Protein AF-A0A422P5S1-F1 (afdb_monomer_lite)

Radius of gyration: 52.44 Å; chains: 1; bounding box: 120×94×145 Å

Structure (mmCIF, N/CA/C/O backbone):
data_AF-A0A422P5S1-F1
#
_entry.id   AF-A0A422P5S1-F1
#
loop_
_atom_site.group_PDB
_atom_site.id
_atom_site.type_symbol
_atom_site.label_atom_id
_atom_site.label_alt_id
_atom_site.label_comp_id
_atom_site.label_asym_id
_atom_site.label_entity_id
_atom_site.label_seq_id
_atom_site.pdbx_PDB_ins_code
_atom_site.Cartn_x
_atom_site.Cartn_y
_atom_site.Cartn_z
_atom_site.occupancy
_atom_site.B_iso_or_equiv
_atom_site.auth_seq_id
_atom_site.auth_comp_id
_atom_site.auth_asym_id
_atom_site.auth_atom_id
_atom_site.pdbx_PDB_model_num
ATOM 1 N N . MET A 1 1 ? -30.159 -41.074 3.765 1.00 51.72 1 MET A N 1
ATOM 2 C CA . MET A 1 1 ? -31.458 -41.089 4.467 1.00 51.72 1 MET A CA 1
ATOM 3 C C . MET A 1 1 ? -32.372 -42.011 3.679 1.00 51.72 1 MET A C 1
ATOM 5 O O . MET A 1 1 ? -32.784 -41.638 2.586 1.00 51.72 1 MET A O 1
ATOM 9 N N . SER A 1 2 ? -32.550 -43.248 4.147 1.00 48.69 2 SER A N 1
ATOM 10 C CA . SER A 1 2 ? -33.404 -44.245 3.490 1.00 48.69 2 SER A CA 1
ATOM 11 C C . SER A 1 2 ? -34.870 -43.780 3.484 1.00 48.69 2 SER A C 1
ATOM 13 O O . SER A 1 2 ? -35.347 -43.264 4.490 1.00 48.69 2 SER A O 1
ATOM 15 N N . ALA A 1 3 ? -35.577 -43.943 2.359 1.00 70.81 3 ALA A N 1
ATOM 16 C CA . ALA A 1 3 ? -36.997 -43.587 2.209 1.00 70.81 3 ALA A CA 1
ATOM 17 C C . ALA A 1 3 ? -37.960 -44.672 2.740 1.00 70.81 3 ALA A C 1
ATOM 19 O O . ALA A 1 3 ? -39.176 -44.513 2.673 1.00 70.81 3 ALA A O 1
ATOM 20 N N . ASP A 1 4 ? -37.415 -45.780 3.243 1.00 76.81 4 ASP A N 1
ATOM 21 C CA . ASP A 1 4 ? -38.166 -46.920 3.758 1.00 76.81 4 ASP A CA 1
ATOM 22 C C . ASP A 1 4 ? -38.307 -46.805 5.291 1.00 76.81 4 ASP A C 1
ATOM 24 O O . ASP A 1 4 ? -37.285 -46.812 5.992 1.00 76.81 4 ASP A O 1
ATOM 28 N N . PRO A 1 5 ? -39.534 -46.670 5.833 1.00 77.94 5 PRO A N 1
ATOM 29 C CA . PRO A 1 5 ? -39.765 -46.424 7.257 1.00 77.94 5 PRO A CA 1
ATOM 30 C C . PRO A 1 5 ? -39.258 -47.556 8.158 1.00 77.94 5 PRO A C 1
ATOM 32 O O . PRO A 1 5 ? -38.860 -47.284 9.289 1.00 77.94 5 PRO A O 1
ATOM 35 N N . VAL A 1 6 ? -39.210 -48.799 7.662 1.00 82.50 6 VAL A N 1
ATOM 36 C CA . VAL A 1 6 ? -38.694 -49.948 8.428 1.00 82.50 6 VAL A CA 1
ATOM 37 C C . VAL A 1 6 ? -37.178 -49.844 8.578 1.00 82.50 6 VAL A C 1
ATOM 39 O O . VAL A 1 6 ? -36.655 -49.919 9.686 1.00 82.50 6 VAL A O 1
ATOM 42 N N . LYS A 1 7 ? -36.472 -49.533 7.485 1.00 81.69 7 LYS A N 1
ATOM 43 C CA . LYS A 1 7 ? -35.019 -49.304 7.516 1.00 81.69 7 LYS A CA 1
ATOM 44 C C . LYS A 1 7 ? -34.647 -48.085 8.352 1.00 81.69 7 LYS A C 1
ATOM 46 O O . LYS A 1 7 ? -33.607 -48.079 8.997 1.00 81.69 7 LYS A O 1
ATOM 51 N N . ARG A 1 8 ? -35.494 -47.049 8.367 1.00 84.50 8 ARG A N 1
ATOM 52 C CA . ARG A 1 8 ? -35.265 -45.861 9.197 1.00 84.50 8 ARG A CA 1
ATOM 53 C C . ARG A 1 8 ? -35.408 -46.159 10.691 1.00 84.50 8 ARG A C 1
ATOM 55 O O . ARG A 1 8 ? -34.664 -45.590 11.485 1.00 84.50 8 ARG A O 1
ATOM 62 N N . LEU A 1 9 ? -36.336 -47.039 11.065 1.00 85.12 9 LEU A N 1
ATOM 63 C CA . LEU A 1 9 ? -36.465 -47.537 12.436 1.00 85.12 9 LEU A CA 1
ATOM 64 C C . LEU A 1 9 ? -35.238 -48.356 12.842 1.00 85.12 9 LEU A C 1
ATOM 66 O O . LEU A 1 9 ? -34.653 -48.075 13.882 1.00 85.12 9 LEU A O 1
ATOM 70 N N . GLU A 1 10 ? -34.790 -49.280 11.990 1.00 88.12 10 GLU A N 1
ATOM 71 C CA . GLU A 1 10 ? -33.579 -50.075 12.237 1.00 88.12 10 GLU A CA 1
ATOM 72 C C . GLU A 1 10 ? -32.319 -49.198 12.366 1.00 88.12 10 GLU A C 1
ATOM 74 O O . GLU A 1 10 ? -31.501 -49.425 13.258 1.00 88.12 10 GLU A O 1
ATOM 79 N N . GLU A 1 11 ? -32.181 -48.157 11.533 1.00 85.94 11 GLU A N 1
ATOM 80 C CA . GLU A 1 11 ? -31.107 -47.156 11.635 1.00 85.94 11 GLU A CA 1
ATOM 81 C C . GLU A 1 11 ? -31.142 -46.419 12.984 1.00 85.94 11 GLU A C 1
ATOM 83 O O . GLU A 1 11 ? -30.108 -46.292 13.639 1.00 85.94 11 GLU A O 1
ATOM 88 N N . LEU A 1 12 ? -32.318 -45.957 13.423 1.00 86.12 12 LEU A N 1
ATOM 89 C CA . LEU A 1 12 ? -32.474 -45.234 14.691 1.00 86.12 12 LEU A CA 1
ATOM 90 C C . LEU A 1 12 ? -32.269 -46.142 15.910 1.00 86.12 12 LEU A C 1
ATOM 92 O O . LEU A 1 12 ? -31.696 -45.710 16.908 1.00 86.12 12 LEU A O 1
ATOM 96 N N . GLU A 1 13 ? -32.696 -47.402 15.840 1.00 90.50 13 GLU A N 1
ATOM 97 C CA . GLU A 1 13 ? -32.442 -48.396 16.886 1.00 90.50 13 GLU A CA 1
ATOM 98 C C . GLU A 1 13 ? -30.961 -48.776 16.970 1.00 90.50 13 GLU A C 1
ATOM 100 O O . GLU A 1 13 ? -30.444 -49.002 18.068 1.00 90.50 13 GLU A O 1
ATOM 105 N N . ALA A 1 14 ? -30.267 -48.845 15.831 1.00 88.31 14 ALA A N 1
ATOM 106 C CA . ALA A 1 14 ? -28.824 -49.048 15.789 1.00 88.31 14 ALA A CA 1
ATOM 107 C C . ALA A 1 14 ? -28.074 -47.827 16.345 1.00 88.31 14 ALA A C 1
ATOM 109 O O . ALA A 1 14 ? -27.145 -47.990 17.134 1.00 88.31 14 ALA A O 1
ATOM 110 N N . GLU A 1 15 ? -28.511 -46.612 16.008 1.00 88.88 15 GLU A N 1
ATOM 111 C CA . GLU A 1 15 ? -27.940 -45.365 16.525 1.00 88.88 15 GLU A CA 1
ATOM 112 C C . GLU A 1 15 ? -28.167 -45.222 18.040 1.00 88.88 15 GLU A C 1
ATOM 114 O O . GLU A 1 15 ? -27.243 -44.868 18.775 1.00 88.88 15 GLU A O 1
ATOM 119 N N . LEU A 1 16 ? -29.357 -45.579 18.537 1.00 88.31 16 LEU A N 1
ATOM 120 C CA . LEU A 1 16 ? -29.648 -45.632 19.972 1.00 88.31 16 LEU A CA 1
ATOM 121 C C . LEU A 1 16 ? -28.790 -46.671 20.694 1.00 88.31 16 LEU A C 1
ATOM 123 O O . LEU A 1 16 ? -28.252 -46.367 21.758 1.00 88.31 16 LEU A O 1
ATOM 127 N N . ARG A 1 17 ? -28.624 -47.874 20.128 1.00 90.88 17 ARG A N 1
ATOM 128 C CA . ARG A 1 17 ? -27.746 -48.906 20.704 1.00 90.88 17 ARG A CA 1
ATOM 129 C C . ARG A 1 17 ? -26.293 -48.451 20.751 1.00 90.88 17 ARG A C 1
ATOM 131 O O . ARG A 1 17 ? -25.702 -48.496 21.824 1.00 90.88 17 ARG A O 1
ATOM 138 N N . ALA A 1 18 ? -25.764 -47.917 19.653 1.00 88.00 18 ALA A N 1
ATOM 139 C CA . ALA A 1 18 ? -24.400 -47.395 19.599 1.00 88.00 18 ALA A CA 1
ATOM 140 C C . ALA A 1 18 ? -24.181 -46.252 20.605 1.00 88.00 18 ALA A C 1
ATOM 142 O O . ALA A 1 18 ? -23.149 -46.182 21.272 1.00 88.00 18 ALA A O 1
ATOM 143 N N . ARG A 1 19 ? -25.172 -45.368 20.767 1.00 88.62 19 ARG A N 1
ATOM 144 C CA . ARG A 1 19 ? -25.109 -44.274 21.742 1.00 88.62 19 ARG A CA 1
ATOM 145 C C . ARG A 1 19 ? -25.188 -44.777 23.183 1.00 88.62 19 ARG A C 1
ATOM 147 O O . ARG A 1 19 ? -24.482 -44.247 24.039 1.00 88.62 19 ARG A O 1
ATOM 154 N N . ASN A 1 20 ? -26.011 -45.790 23.447 1.00 88.06 20 ASN A N 1
ATOM 155 C CA . ASN A 1 20 ? -26.107 -46.425 24.759 1.00 88.06 20 ASN A CA 1
ATOM 156 C C . ASN A 1 20 ? -24.811 -47.155 25.117 1.00 88.06 20 ASN A C 1
ATOM 158 O O . ASN A 1 20 ? -24.315 -46.975 26.222 1.00 88.06 20 ASN A O 1
ATOM 162 N N . GLU A 1 21 ? -24.219 -47.894 24.180 1.00 89.88 21 GLU A N 1
ATOM 163 C CA . GLU A 1 21 ? -22.917 -48.541 24.366 1.00 89.88 21 GLU A CA 1
ATOM 164 C C . GLU A 1 21 ? -21.818 -47.507 24.632 1.00 89.88 21 GLU A C 1
ATOM 166 O O . GLU A 1 21 ? -21.084 -47.636 25.608 1.00 89.88 21 GLU A O 1
ATOM 171 N N . ALA A 1 22 ? -21.765 -46.419 23.856 1.00 84.12 22 ALA A N 1
ATOM 172 C CA . ALA A 1 22 ? -20.806 -45.336 24.078 1.00 84.12 22 ALA A CA 1
ATOM 173 C C . ALA A 1 22 ? -20.979 -44.659 25.452 1.00 84.12 22 ALA A C 1
ATOM 175 O O . ALA A 1 22 ? -19.992 -44.331 26.114 1.00 84.12 22 ALA A O 1
ATOM 176 N N . LEU A 1 23 ? -22.223 -44.460 25.902 1.00 85.50 23 LEU A N 1
ATOM 177 C CA . LEU A 1 23 ? -22.518 -43.931 27.236 1.00 85.50 23 LEU A CA 1
ATOM 178 C C . LEU A 1 23 ? -22.106 -44.914 28.334 1.00 85.50 23 LEU A C 1
ATOM 180 O O . LEU A 1 23 ? -21.460 -44.500 29.292 1.00 85.50 23 LEU A O 1
ATOM 184 N N . SER A 1 24 ? -22.419 -46.200 28.189 1.00 85.56 24 SER A N 1
ATOM 185 C CA . SER A 1 24 ? -22.024 -47.239 29.142 1.00 85.56 24 SER A CA 1
ATOM 186 C C . SER A 1 24 ? -20.507 -47.387 29.234 1.00 85.56 24 SER A C 1
ATOM 188 O O . SER A 1 24 ? -19.983 -47.450 30.343 1.00 85.56 24 SER A O 1
ATOM 190 N N . SER A 1 25 ? -19.786 -47.358 28.109 1.00 85.25 25 SER A N 1
ATOM 191 C CA . SER A 1 25 ? -18.319 -47.370 28.096 1.00 85.25 25 SER A CA 1
ATOM 192 C C . SER A 1 25 ? -17.730 -46.122 28.748 1.00 85.25 25 SER A C 1
ATOM 194 O O . SER A 1 25 ? -16.759 -46.223 29.491 1.00 85.25 25 SER A O 1
ATOM 196 N N . ARG A 1 26 ? -18.331 -44.945 28.535 1.00 82.88 26 ARG A N 1
ATOM 197 C CA . ARG A 1 26 ? -17.895 -43.706 29.195 1.00 82.88 26 ARG A CA 1
ATOM 198 C C . ARG A 1 26 ? -18.146 -43.739 30.701 1.00 82.88 26 ARG A C 1
ATOM 200 O O . ARG A 1 26 ? -17.288 -43.304 31.459 1.00 82.88 26 ARG A O 1
ATOM 207 N N . ILE A 1 27 ? -19.289 -44.269 31.133 1.00 79.75 27 ILE A N 1
ATOM 208 C CA . ILE A 1 27 ? -19.604 -44.465 32.553 1.00 79.75 27 ILE A CA 1
ATOM 209 C C . ILE A 1 27 ? -18.611 -45.449 33.178 1.00 79.75 27 ILE A C 1
ATOM 211 O O . ILE A 1 27 ? -18.050 -45.147 34.221 1.00 79.75 27 ILE A O 1
ATOM 215 N N . GLN A 1 28 ? -18.328 -46.577 32.520 1.00 81.00 28 GLN A N 1
ATOM 216 C CA . GLN A 1 28 ? -17.323 -47.537 32.986 1.00 81.00 28 GLN A CA 1
ATOM 217 C C . GLN A 1 28 ? -15.921 -46.922 33.057 1.00 81.00 28 GLN A C 1
ATOM 219 O O . GLN A 1 28 ? -15.239 -47.128 34.052 1.00 81.00 28 GLN A O 1
ATOM 224 N N . SER A 1 29 ? -15.522 -46.123 32.063 1.00 80.25 29 SER A N 1
ATOM 225 C CA . SER A 1 29 ? -14.243 -45.399 32.062 1.00 80.25 29 SER A CA 1
ATOM 226 C C . SER A 1 29 ? -14.131 -44.437 33.248 1.00 80.25 29 SER A C 1
ATOM 228 O O . SER A 1 29 ? -13.110 -44.420 33.931 1.00 80.25 29 SER A O 1
ATOM 230 N N . LEU A 1 30 ? -15.193 -43.674 33.528 1.00 73.06 30 LEU A N 1
ATOM 231 C CA . LEU A 1 30 ? -15.244 -42.755 34.669 1.00 73.06 30 LEU A CA 1
ATOM 232 C C . LEU A 1 30 ? -15.211 -43.509 36.007 1.00 73.06 30 LEU A C 1
ATOM 234 O O . LEU A 1 30 ? -14.503 -43.103 36.920 1.00 73.06 30 LEU A O 1
ATOM 238 N N . LEU A 1 31 ? -15.905 -44.646 36.107 1.00 71.88 31 LEU A N 1
ATOM 239 C CA . LEU A 1 31 ? -15.868 -45.508 37.295 1.00 71.88 31 LEU A CA 1
ATOM 240 C C . LEU A 1 31 ? -14.469 -46.108 37.525 1.00 71.88 31 LEU A C 1
ATOM 242 O O . LEU A 1 31 ? -14.024 -46.207 38.666 1.00 71.88 31 LEU A O 1
ATOM 246 N N . THR A 1 32 ? -13.744 -46.464 36.457 1.00 75.44 32 THR A N 1
ATOM 247 C CA . THR A 1 32 ? -12.366 -46.974 36.564 1.00 75.44 32 THR A CA 1
ATOM 248 C C . THR A 1 32 ? -11.329 -45.899 36.887 1.00 75.44 32 THR A C 1
ATOM 250 O O . THR A 1 32 ? -10.319 -46.221 37.508 1.00 75.44 32 THR A O 1
ATOM 253 N N . GLU A 1 33 ? -11.551 -44.647 36.476 1.00 69.62 33 GLU A N 1
ATOM 254 C CA . GLU A 1 33 ? -10.618 -43.535 36.713 1.00 69.62 33 GLU A CA 1
ATOM 255 C C . GLU A 1 33 ? -10.815 -42.861 38.078 1.00 69.62 33 GLU A C 1
ATOM 257 O O . GLU A 1 33 ? -9.835 -42.413 38.669 1.00 69.62 33 GLU A O 1
ATOM 262 N N . SER A 1 34 ? -12.049 -42.796 38.589 1.00 61.47 34 SER A N 1
ATOM 263 C CA . SER A 1 34 ? -12.389 -42.062 39.824 1.00 61.47 34 SER A CA 1
ATOM 264 C C . SER A 1 34 ? -12.651 -42.968 41.037 1.00 61.47 34 SER A C 1
ATOM 266 O O . SER A 1 34 ? -12.650 -42.499 42.169 1.00 61.47 34 SER A O 1
ATOM 268 N N . GLY A 1 35 ? -12.852 -44.276 40.828 1.00 61.91 35 GLY A N 1
ATOM 269 C CA . GLY A 1 35 ? -13.259 -45.213 41.878 1.00 61.91 35 GLY A CA 1
ATOM 270 C C . GLY A 1 35 ? -14.697 -44.974 42.366 1.00 61.91 35 GLY A C 1
ATOM 271 O O . GLY A 1 35 ? -15.157 -43.842 42.498 1.00 61.91 35 GLY A O 1
ATOM 272 N N . ASP A 1 36 ? -15.424 -46.050 42.683 1.00 59.12 36 ASP A N 1
ATOM 273 C CA . ASP A 1 36 ? -16.830 -45.996 43.137 1.00 59.12 36 ASP A CA 1
ATOM 274 C C . ASP A 1 36 ? -17.056 -45.112 44.385 1.00 59.12 36 ASP A C 1
ATOM 276 O O . ASP A 1 36 ? -18.188 -44.745 44.694 1.00 59.12 36 ASP A O 1
ATOM 280 N N . SER A 1 37 ? -15.988 -44.762 45.107 1.00 59.69 37 SER A N 1
ATOM 281 C CA . SER A 1 37 ? -16.006 -43.964 46.335 1.00 59.69 37 SER A CA 1
ATOM 282 C C . SER A 1 37 ? -15.991 -42.442 46.137 1.00 59.69 37 SER A C 1
ATOM 284 O O . SER A 1 37 ? -16.212 -41.731 47.115 1.00 59.69 37 SER A O 1
ATOM 286 N N . GLU A 1 38 ? -15.716 -41.929 44.932 1.00 61.53 38 GLU A N 1
ATOM 287 C CA . GLU A 1 38 ? -15.655 -40.475 44.665 1.00 61.53 38 GLU A CA 1
ATOM 288 C C . GLU A 1 38 ? -16.906 -39.921 43.964 1.00 61.53 38 GLU A C 1
ATOM 290 O O . GLU A 1 38 ? -17.043 -38.708 43.793 1.00 61.53 38 GLU A O 1
ATOM 295 N N . LEU A 1 39 ? -17.848 -40.784 43.569 1.00 65.44 39 LEU A N 1
ATOM 296 C CA . LEU A 1 39 ? -19.096 -40.351 42.948 1.00 65.44 39 LEU A CA 1
ATOM 297 C C . LEU A 1 39 ? -20.085 -39.858 44.016 1.00 65.44 39 LEU A C 1
ATOM 299 O O . LEU A 1 39 ? -20.398 -40.604 44.946 1.00 65.44 39 LEU A O 1
ATOM 303 N N . PRO A 1 40 ? -20.623 -38.629 43.886 1.00 72.56 40 PRO A N 1
ATOM 304 C CA . PRO A 1 40 ? -21.654 -38.138 44.787 1.00 72.56 40 PRO A CA 1
ATOM 305 C C . PRO A 1 40 ? -22.860 -39.078 44.785 1.00 72.56 40 PRO A C 1
ATOM 307 O O . PRO A 1 40 ? -23.254 -39.609 43.742 1.00 72.56 40 PRO A O 1
ATOM 310 N N . GLU A 1 41 ? -23.469 -39.273 45.953 1.00 80.69 41 GLU A N 1
ATOM 311 C CA . GLU A 1 41 ? -24.639 -40.134 46.075 1.00 80.69 41 GLU A CA 1
ATOM 312 C C . GLU A 1 41 ? -25.762 -39.693 45.120 1.00 80.69 41 GLU A C 1
ATOM 314 O O . GLU A 1 41 ? -25.957 -38.507 44.846 1.00 80.69 41 GLU A O 1
ATOM 319 N N . LEU A 1 42 ? -26.558 -40.652 44.631 1.00 75.75 42 LEU A N 1
ATOM 320 C CA . LEU A 1 42 ? -27.618 -40.403 43.643 1.00 75.75 42 LEU A CA 1
ATOM 321 C C . LEU A 1 42 ? -28.606 -39.306 44.081 1.00 75.75 42 LEU A C 1
ATOM 323 O O . LEU A 1 42 ? -29.194 -38.633 43.236 1.00 75.75 42 LEU A O 1
ATOM 327 N N . HIS A 1 43 ? -28.809 -39.141 45.390 1.00 80.00 43 HIS A N 1
ATOM 328 C CA . HIS A 1 43 ? -29.657 -38.087 45.938 1.00 80.00 43 HIS A CA 1
ATOM 329 C C . HIS A 1 43 ? -29.032 -36.693 45.739 1.00 80.00 43 HIS A C 1
ATOM 331 O O . HIS A 1 43 ? -29.726 -35.803 45.255 1.00 80.00 43 HIS A O 1
ATOM 337 N N . VAL A 1 44 ? -27.721 -36.544 45.968 1.00 80.75 44 VAL A N 1
ATOM 338 C CA . VAL A 1 44 ? -26.957 -35.303 45.743 1.00 80.75 44 VAL A CA 1
ATOM 339 C C . VAL A 1 44 ? -26.995 -34.913 44.269 1.00 80.75 44 VAL A C 1
ATOM 341 O O . VAL A 1 44 ? -27.321 -33.783 43.936 1.00 80.75 44 VAL A O 1
ATOM 344 N N . LEU A 1 45 ? -26.791 -35.869 43.357 1.00 81.19 45 LEU A N 1
ATOM 345 C CA . LEU A 1 45 ? -26.873 -35.607 41.913 1.00 81.19 45 LEU A CA 1
ATOM 346 C C . LEU A 1 45 ? -28.285 -35.213 41.452 1.00 81.19 45 LEU A C 1
ATOM 348 O O . LEU A 1 45 ? -28.440 -34.466 40.484 1.00 81.19 45 LEU A O 1
ATOM 352 N N . ARG A 1 46 ? -29.333 -35.724 42.109 1.00 83.50 46 ARG A N 1
ATOM 353 C CA . ARG A 1 46 ? -30.721 -35.327 41.821 1.00 83.50 46 ARG A CA 1
ATOM 354 C C . ARG A 1 46 ? -31.005 -33.916 42.315 1.00 83.50 46 ARG A C 1
ATOM 356 O O . ARG A 1 46 ? -31.637 -33.163 41.580 1.00 83.50 46 ARG A O 1
ATOM 363 N N . GLU A 1 47 ? -30.537 -33.569 43.507 1.00 86.88 47 GLU A N 1
ATOM 364 C CA . GLU A 1 47 ? -30.651 -32.219 44.063 1.00 86.88 47 GLU A CA 1
ATOM 365 C C . GLU A 1 47 ? -29.855 -31.206 43.239 1.00 86.88 47 GLU A C 1
ATOM 367 O O . GLU A 1 47 ? -30.404 -30.175 42.861 1.00 86.88 47 GLU A O 1
ATOM 372 N N . ASP A 1 48 ? -28.621 -31.531 42.855 1.00 81.94 48 ASP A N 1
ATOM 373 C CA . ASP A 1 48 ? -27.797 -30.690 41.983 1.00 81.94 48 ASP A CA 1
ATOM 374 C C . ASP A 1 48 ? -28.418 -30.538 40.597 1.00 81.94 48 ASP A C 1
ATOM 376 O O . ASP A 1 48 ? -28.418 -29.448 40.032 1.00 81.94 48 ASP A O 1
ATOM 380 N N . ARG A 1 49 ? -29.023 -31.598 40.047 1.00 84.75 49 ARG A N 1
ATOM 381 C CA . ARG A 1 49 ? -29.769 -31.502 38.788 1.00 84.75 49 ARG A CA 1
ATOM 382 C C . ARG A 1 49 ? -30.970 -30.568 38.912 1.00 84.75 49 ARG A C 1
ATOM 384 O O . ARG A 1 49 ? -31.213 -29.803 37.985 1.00 84.75 49 ARG A O 1
ATOM 391 N N . VAL A 1 50 ? -31.732 -30.640 40.004 1.00 91.25 50 VAL A N 1
ATOM 392 C CA . VAL A 1 50 ? -32.857 -29.721 40.246 1.00 91.25 50 VAL A CA 1
ATOM 393 C C . VAL A 1 50 ? -32.343 -28.292 40.392 1.00 91.25 50 VAL A C 1
ATOM 395 O O . VAL A 1 50 ? -32.850 -27.409 39.709 1.00 91.25 50 VAL A O 1
ATOM 398 N N . ARG A 1 51 ? -31.272 -28.088 41.163 1.00 91.06 51 ARG A N 1
ATOM 399 C CA . ARG A 1 51 ? -30.632 -26.783 41.349 1.00 91.06 51 ARG A CA 1
ATOM 400 C C . ARG A 1 51 ? -30.128 -26.193 40.031 1.00 91.06 51 ARG A C 1
ATOM 402 O O . ARG A 1 51 ? -30.402 -25.035 39.751 1.00 91.06 51 ARG A O 1
ATOM 409 N N . LEU A 1 52 ? -29.466 -26.986 39.184 1.00 88.44 52 LEU A N 1
ATOM 410 C CA . LEU A 1 52 ? -29.043 -26.543 37.851 1.00 88.44 52 LEU A CA 1
ATOM 411 C C . LEU A 1 52 ? -30.234 -26.238 36.942 1.00 88.44 52 LEU A C 1
ATOM 413 O O . LEU A 1 52 ? -30.162 -25.312 36.146 1.00 88.44 52 LEU A O 1
ATOM 417 N N . ILE A 1 53 ? -31.317 -27.016 37.015 1.00 88.81 53 ILE A N 1
ATOM 418 C CA . ILE A 1 53 ? -32.528 -26.733 36.235 1.00 88.81 53 ILE A CA 1
ATOM 419 C C . ILE A 1 53 ? -33.137 -25.401 36.680 1.00 88.81 53 ILE A C 1
ATOM 421 O O . ILE A 1 53 ? -33.503 -24.600 35.825 1.00 88.81 53 ILE A O 1
ATOM 425 N N . GLU A 1 54 ? -33.208 -25.148 37.985 1.00 90.75 54 GLU A N 1
ATOM 426 C CA . GLU A 1 54 ? -33.681 -23.881 38.549 1.00 90.75 54 GLU A CA 1
ATOM 427 C C . GLU A 1 54 ? -32.765 -22.713 38.169 1.00 90.75 54 GLU A C 1
ATOM 429 O O . GLU A 1 54 ? -33.260 -21.660 37.785 1.00 90.75 54 GLU A O 1
ATOM 434 N N . GLU A 1 55 ? -31.446 -22.901 38.187 1.00 88.50 55 GLU A N 1
ATOM 435 C CA . GLU A 1 55 ? -30.467 -21.884 37.789 1.00 88.50 55 GLU A CA 1
ATOM 436 C C . GLU A 1 55 ? -30.516 -21.593 36.282 1.00 88.50 55 GLU A C 1
ATOM 438 O O . GLU A 1 55 ? -30.492 -20.438 35.864 1.00 88.50 55 GLU A O 1
ATOM 443 N N . ILE A 1 56 ? -30.650 -22.622 35.441 1.00 89.00 56 ILE A N 1
ATOM 444 C CA . ILE A 1 56 ? -30.859 -22.461 33.995 1.00 89.00 56 ILE A CA 1
ATOM 445 C C . ILE A 1 56 ? -32.177 -21.733 33.732 1.00 89.00 56 ILE A C 1
ATOM 447 O O . ILE A 1 56 ? -32.221 -20.845 32.880 1.00 89.00 56 ILE A O 1
ATOM 451 N N . GLN A 1 57 ? -33.241 -22.095 34.448 1.00 90.44 57 GLN A N 1
ATOM 452 C CA . GLN A 1 57 ? -34.538 -21.448 34.308 1.00 90.44 57 GLN A CA 1
ATOM 453 C C . GLN A 1 57 ? -34.468 -19.989 34.767 1.00 90.44 57 GLN A C 1
ATOM 455 O O . GLN A 1 57 ? -34.943 -19.118 34.051 1.00 90.44 57 GLN A O 1
ATOM 460 N N . HIS A 1 58 ? -33.792 -19.703 35.879 1.00 90.75 58 HIS A N 1
ATOM 461 C CA . HIS A 1 58 ? -33.592 -18.345 36.369 1.00 90.75 58 HIS A CA 1
ATOM 462 C C . HIS A 1 58 ? -32.780 -17.491 35.389 1.00 90.75 58 HIS A C 1
ATOM 464 O O . HIS A 1 58 ? -33.211 -16.392 35.055 1.00 90.75 58 HIS A O 1
ATOM 470 N N . ASN A 1 59 ? -31.668 -18.014 34.864 1.00 86.88 59 ASN A N 1
ATOM 471 C CA . ASN A 1 59 ? -30.855 -17.335 33.850 1.00 86.88 59 ASN A CA 1
ATOM 472 C C . ASN A 1 59 ? -31.639 -17.090 32.556 1.00 86.88 59 ASN A C 1
ATOM 474 O O . ASN A 1 59 ? -31.447 -16.077 31.884 1.00 86.88 59 ASN A O 1
ATOM 478 N N . LYS A 1 60 ? -32.523 -18.022 32.189 1.00 91.06 60 LYS A N 1
ATOM 479 C CA . LYS A 1 60 ? -33.410 -17.857 31.039 1.00 91.06 60 LYS A CA 1
ATOM 480 C C . LYS A 1 60 ? -34.439 -16.761 31.295 1.00 91.06 60 LYS A C 1
ATOM 482 O O . LYS A 1 60 ? -34.594 -15.889 30.450 1.00 91.06 60 LYS A O 1
ATOM 487 N N . ASP A 1 61 ? -35.089 -16.779 32.451 1.00 89.56 61 ASP A N 1
ATOM 488 C CA . ASP A 1 61 ? -36.084 -15.778 32.829 1.00 89.56 61 ASP A CA 1
ATOM 489 C C . ASP A 1 61 ? -35.441 -14.382 32.961 1.00 89.56 61 ASP A C 1
ATOM 491 O O . ASP A 1 61 ? -36.043 -13.384 32.567 1.00 89.56 61 ASP A O 1
ATOM 495 N N . GLU A 1 62 ? -34.196 -14.295 33.442 1.00 88.38 62 GLU A N 1
ATOM 496 C CA . GLU A 1 62 ? -33.406 -13.059 33.486 1.00 88.38 62 GLU A CA 1
ATOM 497 C C . GLU A 1 62 ? -32.997 -12.592 32.080 1.00 88.38 62 GLU A C 1
ATOM 499 O O . GLU A 1 62 ? -33.112 -11.408 31.763 1.00 88.38 62 GLU A O 1
ATOM 504 N N . GLY A 1 63 ? -32.595 -13.514 31.201 1.00 83.19 63 GLY A N 1
ATOM 505 C CA . GLY A 1 63 ? -32.321 -13.230 29.792 1.00 83.19 63 GLY A CA 1
ATOM 506 C C . GLY A 1 63 ? -33.554 -12.725 29.038 1.00 83.19 63 GLY A C 1
ATOM 507 O O . GLY A 1 63 ? -33.467 -11.730 28.319 1.00 83.19 63 GLY A O 1
ATOM 508 N N . ASP A 1 64 ? -34.709 -13.355 29.251 1.00 84.38 64 ASP A N 1
ATOM 509 C CA . ASP A 1 64 ? -35.993 -12.951 28.672 1.00 84.38 64 ASP A CA 1
ATOM 510 C C . ASP A 1 64 ? -36.456 -11.601 29.252 1.00 84.38 64 ASP A C 1
ATOM 512 O O . ASP A 1 64 ? -36.964 -10.751 28.517 1.00 84.38 64 ASP A O 1
ATOM 516 N N . ALA A 1 65 ? -36.219 -11.348 30.544 1.00 82.38 65 ALA A N 1
ATOM 517 C CA . ALA A 1 65 ? -36.488 -10.057 31.174 1.00 82.38 65 ALA A CA 1
ATOM 518 C C . ALA A 1 65 ? -35.593 -8.942 30.613 1.00 82.38 65 ALA A C 1
ATOM 520 O O . ALA A 1 65 ? -36.097 -7.862 30.306 1.00 82.38 65 ALA A O 1
ATOM 521 N N . LEU A 1 66 ? -34.295 -9.199 30.425 1.00 79.94 66 LEU A N 1
ATOM 522 C CA . LEU A 1 66 ? -33.363 -8.267 29.785 1.00 79.94 66 LEU A CA 1
ATOM 523 C C . LEU A 1 66 ? -33.752 -8.006 28.328 1.00 79.94 66 LEU A C 1
ATOM 525 O O . LEU A 1 66 ? -33.709 -6.859 27.889 1.00 79.94 66 LEU A O 1
ATOM 529 N N . LEU A 1 67 ? -34.183 -9.034 27.594 1.00 77.75 67 LEU A N 1
ATOM 530 C CA . LEU A 1 67 ? -34.687 -8.892 26.228 1.00 77.75 67 LEU A CA 1
ATOM 531 C C . LEU A 1 67 ? -35.922 -7.979 26.191 1.00 77.75 67 LEU A C 1
ATOM 533 O O . LEU A 1 67 ? -35.947 -7.021 25.421 1.00 77.75 67 LEU A O 1
ATOM 537 N N . LEU A 1 68 ? -36.892 -8.206 27.080 1.00 78.25 68 LEU A N 1
ATOM 538 C CA . LEU A 1 68 ? -38.080 -7.361 27.250 1.00 78.25 68 LEU A CA 1
ATOM 539 C C . LEU A 1 68 ? -37.732 -5.927 27.666 1.00 78.25 68 LEU A C 1
ATOM 541 O O . LEU A 1 68 ? -38.378 -4.977 27.225 1.00 78.25 68 LEU A O 1
ATOM 545 N N . GLN A 1 69 ? -36.712 -5.749 28.505 1.00 72.69 69 GLN A N 1
ATOM 546 C CA . GLN A 1 69 ? -36.248 -4.438 28.960 1.00 72.69 69 GLN A CA 1
ATOM 547 C C . GLN A 1 69 ? -35.542 -3.672 27.834 1.00 72.69 69 GLN A C 1
ATOM 549 O O . GLN A 1 69 ? -35.724 -2.462 27.686 1.00 72.69 69 GLN A O 1
ATOM 554 N N . VAL A 1 70 ? -34.784 -4.386 27.002 1.00 66.19 70 VAL A N 1
ATOM 555 C CA . VAL A 1 70 ? -34.181 -3.853 25.782 1.00 66.19 70 VAL A CA 1
ATOM 556 C C . VAL A 1 70 ? -35.293 -3.456 24.810 1.00 66.19 70 VAL A C 1
ATOM 558 O O . VAL A 1 70 ? -35.341 -2.287 24.429 1.00 66.19 70 VAL A O 1
ATOM 561 N N . GLU A 1 71 ? -36.241 -4.351 24.503 1.00 68.25 71 GLU A N 1
ATOM 562 C CA . GLU A 1 71 ? -37.417 -4.105 23.643 1.00 68.25 71 GLU A CA 1
ATOM 563 C C . GLU A 1 71 ? -38.294 -2.939 24.120 1.00 68.25 71 GLU A C 1
ATOM 565 O O . GLU A 1 71 ? -38.714 -2.110 23.306 1.00 68.25 71 GLU A O 1
ATOM 570 N N . GLY A 1 72 ? -38.502 -2.811 25.431 1.00 66.50 72 GLY A N 1
ATOM 571 C CA . GLY A 1 72 ? -39.282 -1.736 26.045 1.00 66.50 72 GLY A CA 1
ATOM 572 C C . GLY A 1 72 ? -38.628 -0.353 25.979 1.00 66.50 72 GLY A C 1
ATOM 573 O O . GLY A 1 72 ? -39.338 0.653 25.988 1.00 66.50 72 GLY A O 1
ATOM 574 N N . ASN A 1 73 ? -37.299 -0.273 25.854 1.00 65.06 73 ASN A N 1
ATOM 575 C CA . ASN A 1 73 ? -36.571 1.000 25.847 1.00 65.06 73 ASN A CA 1
ATOM 576 C C . ASN A 1 73 ? -36.579 1.726 24.488 1.00 65.06 73 ASN A C 1
ATOM 578 O O . ASN A 1 73 ? -36.017 2.812 24.380 1.00 65.06 73 ASN A O 1
ATOM 582 N N . GLY A 1 74 ? -37.192 1.174 23.431 1.00 63.41 74 GLY A N 1
ATOM 583 C CA . GLY A 1 74 ? -37.321 1.834 22.116 1.00 63.41 74 GLY A CA 1
ATOM 584 C C . GLY A 1 74 ? -36.002 2.044 21.344 1.00 63.41 74 GLY A C 1
ATOM 585 O O . GLY A 1 74 ? -36.016 2.302 20.139 1.00 63.41 74 GLY A O 1
ATOM 586 N N . GLU A 1 75 ? -34.852 1.866 21.997 1.00 65.88 75 GLU A N 1
ATOM 587 C CA . GLU A 1 75 ? -33.505 1.956 21.426 1.00 65.88 75 GLU A CA 1
ATOM 588 C C . GLU A 1 75 ? -33.075 0.682 20.681 1.00 65.88 75 GLU A C 1
ATOM 590 O O . GLU A 1 75 ? -32.059 0.673 19.993 1.00 65.88 75 GLU A O 1
ATOM 595 N N . VAL A 1 76 ? -33.870 -0.387 20.716 1.00 66.56 76 VAL A N 1
ATOM 596 C CA . VAL A 1 76 ? -33.591 -1.655 20.012 1.00 66.56 76 VAL A CA 1
ATOM 597 C C . VAL A 1 76 ? -33.357 -1.461 18.521 1.00 66.56 76 VAL A C 1
ATOM 599 O O . VAL A 1 76 ? -32.440 -2.038 17.938 1.00 66.56 76 VAL A O 1
ATOM 602 N N . ALA A 1 77 ? -34.136 -0.578 17.897 1.00 67.81 77 ALA A N 1
ATOM 603 C CA . ALA A 1 77 ? -33.962 -0.244 16.491 1.00 67.81 77 ALA A CA 1
ATOM 604 C C . ALA A 1 77 ? -32.611 0.443 16.214 1.00 67.81 77 ALA A C 1
ATOM 606 O O . ALA A 1 77 ? -32.061 0.291 15.121 1.00 67.81 77 ALA A O 1
ATOM 607 N N . SER A 1 78 ? -32.060 1.191 17.176 1.00 73.69 78 SER A N 1
ATOM 608 C CA . SER A 1 78 ? -30.736 1.809 17.047 1.00 73.69 78 SER A CA 1
ATOM 609 C C . SER A 1 78 ? -29.630 0.767 17.253 1.00 73.69 78 SER A C 1
ATOM 611 O O . SER A 1 78 ? -28.699 0.713 16.449 1.00 73.69 78 SER A O 1
ATOM 613 N N . LEU A 1 79 ? -29.792 -0.138 18.222 1.00 78.50 79 LEU A N 1
ATOM 614 C CA . LEU A 1 79 ? -28.889 -1.259 18.495 1.00 78.50 79 LEU A CA 1
ATOM 615 C C . LEU A 1 79 ? -28.767 -2.219 17.304 1.00 78.50 79 LEU A C 1
ATOM 617 O O . LEU A 1 79 ? -27.651 -2.484 16.857 1.00 78.50 79 LEU A O 1
ATOM 621 N N . TYR A 1 80 ? -29.879 -2.649 16.701 1.00 81.12 80 TYR A N 1
ATOM 622 C CA . TYR A 1 80 ? -29.846 -3.487 15.493 1.00 81.12 80 TYR A CA 1
ATOM 623 C C . TYR A 1 80 ? -29.209 -2.773 14.297 1.00 81.12 80 TYR A C 1
ATOM 625 O O . TYR A 1 80 ? -28.470 -3.386 13.527 1.00 81.12 80 TYR A O 1
ATOM 633 N N . ARG A 1 81 ? -29.439 -1.461 14.138 1.00 79.88 81 ARG A N 1
ATOM 634 C CA . ARG A 1 81 ? -28.778 -0.673 13.082 1.00 79.88 81 ARG A CA 1
ATOM 635 C C . ARG A 1 81 ? -27.273 -0.581 13.299 1.00 79.88 81 ARG A C 1
ATOM 637 O O . ARG A 1 81 ? -26.524 -0.654 12.324 1.00 79.88 81 ARG A O 1
ATOM 644 N N . VAL A 1 82 ? -26.833 -0.417 14.546 1.00 84.75 82 VAL A N 1
ATOM 645 C CA . VAL A 1 82 ? -25.411 -0.399 14.904 1.00 84.75 82 VAL A CA 1
ATOM 646 C C . VAL A 1 82 ? -24.794 -1.778 14.683 1.00 84.75 82 VAL A C 1
ATOM 648 O O . VAL A 1 82 ? -23.776 -1.854 14.003 1.00 84.75 82 VAL A O 1
ATOM 651 N N . ALA A 1 83 ? -25.434 -2.857 15.136 1.00 84.88 83 ALA A N 1
ATOM 652 C CA . ALA A 1 83 ? -24.972 -4.229 14.922 1.00 84.88 83 ALA A CA 1
ATOM 653 C C . ALA A 1 83 ? -24.847 -4.569 13.426 1.00 84.88 83 ALA A C 1
ATOM 655 O O . ALA A 1 83 ? -23.786 -4.990 12.974 1.00 84.88 83 ALA A O 1
ATOM 656 N N . ALA A 1 84 ? -25.866 -4.257 12.618 1.00 86.12 84 ALA A N 1
ATOM 657 C CA . ALA A 1 84 ? -25.809 -4.439 11.166 1.00 86.12 84 ALA A CA 1
ATOM 658 C C . ALA A 1 84 ? -24.716 -3.581 10.502 1.00 86.12 84 ALA A C 1
ATOM 660 O O . ALA A 1 84 ? -24.177 -3.927 9.450 1.00 86.12 84 ALA A O 1
ATOM 661 N N . ARG A 1 85 ? -24.382 -2.419 11.077 1.00 90.25 85 ARG A N 1
ATOM 662 C CA . ARG A 1 85 ? -23.270 -1.589 10.598 1.00 90.25 85 ARG A CA 1
ATOM 663 C C . ARG A 1 85 ? -21.917 -2.204 10.954 1.00 90.25 85 ARG A C 1
ATOM 665 O O . ARG A 1 85 ? -21.047 -2.202 10.092 1.00 90.25 85 ARG A O 1
ATOM 672 N N . VAL A 1 86 ? -21.762 -2.735 12.165 1.00 92.94 86 VAL A N 1
ATOM 673 C CA . VAL A 1 86 ? -20.550 -3.443 12.604 1.00 92.94 86 VAL A CA 1
ATOM 674 C C . VAL A 1 86 ? -20.309 -4.674 11.736 1.00 92.94 86 VAL A C 1
ATOM 676 O O . VAL A 1 86 ? -19.237 -4.779 11.154 1.00 92.94 86 VAL A O 1
ATOM 679 N N . GLN A 1 87 ? -21.329 -5.504 11.514 1.00 92.81 87 GLN A N 1
ATOM 680 C CA . GLN A 1 87 ? -21.222 -6.690 10.660 1.00 92.81 87 GLN A CA 1
ATOM 681 C C . GLN A 1 87 ? -20.772 -6.345 9.231 1.00 92.81 87 GLN A C 1
ATOM 683 O O . GLN A 1 87 ? -19.884 -6.983 8.675 1.00 92.81 87 GLN A O 1
ATOM 688 N N . ARG A 1 88 ? -21.317 -5.274 8.635 1.00 93.81 88 ARG A N 1
ATOM 689 C CA . ARG A 1 88 ? -20.859 -4.805 7.314 1.00 93.81 88 ARG A CA 1
ATOM 690 C C . ARG A 1 88 ? -19.403 -4.340 7.315 1.00 93.81 88 ARG A C 1
ATOM 692 O O . ARG A 1 88 ? -18.725 -4.496 6.303 1.00 93.81 88 ARG A O 1
ATOM 699 N N . PHE A 1 89 ? -18.928 -3.745 8.409 1.00 94.94 89 PHE A N 1
ATOM 700 C CA . PHE A 1 89 ? -17.525 -3.353 8.531 1.00 94.94 89 PHE A CA 1
ATOM 701 C C . PHE A 1 89 ? -16.603 -4.556 8.715 1.00 94.94 89 PHE A C 1
ATOM 703 O O . PHE A 1 89 ? -15.524 -4.561 8.131 1.00 94.94 89 PHE A O 1
ATOM 710 N N . GLU A 1 90 ? -17.032 -5.574 9.455 1.00 94.56 90 GLU A N 1
ATOM 711 C CA . GLU A 1 90 ? -16.305 -6.840 9.591 1.00 94.56 90 GLU A CA 1
ATOM 712 C C . GLU A 1 90 ? -16.192 -7.544 8.236 1.00 94.56 90 GLU A C 1
ATOM 714 O O . GLU A 1 90 ? -15.086 -7.827 7.783 1.00 94.56 90 GLU A O 1
ATOM 719 N N . GLU A 1 91 ? -17.298 -7.683 7.500 1.00 94.44 91 GLU A N 1
ATOM 720 C CA . GLU A 1 91 ? -17.277 -8.253 6.148 1.00 94.44 91 GLU A CA 1
ATOM 721 C C . GLU A 1 91 ? -16.399 -7.459 5.172 1.00 94.44 91 GLU A C 1
ATOM 723 O O . GLU A 1 91 ? -15.805 -8.029 4.252 1.00 94.44 91 GLU A O 1
ATOM 728 N N . PHE A 1 92 ? -16.355 -6.133 5.313 1.00 96.25 92 PHE A N 1
ATOM 729 C CA . PHE A 1 92 ? -15.468 -5.292 4.517 1.00 96.25 92 PHE A CA 1
ATOM 730 C C . PHE A 1 92 ? -14.003 -5.516 4.900 1.00 96.25 92 PHE A C 1
ATOM 732 O O . PHE A 1 92 ? -13.164 -5.659 4.012 1.00 96.25 92 PHE A O 1
ATOM 739 N N . ALA A 1 93 ? -13.695 -5.577 6.197 1.00 95.19 93 ALA A N 1
ATOM 740 C CA . ALA A 1 93 ? -12.347 -5.824 6.694 1.00 95.19 93 ALA A CA 1
ATOM 741 C C . ALA A 1 93 ? -11.832 -7.200 6.250 1.00 95.19 93 ALA A C 1
ATOM 743 O O . ALA A 1 93 ? -10.705 -7.298 5.766 1.00 95.19 93 ALA A O 1
ATOM 744 N N . ASP A 1 94 ? -12.671 -8.233 6.316 1.00 95.69 94 ASP A N 1
ATOM 745 C CA . ASP A 1 94 ? -12.334 -9.579 5.851 1.00 95.69 94 ASP A CA 1
ATOM 746 C C . ASP A 1 94 ? -12.093 -9.615 4.342 1.00 95.69 94 ASP A C 1
ATOM 748 O O . ASP A 1 94 ? -11.106 -10.191 3.878 1.00 95.69 94 ASP A O 1
ATOM 752 N N . ARG A 1 95 ? -12.944 -8.939 3.560 1.00 94.19 95 ARG A N 1
ATOM 753 C CA . ARG A 1 95 ? -12.751 -8.810 2.109 1.00 94.19 95 ARG A CA 1
ATOM 754 C C . ARG A 1 95 ? -11.477 -8.047 1.762 1.00 94.19 95 ARG A C 1
ATOM 756 O O . ARG A 1 95 ? -10.744 -8.484 0.878 1.00 94.19 95 ARG A O 1
ATOM 763 N N . ALA A 1 96 ? -11.185 -6.951 2.458 1.00 94.81 96 ALA A N 1
ATOM 764 C CA . ALA A 1 96 ? -9.966 -6.174 2.258 1.00 94.81 96 ALA A CA 1
ATOM 765 C C . ALA A 1 96 ? -8.717 -6.990 2.625 1.00 94.81 96 ALA A C 1
ATOM 767 O O . ALA A 1 96 ? -7.752 -7.025 1.866 1.00 94.81 96 ALA A O 1
ATOM 768 N N . ASN A 1 97 ? -8.758 -7.706 3.748 1.00 94.00 97 ASN A N 1
ATOM 769 C CA . ASN A 1 97 ? -7.686 -8.597 4.180 1.00 94.00 97 ASN A CA 1
ATOM 770 C C . ASN A 1 97 ? -7.455 -9.724 3.165 1.00 94.00 97 ASN A C 1
ATOM 772 O O . ASN A 1 97 ? -6.312 -10.015 2.816 1.00 94.00 97 ASN A O 1
ATOM 776 N N . ASN A 1 98 ? -8.528 -10.321 2.639 1.00 95.38 98 ASN A N 1
ATOM 777 C CA . ASN A 1 98 ? -8.423 -11.335 1.597 1.00 95.38 98 ASN A CA 1
ATOM 778 C C . ASN A 1 98 ? -7.837 -10.750 0.303 1.00 95.38 98 ASN A C 1
ATOM 780 O O . ASN A 1 98 ? -6.904 -11.324 -0.246 1.00 95.38 98 ASN A O 1
ATOM 784 N N . TYR A 1 99 ? -8.303 -9.577 -0.140 1.00 95.56 99 TYR A N 1
ATOM 785 C CA . TYR A 1 99 ? -7.747 -8.899 -1.314 1.00 95.56 99 TYR A CA 1
ATOM 786 C C . TYR A 1 99 ? -6.240 -8.656 -1.163 1.00 95.56 99 TYR A C 1
ATOM 788 O O . TYR A 1 99 ? -5.476 -9.036 -2.044 1.00 95.56 99 TYR A O 1
ATOM 796 N N . VAL A 1 100 ? -5.791 -8.118 -0.026 1.00 95.44 100 VAL A N 1
ATOM 797 C CA . VAL A 1 100 ? -4.365 -7.852 0.231 1.00 95.44 100 VAL A CA 1
ATOM 798 C C . VAL A 1 100 ? -3.535 -9.136 0.299 1.00 95.44 100 VAL A C 1
ATOM 800 O O . VAL A 1 100 ? -2.400 -9.149 -0.170 1.00 95.44 100 VAL A O 1
ATOM 803 N N . LYS A 1 101 ? -4.071 -10.218 0.874 1.00 92.44 101 LYS A N 1
ATOM 804 C CA . LYS A 1 101 ? -3.327 -11.476 1.037 1.00 92.44 101 LYS A CA 1
ATOM 805 C C . LYS A 1 101 ? -3.288 -12.341 -0.214 1.00 92.44 101 LYS A C 1
ATOM 807 O O . LYS A 1 101 ? -2.300 -13.037 -0.413 1.00 92.44 101 LYS A O 1
ATOM 812 N N . THR A 1 102 ? -4.358 -12.360 -1.003 1.00 93.25 102 THR A N 1
ATOM 813 C CA . THR A 1 102 ? -4.507 -13.330 -2.099 1.00 93.25 102 THR A CA 1
ATOM 814 C C . THR A 1 102 ? -4.576 -12.668 -3.464 1.00 93.25 102 THR A C 1
ATOM 816 O O . THR A 1 102 ? -3.926 -13.130 -4.395 1.00 93.25 102 THR A O 1
ATOM 819 N N . VAL A 1 103 ? -5.328 -11.581 -3.619 1.00 92.19 103 VAL A N 1
ATOM 820 C CA . VAL A 1 103 ? -5.571 -10.986 -4.941 1.00 92.19 103 VAL A CA 1
ATOM 821 C C . VAL A 1 103 ? -4.437 -10.048 -5.345 1.00 92.19 103 VAL A C 1
ATOM 823 O O . VAL A 1 103 ? -3.917 -10.170 -6.450 1.00 92.19 103 VAL A O 1
ATOM 826 N N . LEU A 1 104 ? -4.013 -9.167 -4.439 1.00 93.31 104 LEU A N 1
ATOM 827 C CA . LEU A 1 104 ? -2.989 -8.158 -4.694 1.00 93.31 104 LEU A CA 1
ATOM 828 C C . LEU A 1 104 ? -1.630 -8.767 -5.087 1.00 93.31 104 LEU A C 1
ATOM 830 O O . LEU A 1 104 ? -1.055 -8.289 -6.060 1.00 93.31 104 LEU A O 1
ATOM 834 N N . PRO A 1 105 ? -1.114 -9.829 -4.432 1.00 95.25 105 PRO A N 1
ATOM 835 C CA . PRO A 1 105 ? 0.144 -10.446 -4.854 1.00 95.25 105 PRO A CA 1
ATOM 836 C C . PRO A 1 105 ? 0.057 -11.025 -6.271 1.00 95.25 105 PRO A C 1
ATOM 838 O O . PRO A 1 105 ? 0.930 -10.765 -7.087 1.00 95.25 105 PRO A O 1
ATOM 841 N N . ASN A 1 106 ? -1.045 -11.709 -6.597 1.00 93.75 106 ASN A N 1
ATOM 842 C CA . ASN A 1 106 ? -1.276 -12.273 -7.931 1.00 93.75 106 ASN A CA 1
ATOM 843 C C . ASN A 1 106 ? -1.422 -11.195 -9.019 1.00 93.75 106 ASN A C 1
ATOM 845 O O . ASN A 1 106 ? -1.149 -11.445 -10.192 1.00 93.75 106 ASN A O 1
ATOM 849 N N . GLU A 1 107 ? -1.933 -10.017 -8.661 1.00 94.00 107 GLU A N 1
ATOM 850 C CA . GLU A 1 107 ? -2.056 -8.873 -9.566 1.00 94.00 107 GLU A CA 1
ATOM 851 C C . GLU A 1 107 ? -0.694 -8.203 -9.791 1.00 94.00 107 GLU A C 1
ATOM 853 O O . GLU A 1 107 ? -0.336 -7.920 -10.933 1.00 94.00 107 GLU A O 1
ATOM 858 N N . ILE A 1 108 ? 0.105 -8.048 -8.729 1.00 93.69 108 ILE A N 1
ATOM 859 C CA . ILE A 1 108 ? 1.491 -7.567 -8.815 1.00 93.69 108 ILE A CA 1
ATOM 860 C C . ILE A 1 108 ? 2.342 -8.514 -9.665 1.00 93.69 108 ILE A C 1
ATOM 862 O O . ILE A 1 108 ? 3.063 -8.043 -10.541 1.00 93.69 108 ILE A O 1
ATOM 866 N N . GLU A 1 109 ? 2.246 -9.827 -9.448 1.00 94.62 109 GLU A N 1
ATOM 867 C CA . GLU A 1 109 ? 2.974 -10.823 -10.243 1.00 94.62 109 GLU A CA 1
ATOM 868 C C . GLU A 1 109 ? 2.576 -10.759 -11.717 1.00 94.62 109 GLU A C 1
ATOM 870 O O . GLU A 1 109 ? 3.450 -10.692 -12.575 1.00 94.62 109 GLU A O 1
ATOM 875 N N . ARG A 1 110 ? 1.276 -10.661 -12.024 1.00 95.62 110 ARG A N 1
ATOM 876 C CA . ARG A 1 110 ? 0.810 -10.502 -13.410 1.00 95.62 110 ARG A CA 1
ATOM 877 C C . ARG A 1 110 ? 1.339 -9.237 -14.080 1.00 95.62 110 ARG A C 1
ATOM 879 O O . ARG A 1 110 ? 1.703 -9.286 -15.252 1.00 95.62 110 ARG A O 1
ATOM 886 N N . ILE A 1 111 ? 1.374 -8.114 -13.365 1.00 94.75 111 ILE A N 1
ATOM 887 C CA . ILE A 1 111 ? 1.927 -6.862 -13.900 1.00 94.75 111 ILE A CA 1
ATOM 888 C C . ILE A 1 111 ? 3.438 -7.001 -14.107 1.00 94.75 111 ILE A C 1
ATOM 890 O O . ILE A 1 111 ? 3.941 -6.633 -15.163 1.00 94.75 111 ILE A O 1
ATOM 894 N N . ALA A 1 112 ? 4.155 -7.592 -13.150 1.00 94.75 112 ALA A N 1
ATOM 895 C CA . 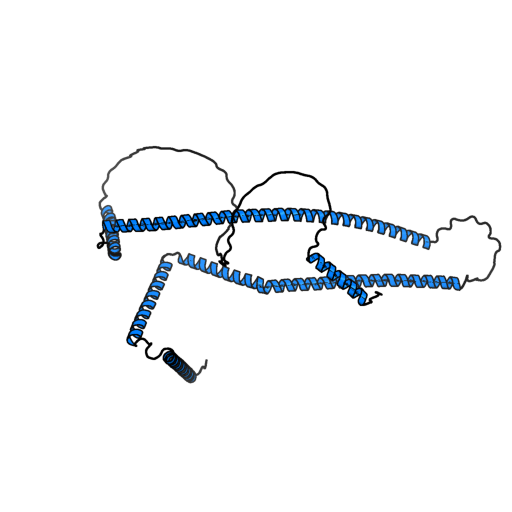ALA A 1 112 ? 5.592 -7.819 -13.264 1.00 94.75 112 ALA A CA 1
ATOM 896 C C . ALA A 1 112 ? 5.944 -8.764 -14.428 1.00 94.75 112 ALA A C 1
ATOM 898 O O . ALA A 1 112 ? 6.926 -8.536 -15.134 1.00 94.75 112 ALA A O 1
ATOM 899 N N . GLU A 1 113 ? 5.142 -9.806 -14.660 1.00 95.56 113 GLU A N 1
ATOM 900 C CA . GLU A 1 113 ? 5.284 -10.697 -15.815 1.00 95.56 113 GLU A CA 1
ATOM 901 C C . GLU A 1 113 ? 5.009 -9.970 -17.134 1.00 95.56 113 GLU A C 1
ATOM 903 O O . GLU A 1 113 ? 5.774 -10.130 -18.085 1.00 95.56 113 GLU A O 1
ATOM 908 N N . ALA A 1 114 ? 3.963 -9.141 -17.193 1.00 94.94 114 ALA A N 1
ATOM 909 C CA . ALA A 1 114 ? 3.655 -8.342 -18.376 1.00 94.94 114 ALA A CA 1
ATOM 910 C C . ALA A 1 114 ? 4.778 -7.341 -18.702 1.00 94.94 114 ALA A C 1
ATOM 912 O O . ALA A 1 114 ? 5.198 -7.253 -19.856 1.00 94.94 114 ALA A O 1
ATOM 913 N N . ASP A 1 115 ? 5.313 -6.650 -17.692 1.00 95.62 115 ASP A N 1
ATOM 914 C CA . ASP A 1 115 ? 6.446 -5.732 -17.848 1.00 95.62 115 ASP A CA 1
ATOM 915 C C . ASP A 1 115 ? 7.709 -6.471 -18.301 1.00 95.62 115 ASP A C 1
ATOM 917 O O . ASP A 1 115 ? 8.444 -5.985 -19.163 1.00 95.62 115 ASP A O 1
ATOM 921 N N . ARG A 1 116 ? 7.956 -7.672 -17.765 1.00 95.50 116 ARG A N 1
ATOM 922 C CA . ARG A 1 116 ? 9.082 -8.510 -18.188 1.00 95.50 116 ARG A CA 1
ATOM 923 C C . ARG A 1 116 ? 8.956 -8.917 -19.654 1.00 95.50 116 ARG A C 1
ATOM 925 O O . ARG A 1 116 ? 9.921 -8.765 -20.395 1.00 95.50 116 ARG A O 1
ATOM 932 N N . LEU A 1 117 ? 7.783 -9.391 -20.076 1.00 95.44 117 LEU A N 1
ATOM 933 C CA . LEU A 1 117 ? 7.531 -9.747 -21.476 1.00 95.44 117 LEU A CA 1
ATOM 934 C C . LEU A 1 117 ? 7.701 -8.537 -22.398 1.00 95.44 117 LEU A C 1
ATOM 936 O O . LEU A 1 117 ? 8.333 -8.649 -23.444 1.00 95.44 117 LEU A O 1
ATOM 940 N N . HIS A 1 118 ? 7.204 -7.368 -21.987 1.00 95.44 118 HIS A N 1
ATOM 941 C CA . HIS A 1 118 ? 7.364 -6.145 -22.764 1.00 95.44 118 HIS A CA 1
ATOM 942 C C . HIS A 1 118 ? 8.836 -5.732 -22.897 1.00 95.44 118 HIS A C 1
ATOM 944 O O . HIS A 1 118 ? 9.295 -5.421 -23.994 1.00 95.44 118 HIS A O 1
ATOM 950 N N . SER A 1 119 ? 9.594 -5.800 -21.802 1.00 94.56 119 SER A N 1
ATOM 951 C CA . SER A 1 119 ? 11.039 -5.557 -21.794 1.00 94.56 119 SER A CA 1
ATOM 952 C C . SER A 1 119 ? 11.785 -6.543 -22.702 1.00 94.56 119 SER A C 1
ATOM 954 O O . SER A 1 119 ? 12.668 -6.140 -23.459 1.00 94.56 119 SER A O 1
ATOM 956 N N . ASP A 1 120 ? 11.430 -7.829 -22.664 1.00 94.81 120 ASP A N 1
ATOM 957 C CA . ASP A 1 120 ? 12.031 -8.854 -23.524 1.00 94.81 120 ASP A CA 1
ATOM 958 C C . ASP A 1 120 ? 11.726 -8.589 -25.013 1.00 94.81 120 ASP A C 1
ATOM 960 O O . ASP A 1 120 ? 12.625 -8.700 -25.855 1.00 94.81 120 ASP A O 1
ATOM 964 N N . ASP A 1 121 ? 10.507 -8.149 -25.343 1.00 95.81 121 ASP A N 1
ATOM 965 C CA . ASP A 1 121 ? 10.116 -7.747 -26.701 1.00 95.81 121 ASP A CA 1
ATOM 966 C C . ASP A 1 121 ? 10.881 -6.504 -27.185 1.00 95.81 121 ASP A C 1
ATOM 968 O O . ASP A 1 121 ? 11.344 -6.462 -28.331 1.00 95.81 121 ASP A O 1
ATOM 972 N N . GLU A 1 122 ? 11.067 -5.499 -26.325 1.00 95.12 122 GLU A N 1
ATOM 973 C CA . GLU A 1 122 ? 11.867 -4.308 -26.636 1.00 95.12 122 GLU A CA 1
ATOM 974 C C . GLU A 1 122 ? 13.336 -4.666 -26.891 1.00 95.12 122 GLU A C 1
ATOM 976 O O . GLU A 1 122 ? 13.944 -4.192 -27.859 1.00 95.12 122 GLU A O 1
ATOM 981 N N . VAL A 1 123 ? 13.905 -5.547 -26.062 1.00 95.31 123 VAL A N 1
ATOM 982 C CA . VAL A 1 123 ? 15.270 -6.056 -26.244 1.00 95.31 123 VAL A CA 1
ATOM 983 C C . VAL A 1 123 ? 15.375 -6.845 -27.549 1.00 95.31 123 VAL A C 1
ATOM 985 O O . VAL A 1 123 ? 16.318 -6.631 -28.316 1.00 95.31 123 VAL A O 1
ATOM 988 N N . ALA A 1 124 ? 14.405 -7.707 -27.859 1.00 94.44 124 ALA A N 1
ATOM 989 C CA . ALA A 1 124 ? 14.375 -8.460 -29.110 1.00 94.44 124 ALA A CA 1
ATOM 990 C C . ALA A 1 124 ? 14.273 -7.537 -30.338 1.00 94.44 124 ALA A C 1
ATOM 992 O O . ALA A 1 124 ? 15.001 -7.726 -31.322 1.00 94.44 124 ALA A O 1
ATOM 993 N N . ALA A 1 125 ? 13.431 -6.502 -30.276 1.00 95.50 125 ALA A N 1
ATOM 994 C CA . ALA A 1 125 ? 13.322 -5.486 -31.320 1.00 95.50 125 ALA A CA 1
ATOM 995 C C . ALA A 1 125 ? 14.648 -4.732 -31.509 1.00 95.50 125 ALA A C 1
ATOM 997 O O . ALA A 1 125 ? 15.125 -4.578 -32.636 1.00 95.50 125 ALA A O 1
ATOM 998 N N . TYR A 1 126 ? 15.301 -4.344 -30.412 1.00 96.38 126 TYR A N 1
ATOM 999 C CA . TYR A 1 126 ? 16.600 -3.679 -30.457 1.00 96.38 126 TYR A CA 1
ATOM 1000 C C . TYR A 1 126 ? 17.703 -4.571 -31.048 1.00 96.38 126 TYR A C 1
ATOM 1002 O O . TYR A 1 126 ? 18.508 -4.114 -31.868 1.00 96.38 126 TYR A O 1
ATOM 1010 N N . ILE A 1 127 ? 17.725 -5.859 -30.694 1.00 94.69 127 ILE A N 1
ATOM 1011 C CA . ILE A 1 127 ? 18.648 -6.842 -31.279 1.00 94.69 127 ILE A CA 1
ATOM 1012 C C . ILE A 1 127 ? 18.425 -6.946 -32.791 1.00 94.69 127 ILE A C 1
ATOM 1014 O O . ILE A 1 127 ? 19.394 -6.923 -33.556 1.00 94.69 127 ILE A O 1
ATOM 1018 N N . LYS A 1 128 ? 17.169 -7.008 -33.240 1.00 96.50 128 LYS A N 1
ATOM 1019 C CA . LYS A 1 128 ? 16.825 -7.064 -34.667 1.00 96.50 128 LYS A CA 1
ATOM 1020 C C . LYS A 1 128 ? 17.284 -5.810 -35.420 1.00 96.50 128 LYS A C 1
ATOM 1022 O O . LYS A 1 128 ? 17.847 -5.914 -36.515 1.00 96.50 128 LYS A O 1
ATOM 1027 N N . ASP A 1 129 ? 17.121 -4.634 -34.824 1.00 95.81 129 ASP A N 1
ATOM 1028 C CA . ASP A 1 129 ? 17.617 -3.374 -35.385 1.00 95.81 129 ASP A CA 1
ATOM 1029 C C . ASP A 1 129 ? 19.148 -3.359 -35.499 1.00 95.81 129 ASP A C 1
ATOM 1031 O O . ASP A 1 129 ? 19.701 -2.924 -36.517 1.00 95.81 129 ASP A O 1
ATOM 1035 N N . LEU A 1 130 ? 19.855 -3.862 -34.483 1.00 95.44 130 LEU A N 1
ATOM 1036 C CA . LEU A 1 130 ? 21.313 -3.992 -34.513 1.00 95.44 130 LEU A CA 1
ATOM 1037 C C . LEU A 1 130 ? 21.786 -4.983 -35.578 1.00 95.44 130 LEU A C 1
ATOM 1039 O O . LEU A 1 130 ? 22.745 -4.688 -36.295 1.00 95.44 130 LEU A O 1
ATOM 1043 N N . GLN A 1 131 ? 21.113 -6.125 -35.722 1.00 95.25 131 GLN A N 1
ATOM 1044 C CA . GLN A 1 131 ? 21.408 -7.100 -36.774 1.00 95.25 131 GLN A CA 1
ATOM 1045 C C . GLN A 1 131 ? 21.210 -6.486 -38.163 1.00 95.25 131 GLN A C 1
ATOM 1047 O O . GLN A 1 131 ? 22.108 -6.572 -39.000 1.00 95.25 131 GLN A O 1
ATOM 1052 N N . THR A 1 132 ? 20.111 -5.759 -38.373 1.00 95.75 132 THR A N 1
ATOM 1053 C CA . THR A 1 132 ? 19.831 -5.063 -39.639 1.00 95.75 132 THR A CA 1
ATOM 1054 C C . THR A 1 132 ? 20.911 -4.024 -39.962 1.00 95.75 132 THR A C 1
ATOM 1056 O O . THR A 1 132 ? 21.400 -3.948 -41.094 1.00 95.75 132 THR A O 1
ATOM 1059 N N . LYS A 1 133 ? 21.355 -3.245 -38.964 1.00 95.38 133 LYS A N 1
ATOM 1060 C CA . LYS A 1 133 ? 22.469 -2.292 -39.123 1.00 95.38 133 LYS A CA 1
ATOM 1061 C C . LYS A 1 133 ? 23.781 -3.003 -39.451 1.00 95.38 133 LYS A C 1
ATOM 1063 O O . LYS A 1 133 ? 24.486 -2.577 -40.367 1.00 95.38 133 LYS A O 1
ATOM 1068 N N . ARG A 1 134 ? 24.094 -4.098 -38.751 1.00 94.06 134 ARG A N 1
ATOM 1069 C CA . ARG A 1 134 ? 25.288 -4.917 -39.001 1.00 94.06 134 ARG A CA 1
ATOM 1070 C C . ARG A 1 134 ? 25.293 -5.470 -40.425 1.00 94.06 134 ARG A C 1
ATOM 1072 O O . ARG A 1 134 ? 26.311 -5.369 -41.102 1.00 94.06 134 ARG A O 1
ATOM 1079 N N . GLU A 1 135 ? 24.175 -6.011 -40.900 1.00 94.62 135 GLU A N 1
ATOM 1080 C CA . GLU A 1 135 ? 24.038 -6.493 -42.279 1.00 94.62 135 GLU A CA 1
ATOM 1081 C C . GLU A 1 135 ? 24.224 -5.370 -43.306 1.00 94.62 135 GLU A C 1
ATOM 1083 O O . GLU A 1 135 ? 24.895 -5.565 -44.322 1.00 94.62 135 GLU A O 1
ATOM 1088 N N . GLY A 1 136 ? 23.674 -4.182 -43.036 1.00 93.56 136 GLY A N 1
ATOM 1089 C CA . GLY A 1 136 ? 23.876 -2.996 -43.868 1.00 93.56 136 GLY A CA 1
ATOM 1090 C C . GLY A 1 136 ? 25.350 -2.596 -43.982 1.00 93.56 136 GLY A C 1
ATOM 1091 O O . GLY A 1 136 ? 25.840 -2.354 -45.086 1.00 93.56 136 GLY A O 1
ATOM 1092 N N . GLU A 1 137 ? 26.080 -2.580 -42.866 1.00 92.88 137 GLU A N 1
ATOM 1093 C CA . GLU A 1 137 ? 27.519 -2.290 -42.856 1.00 92.88 137 GLU A CA 1
ATOM 1094 C C . GLU A 1 137 ? 28.341 -3.391 -43.541 1.00 92.88 137 GLU A C 1
ATOM 1096 O O . GLU A 1 137 ? 29.231 -3.091 -44.340 1.00 92.88 137 GLU A O 1
ATOM 1101 N N . LEU A 1 138 ? 28.007 -4.668 -43.332 1.00 92.81 138 LEU A N 1
ATOM 1102 C CA . LEU A 1 138 ? 28.663 -5.779 -44.030 1.00 92.81 138 LEU A CA 1
ATOM 1103 C C . LEU A 1 138 ? 28.480 -5.690 -45.552 1.00 92.81 138 LEU A C 1
ATOM 1105 O O . LEU A 1 138 ? 29.443 -5.910 -46.291 1.00 92.81 138 LEU A O 1
ATOM 1109 N N . LYS A 1 139 ? 27.293 -5.298 -46.035 1.00 93.75 139 LYS A N 1
ATOM 1110 C CA . LYS A 1 139 ? 27.048 -5.039 -47.466 1.00 93.75 139 LYS A CA 1
ATOM 1111 C C . LYS A 1 139 ? 27.914 -3.893 -47.996 1.00 93.75 139 LYS A C 1
ATOM 1113 O O . LYS A 1 139 ? 28.499 -4.027 -49.071 1.00 93.75 139 LYS A O 1
ATOM 1118 N N . LYS A 1 140 ? 28.058 -2.792 -47.247 1.00 92.81 140 LYS A N 1
ATOM 1119 C CA . LYS A 1 140 ? 28.953 -1.679 -47.626 1.00 92.81 140 LYS A CA 1
ATOM 1120 C C . LYS A 1 140 ? 30.411 -2.129 -47.704 1.00 92.81 140 LYS A C 1
ATOM 1122 O O . LYS A 1 140 ? 31.093 -1.806 -48.675 1.00 92.81 140 LYS A O 1
ATOM 1127 N N . ILE A 1 141 ? 30.878 -2.908 -46.727 1.00 89.56 141 ILE A N 1
ATOM 1128 C CA . ILE A 1 141 ? 32.238 -3.466 -46.719 1.00 89.56 141 ILE A CA 1
ATOM 1129 C C . ILE A 1 141 ? 32.448 -4.394 -47.921 1.00 89.56 141 ILE A C 1
ATOM 1131 O O . ILE A 1 141 ? 33.488 -4.312 -48.572 1.00 89.56 141 ILE A O 1
ATOM 1135 N N . ALA A 1 142 ? 31.476 -5.250 -48.245 1.00 90.94 142 ALA A N 1
ATOM 1136 C CA . ALA A 1 142 ? 31.551 -6.135 -49.406 1.00 90.94 142 ALA A CA 1
ATOM 1137 C C . ALA A 1 142 ? 31.654 -5.344 -50.722 1.00 90.94 142 ALA A C 1
ATOM 1139 O O . ALA A 1 142 ? 32.542 -5.622 -51.525 1.00 90.94 142 ALA A O 1
ATOM 1140 N N . LEU A 1 143 ? 30.829 -4.305 -50.902 1.00 91.06 143 LEU A N 1
ATOM 1141 C CA . LEU A 1 143 ? 30.900 -3.415 -52.068 1.00 91.06 143 LEU A CA 1
ATOM 1142 C C . LEU A 1 143 ? 32.245 -2.684 -52.162 1.00 91.06 143 LEU A C 1
ATOM 1144 O O . LEU A 1 143 ? 32.802 -2.552 -53.251 1.00 91.06 143 LEU A O 1
ATOM 1148 N N . LEU A 1 144 ? 32.792 -2.221 -51.033 1.00 90.06 144 LEU A N 1
ATOM 1149 C CA . LEU A 1 144 ? 34.119 -1.602 -50.998 1.00 90.06 144 LEU A CA 1
ATOM 1150 C C . LEU A 1 144 ? 35.214 -2.599 -51.387 1.00 90.06 144 LEU A C 1
ATOM 1152 O O . LEU A 1 144 ? 36.066 -2.253 -52.200 1.00 90.06 144 LEU A O 1
ATOM 1156 N N . LYS A 1 145 ? 35.164 -3.832 -50.866 1.00 89.00 145 LYS A N 1
ATOM 1157 C CA . LYS A 1 145 ? 36.092 -4.912 -51.237 1.00 89.00 145 LYS A CA 1
ATOM 1158 C C . LYS A 1 145 ? 36.001 -5.271 -52.721 1.00 89.00 145 LYS A C 1
ATOM 1160 O O . LYS A 1 145 ? 37.025 -5.504 -53.351 1.00 89.00 145 LYS A O 1
ATOM 1165 N N . GLU A 1 146 ? 34.800 -5.291 -53.294 1.00 88.06 146 GLU A N 1
ATOM 1166 C CA . GLU A 1 146 ? 34.615 -5.542 -54.726 1.00 88.06 146 GLU A CA 1
ATOM 1167 C C . GLU A 1 146 ? 35.202 -4.405 -55.575 1.00 88.06 146 GLU A C 1
ATOM 1169 O O . GLU A 1 146 ? 35.914 -4.660 -56.545 1.00 88.06 146 GLU A O 1
ATOM 1174 N N . ARG A 1 147 ? 34.967 -3.140 -55.195 1.00 85.69 147 ARG A N 1
ATOM 1175 C CA . ARG A 1 147 ? 35.549 -1.979 -55.892 1.00 85.69 147 ARG A CA 1
ATOM 1176 C C . ARG A 1 147 ? 37.071 -1.959 -55.808 1.00 85.69 147 ARG A C 1
ATOM 1178 O O . ARG A 1 147 ? 37.723 -1.674 -56.811 1.00 85.69 147 ARG A O 1
ATOM 1185 N N . THR A 1 148 ? 37.646 -2.255 -54.643 1.00 84.81 148 THR A N 1
ATOM 1186 C CA . THR A 1 148 ? 39.106 -2.317 -54.493 1.00 84.81 148 THR A CA 1
ATOM 1187 C C . THR A 1 148 ? 39.698 -3.498 -55.253 1.00 84.81 148 THR A C 1
ATOM 1189 O O . THR A 1 148 ? 40.739 -3.327 -55.882 1.00 84.81 148 THR A O 1
ATOM 1192 N N . ALA A 1 149 ? 39.023 -4.651 -55.289 1.00 83.75 149 ALA A N 1
ATOM 1193 C CA . ALA A 1 149 ? 39.432 -5.788 -56.112 1.00 83.75 149 ALA A CA 1
ATOM 1194 C C . ALA A 1 149 ? 39.392 -5.461 -57.615 1.00 83.75 149 ALA A C 1
ATOM 1196 O O . ALA A 1 149 ? 40.355 -5.764 -58.315 1.00 83.75 149 ALA A O 1
ATOM 1197 N N . LYS A 1 150 ? 38.339 -4.782 -58.100 1.00 83.44 150 LYS A N 1
ATOM 1198 C CA . LYS A 1 150 ? 38.254 -4.306 -59.493 1.00 83.44 150 LYS A CA 1
ATOM 1199 C C . LYS A 1 150 ? 39.373 -3.319 -59.822 1.00 83.44 150 LYS A C 1
ATOM 1201 O O . LYS A 1 150 ? 40.110 -3.563 -60.766 1.00 83.44 150 LYS A O 1
ATOM 1206 N N . ARG A 1 151 ? 39.601 -2.290 -58.991 1.00 79.31 151 ARG A N 1
ATOM 1207 C CA . ARG A 1 151 ? 40.725 -1.347 -59.184 1.00 79.31 151 ARG A CA 1
ATOM 1208 C C . ARG A 1 151 ? 42.087 -2.049 -59.172 1.00 79.31 151 ARG A C 1
ATOM 1210 O O . ARG A 1 151 ? 42.945 -1.725 -59.984 1.00 79.31 151 ARG A O 1
ATOM 1217 N N . ALA A 1 152 ? 42.292 -3.022 -58.284 1.00 76.50 152 ALA A N 1
ATOM 1218 C CA . ALA A 1 152 ? 43.526 -3.805 -58.247 1.00 76.50 152 ALA A CA 1
ATOM 1219 C C . ALA A 1 152 ? 43.693 -4.686 -59.499 1.00 76.50 152 ALA A C 1
ATOM 1221 O O . ALA A 1 152 ? 44.807 -4.835 -59.999 1.00 76.50 152 ALA A O 1
ATOM 1222 N N . GLN A 1 153 ? 42.604 -5.250 -60.025 1.00 73.81 153 GLN A N 1
ATOM 1223 C CA . GLN A 1 153 ? 42.604 -6.016 -61.269 1.00 73.81 153 GLN A CA 1
ATOM 1224 C C . GLN A 1 153 ? 42.860 -5.122 -62.489 1.00 73.81 153 GLN A C 1
ATOM 1226 O O . GLN A 1 153 ? 43.660 -5.497 -63.341 1.00 73.81 153 GLN A O 1
ATOM 1231 N N . ASP A 1 154 ? 42.270 -3.929 -62.542 1.00 70.38 154 ASP A N 1
ATOM 1232 C CA . ASP A 1 154 ? 42.513 -2.936 -63.595 1.00 70.38 154 ASP A CA 1
ATOM 1233 C C . ASP A 1 154 ? 43.971 -2.452 -63.574 1.00 70.38 154 ASP A C 1
ATOM 1235 O O . ASP A 1 154 ? 44.625 -2.396 -64.613 1.00 70.38 154 ASP A O 1
ATOM 1239 N N . MET A 1 155 ? 44.537 -2.216 -62.384 1.00 69.00 155 MET A N 1
ATOM 1240 C CA . MET A 1 155 ? 45.967 -1.923 -62.228 1.00 69.00 155 MET A CA 1
ATOM 1241 C C . MET A 1 155 ? 46.866 -3.094 -62.651 1.00 69.00 155 MET A C 1
ATOM 1243 O O . MET A 1 155 ? 47.937 -2.871 -63.213 1.00 69.00 155 MET A O 1
ATOM 1247 N N . ARG A 1 156 ? 46.452 -4.341 -62.390 1.00 68.50 156 ARG A N 1
ATOM 1248 C CA . ARG A 1 156 ? 47.210 -5.547 -62.763 1.00 68.50 156 ARG A CA 1
ATOM 1249 C C . ARG A 1 156 ? 47.128 -5.857 -64.260 1.00 68.50 156 ARG A C 1
ATOM 1251 O O . ARG A 1 156 ? 48.081 -6.399 -64.809 1.00 68.50 156 ARG A O 1
ATOM 1258 N N . ASN A 1 157 ? 46.021 -5.508 -64.908 1.00 68.19 157 ASN A N 1
ATOM 1259 C CA . ASN A 1 157 ? 45.824 -5.677 -66.347 1.00 68.19 157 ASN A CA 1
ATOM 1260 C C . ASN A 1 157 ? 46.511 -4.581 -67.181 1.00 68.19 157 ASN A C 1
ATOM 1262 O O . ASN A 1 157 ? 46.572 -4.712 -68.402 1.00 68.19 157 ASN A O 1
ATOM 1266 N N . GLY A 1 158 ? 47.065 -3.547 -66.534 1.00 56.16 158 GLY A N 1
ATOM 1267 C CA . GLY A 1 158 ? 47.745 -2.433 -67.190 1.00 56.16 158 GLY A CA 1
ATOM 1268 C C . GLY A 1 158 ? 46.806 -1.586 -68.063 1.00 56.16 158 GLY A C 1
ATOM 1269 O O . GLY A 1 158 ? 45.645 -1.942 -68.275 1.00 56.16 158 GLY A O 1
ATOM 1270 N N . PRO A 1 159 ? 47.276 -0.442 -68.591 1.00 56.38 159 PRO A N 1
ATOM 1271 C CA . PRO A 1 159 ? 46.500 0.328 -69.552 1.00 56.38 159 PRO A CA 1
ATOM 1272 C C . PRO A 1 159 ? 46.198 -0.568 -70.755 1.00 56.38 159 PRO A C 1
ATOM 1274 O O . PRO A 1 159 ? 47.126 -1.085 -71.382 1.00 56.38 159 PRO A O 1
ATOM 1277 N N . ARG A 1 160 ? 44.917 -0.756 -71.096 1.00 54.56 160 ARG A N 1
ATOM 1278 C CA . ARG A 1 160 ? 44.561 -1.296 -72.411 1.00 54.56 160 ARG A CA 1
ATOM 1279 C C . ARG A 1 160 ? 45.086 -0.311 -73.447 1.00 54.56 160 ARG A C 1
ATOM 1281 O O . ARG A 1 160 ? 44.496 0.741 -73.664 1.00 54.56 160 ARG A O 1
ATOM 1288 N N . VAL A 1 161 ? 46.218 -0.654 -74.054 1.00 51.34 161 VAL A N 1
ATOM 1289 C CA . VAL A 1 161 ? 46.706 -0.012 -75.270 1.00 51.34 161 VAL A CA 1
ATOM 1290 C C . VAL A 1 161 ? 45.765 -0.467 -76.382 1.00 51.34 161 VAL A C 1
ATOM 1292 O O . VAL A 1 161 ? 46.023 -1.448 -77.075 1.00 51.34 161 VAL A O 1
ATOM 1295 N N . GLU A 1 162 ? 44.615 0.196 -76.496 1.00 49.06 162 GLU A N 1
ATOM 1296 C CA . GLU A 1 162 ? 43.898 0.216 -77.762 1.00 49.06 162 GLU A CA 1
ATOM 1297 C C . GLU A 1 162 ? 44.808 0.911 -78.778 1.00 49.06 162 GLU A C 1
ATOM 1299 O O . GLU A 1 162 ? 45.444 1.923 -78.490 1.00 49.06 162 GLU A O 1
ATOM 1304 N N . HIS A 1 163 ? 44.966 0.256 -79.921 1.00 42.03 163 HIS A N 1
ATOM 1305 C CA . HIS A 1 163 ? 45.908 0.576 -80.978 1.00 42.03 163 HIS A CA 1
ATOM 1306 C C . HIS A 1 163 ? 46.110 2.075 -81.253 1.00 42.03 163 HIS A C 1
ATOM 1308 O O . HIS A 1 163 ? 45.171 2.773 -81.619 1.00 42.03 163 HIS A O 1
ATOM 1314 N N . GLY A 1 164 ? 47.383 2.483 -81.268 1.00 44.38 164 GLY A N 1
ATOM 1315 C CA . GLY A 1 164 ? 47.867 3.537 -82.157 1.00 44.38 164 GLY A CA 1
ATOM 1316 C C . GLY A 1 164 ? 48.328 4.825 -81.480 1.00 44.38 164 GLY A C 1
ATOM 1317 O O . GLY A 1 164 ? 47.528 5.593 -80.972 1.00 44.38 164 GLY A O 1
ATOM 1318 N N . GLU A 1 165 ? 49.632 5.079 -81.626 1.00 40.34 165 GLU A N 1
ATOM 1319 C CA . GLU A 1 165 ? 50.291 6.395 -81.598 1.00 40.34 165 GLU A CA 1
ATOM 1320 C C . GLU A 1 165 ? 50.713 6.960 -80.228 1.00 40.34 165 GLU A C 1
ATOM 1322 O O . GLU A 1 165 ? 50.061 7.779 -79.587 1.00 40.34 165 GLU A O 1
ATOM 1327 N N . LEU A 1 166 ? 51.938 6.584 -79.836 1.00 41.69 166 LEU A N 1
ATOM 1328 C CA . LEU A 1 166 ? 52.773 7.347 -78.909 1.00 41.69 166 LEU A CA 1
ATOM 1329 C C . LEU A 1 166 ? 53.137 8.694 -79.548 1.00 41.69 166 LEU A C 1
ATOM 1331 O O . LEU A 1 166 ? 54.074 8.782 -80.342 1.00 41.69 166 LEU A O 1
ATOM 1335 N N . ASN A 1 167 ? 52.414 9.749 -79.180 1.00 39.84 167 ASN A N 1
ATOM 1336 C CA . ASN A 1 167 ? 52.743 11.106 -79.595 1.00 39.84 167 ASN A CA 1
ATOM 1337 C C . ASN A 1 167 ? 53.733 11.736 -78.596 1.00 39.84 167 ASN A C 1
ATOM 1339 O O . ASN A 1 167 ? 53.393 12.057 -77.457 1.00 39.84 167 ASN A O 1
ATOM 1343 N N . ALA A 1 168 ? 54.989 11.891 -79.020 1.00 45.94 168 ALA A N 1
ATOM 1344 C CA . ALA A 1 168 ? 56.123 12.363 -78.219 1.00 45.94 168 ALA A CA 1
ATOM 1345 C C . ALA A 1 168 ? 56.189 13.901 -78.065 1.00 45.94 168 ALA A C 1
ATOM 1347 O O . ALA A 1 168 ? 57.273 14.485 -78.052 1.00 45.94 168 ALA A O 1
ATOM 1348 N N . LEU A 1 169 ? 55.041 14.574 -77.940 1.00 44.72 169 LEU A N 1
ATOM 1349 C CA . LEU A 1 169 ? 54.937 16.032 -77.806 1.00 44.72 169 LEU A CA 1
ATOM 1350 C C . LEU A 1 169 ? 53.810 16.423 -76.836 1.00 44.72 169 LEU A C 1
ATOM 1352 O O . LEU A 1 169 ? 52.785 16.968 -77.225 1.00 44.72 169 LEU A O 1
ATOM 1356 N N . SER A 1 170 ? 54.004 16.183 -75.539 1.00 41.84 170 SER A N 1
ATOM 1357 C CA . SER A 1 170 ? 53.182 16.822 -74.499 1.00 41.84 170 SER A CA 1
ATOM 1358 C C . SER A 1 170 ? 54.022 17.203 -73.278 1.00 41.84 170 SER A C 1
ATOM 1360 O O . SER A 1 170 ? 53.701 16.894 -72.131 1.00 41.84 170 SER A O 1
ATOM 1362 N N . ARG A 1 171 ? 55.150 17.875 -73.516 1.00 45.97 171 ARG A N 1
ATOM 1363 C CA . ARG A 1 171 ? 55.771 18.714 -72.489 1.00 45.97 171 ARG A CA 1
ATOM 1364 C C . ARG A 1 171 ? 55.282 20.137 -72.722 1.00 45.97 171 ARG A C 1
ATOM 1366 O O . ARG A 1 171 ? 55.373 20.636 -73.836 1.00 45.97 171 ARG A O 1
ATOM 1373 N N . VAL A 1 172 ? 54.816 20.768 -71.647 1.00 49.19 172 VAL A N 1
ATOM 1374 C CA . VAL A 1 172 ? 54.258 22.130 -71.572 1.00 49.19 172 VAL A CA 1
ATOM 1375 C C . VAL A 1 172 ? 52.761 22.223 -71.892 1.00 49.19 172 VAL A C 1
ATOM 1377 O O . VAL A 1 172 ? 52.328 22.830 -72.864 1.00 49.19 172 VAL A O 1
ATOM 1380 N N . THR A 1 173 ? 51.944 21.735 -70.963 1.00 39.81 173 THR A N 1
ATOM 1381 C CA . THR A 1 173 ? 50.659 22.375 -70.668 1.00 39.81 173 THR A CA 1
ATOM 1382 C C . THR A 1 173 ? 50.701 22.840 -69.223 1.00 39.81 173 THR A C 1
ATOM 1384 O O . THR A 1 173 ? 50.988 22.053 -68.323 1.00 39.81 173 THR A O 1
ATOM 1387 N N . LYS A 1 174 ? 50.464 24.141 -69.021 1.00 43.78 174 LYS A N 1
ATOM 1388 C CA . LYS A 1 174 ? 50.170 24.759 -67.723 1.00 43.78 174 LYS A CA 1
ATOM 1389 C C . LYS A 1 174 ? 49.268 23.824 -66.916 1.00 43.78 174 LYS A C 1
ATOM 1391 O O . LYS A 1 174 ? 48.339 23.271 -67.503 1.00 43.78 174 LYS A O 1
ATOM 1396 N N . ALA A 1 175 ? 49.532 23.680 -65.617 1.00 44.88 175 ALA A N 1
ATOM 1397 C CA . ALA A 1 175 ? 48.610 23.050 -64.684 1.00 44.88 175 ALA A CA 1
ATOM 1398 C C . ALA A 1 175 ? 47.248 23.744 -64.830 1.00 44.88 175 ALA A C 1
ATOM 1400 O O . ALA A 1 175 ? 47.039 24.844 -64.322 1.00 44.88 175 ALA A O 1
ATOM 1401 N N . LYS A 1 176 ? 46.362 23.150 -65.634 1.00 42.78 176 LYS A N 1
ATOM 1402 C CA . LYS A 1 176 ? 44.936 23.417 -65.546 1.00 42.78 176 LYS A CA 1
ATOM 1403 C C . LYS A 1 176 ? 44.574 22.961 -64.145 1.00 42.78 176 LYS A C 1
ATOM 1405 O O . LYS A 1 176 ? 44.998 21.874 -63.760 1.00 42.78 176 LYS A O 1
ATOM 1410 N N . GLU A 1 177 ? 43.881 23.806 -63.391 1.00 49.25 177 GLU A N 1
ATOM 1411 C CA . GLU A 1 177 ? 43.167 23.360 -62.202 1.00 49.25 177 GLU A CA 1
ATOM 1412 C C . GLU A 1 177 ? 42.405 22.105 -62.613 1.00 49.25 177 GLU A C 1
ATOM 1414 O O . GLU A 1 177 ? 41.499 22.151 -63.445 1.00 49.25 177 GLU A O 1
ATOM 1419 N N . GLU A 1 178 ? 42.912 20.965 -62.159 1.00 50.62 178 GLU A N 1
ATOM 1420 C CA . GLU A 1 178 ? 42.316 19.671 -62.394 1.00 50.62 178 GLU A CA 1
ATOM 1421 C C . GLU A 1 178 ? 41.005 19.748 -61.626 1.00 50.62 178 GLU A C 1
ATOM 1423 O O . GLU A 1 178 ? 40.996 19.724 -60.394 1.00 50.62 178 GLU A O 1
ATOM 1428 N N . GLU A 1 179 ? 39.919 20.029 -62.353 1.00 55.31 179 GLU A N 1
ATOM 1429 C CA . GLU A 1 179 ? 38.570 20.028 -61.817 1.00 55.31 179 GLU A CA 1
ATOM 1430 C C . GLU A 1 179 ? 38.433 18.747 -61.009 1.00 55.31 179 GLU A C 1
ATOM 1432 O O . GLU A 1 179 ? 38.394 17.665 -61.591 1.00 55.31 179 GLU A O 1
ATOM 1437 N N . LEU A 1 180 ? 38.420 18.886 -59.675 1.00 56.53 180 LEU A N 1
ATOM 1438 C CA . LEU A 1 180 ? 38.357 17.773 -58.735 1.00 56.53 180 LEU A CA 1
ATOM 1439 C C . LEU A 1 180 ? 37.380 16.743 -59.281 1.00 56.53 180 LEU A C 1
ATOM 1441 O O . LEU A 1 180 ? 36.212 17.085 -59.513 1.00 56.53 180 LEU A O 1
ATOM 1445 N N . ASP A 1 181 ? 37.891 15.537 -59.524 1.00 67.12 181 ASP A N 1
ATOM 1446 C CA . ASP A 1 181 ? 37.134 14.441 -60.108 1.00 67.12 181 ASP A CA 1
ATOM 1447 C C . ASP A 1 181 ? 35.816 14.295 -59.335 1.00 67.12 181 ASP A C 1
ATOM 1449 O O . ASP A 1 181 ? 35.801 14.470 -58.110 1.00 67.12 181 ASP A O 1
ATOM 1453 N N . LYS A 1 182 ? 34.691 14.058 -60.017 1.00 72.06 182 LYS A N 1
ATOM 1454 C CA . LYS A 1 182 ? 33.344 14.166 -59.410 1.00 72.06 182 LYS A CA 1
ATOM 1455 C C . LYS A 1 182 ? 33.216 13.325 -58.128 1.00 72.06 182 LYS A C 1
ATOM 1457 O O . LYS A 1 182 ? 32.632 13.773 -57.145 1.00 72.06 182 LYS A O 1
ATOM 1462 N N . GLU A 1 183 ? 33.866 12.162 -58.108 1.00 70.75 183 GLU A N 1
ATOM 1463 C CA . GLU A 1 183 ? 33.954 11.257 -56.953 1.00 70.75 183 GLU A CA 1
ATOM 1464 C C . GLU A 1 183 ? 34.670 11.895 -55.738 1.00 70.75 183 GLU A C 1
ATOM 1466 O O . GLU A 1 183 ? 34.303 11.660 -54.584 1.00 70.75 183 GLU A O 1
ATOM 1471 N N . THR A 1 184 ? 35.653 12.767 -55.971 1.00 73.88 184 THR A N 1
ATOM 1472 C CA . THR A 1 184 ? 36.386 13.489 -54.917 1.00 73.88 184 THR A CA 1
ATOM 1473 C C . THR A 1 184 ? 35.555 14.632 -54.323 1.00 73.88 184 THR A C 1
ATOM 1475 O O . THR A 1 184 ? 35.623 14.880 -53.120 1.00 73.88 184 THR A O 1
ATOM 1478 N N . ARG A 1 185 ? 34.709 15.294 -55.126 1.00 74.44 185 ARG A N 1
ATOM 1479 C CA . ARG A 1 185 ? 33.753 16.296 -54.610 1.00 74.44 185 ARG A CA 1
ATOM 1480 C C . ARG A 1 185 ? 32.644 15.651 -53.787 1.00 74.44 185 ARG A C 1
ATOM 1482 O O . ARG A 1 185 ? 32.334 16.146 -52.707 1.00 74.44 185 ARG A O 1
ATOM 1489 N N . ASP A 1 186 ? 32.096 14.530 -54.253 1.00 79.62 186 ASP A N 1
ATOM 1490 C CA . ASP A 1 186 ? 31.038 13.805 -53.539 1.00 79.62 186 ASP A CA 1
ATOM 1491 C C . ASP A 1 186 ? 31.546 13.245 -52.197 1.00 79.62 186 ASP A C 1
ATOM 1493 O O . ASP A 1 186 ? 30.850 13.303 -51.180 1.00 79.62 186 ASP A O 1
ATOM 1497 N N . THR A 1 187 ? 32.791 12.758 -52.154 1.00 78.81 187 THR A N 1
ATOM 1498 C CA . THR A 1 187 ? 33.415 12.306 -50.899 1.00 78.81 187 THR A CA 1
ATOM 1499 C C . THR A 1 187 ? 33.716 13.460 -49.947 1.00 78.81 187 THR A C 1
ATOM 1501 O O . THR A 1 187 ? 33.443 13.327 -48.753 1.00 78.81 187 THR A O 1
ATOM 1504 N N . GLN A 1 188 ? 34.198 14.608 -50.437 1.00 78.62 188 GLN A N 1
ATOM 1505 C CA . GLN A 1 188 ? 34.358 15.810 -49.610 1.00 78.62 188 GLN A CA 1
ATOM 1506 C C . GLN A 1 188 ? 33.017 16.271 -49.021 1.00 78.62 188 GLN A C 1
ATOM 1508 O O . GLN A 1 188 ? 32.917 16.414 -47.800 1.00 78.62 188 GLN A O 1
ATOM 1513 N N . ALA A 1 189 ? 31.968 16.374 -49.843 1.00 83.44 189 ALA A N 1
ATOM 1514 C CA . ALA A 1 189 ? 30.626 16.748 -49.397 1.00 83.44 189 ALA A CA 1
ATOM 1515 C C . ALA A 1 189 ? 30.078 15.788 -48.325 1.00 83.44 189 ALA A C 1
ATOM 1517 O O . ALA A 1 189 ? 29.586 16.237 -47.289 1.00 83.44 189 ALA A O 1
ATOM 1518 N N . TYR A 1 190 ? 30.242 14.472 -48.511 1.00 89.69 190 TYR A N 1
ATOM 1519 C CA . TYR A 1 190 ? 29.860 13.480 -47.502 1.00 89.69 190 TYR A CA 1
ATOM 1520 C C . TYR A 1 190 ? 30.647 13.646 -46.193 1.00 89.69 190 TYR A C 1
ATOM 1522 O O . TYR A 1 190 ? 30.075 13.551 -45.104 1.00 89.69 190 TYR A O 1
ATOM 1530 N N . THR A 1 191 ? 31.958 13.908 -46.264 1.00 89.50 191 THR A N 1
ATOM 1531 C CA . THR A 1 191 ? 32.759 14.124 -45.049 1.00 89.50 191 THR A CA 1
ATOM 1532 C C . THR A 1 191 ? 32.366 15.397 -44.312 1.00 89.50 191 THR A C 1
ATOM 1534 O O . THR A 1 191 ? 32.374 15.403 -43.080 1.00 89.50 191 THR A O 1
ATOM 1537 N N . ASP A 1 192 ? 31.990 16.452 -45.027 1.00 88.81 192 ASP A N 1
ATOM 1538 C CA . ASP A 1 192 ? 31.560 17.707 -44.420 1.00 88.81 192 ASP A CA 1
ATOM 1539 C C . ASP A 1 192 ? 30.160 17.584 -43.808 1.00 88.81 192 ASP A C 1
ATOM 1541 O O . ASP A 1 192 ? 29.951 18.031 -42.678 1.00 88.81 192 ASP A O 1
ATOM 1545 N N . GLU A 1 193 ? 29.244 16.857 -44.453 1.00 92.25 193 GLU A N 1
ATOM 1546 C CA . GLU A 1 193 ? 27.947 16.500 -43.868 1.00 92.25 193 GLU A CA 1
ATOM 1547 C C . GLU A 1 193 ? 28.114 15.634 -42.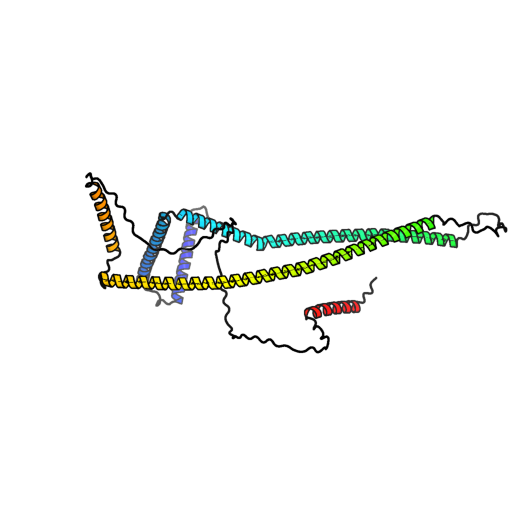604 1.00 92.25 193 GLU A C 1
ATOM 1549 O O . GLU A 1 193 ? 27.465 15.864 -41.580 1.00 92.25 193 GLU A O 1
ATOM 1554 N N . ALA A 1 194 ? 29.036 14.666 -42.625 1.00 91.69 194 ALA A N 1
ATOM 1555 C CA . ALA A 1 194 ? 29.345 13.841 -41.459 1.00 91.69 194 ALA A CA 1
ATOM 1556 C C . ALA A 1 194 ? 29.963 14.661 -40.310 1.00 91.69 194 ALA A C 1
ATOM 1558 O O . ALA A 1 194 ? 29.637 14.428 -39.141 1.00 91.69 194 ALA A O 1
ATOM 1559 N N . LYS A 1 195 ? 30.821 15.645 -40.615 1.00 92.94 195 LYS A N 1
ATOM 1560 C CA . LYS A 1 195 ? 31.352 16.588 -39.615 1.00 92.94 195 LYS A CA 1
ATOM 1561 C C . LYS A 1 195 ? 30.240 17.456 -39.028 1.00 92.94 195 LYS A C 1
ATOM 1563 O O . LYS A 1 195 ? 30.203 17.608 -37.808 1.00 92.94 195 LYS A O 1
ATOM 1568 N N . ALA A 1 196 ? 29.325 17.966 -39.853 1.00 93.44 196 ALA A N 1
ATOM 1569 C CA . ALA A 1 196 ? 28.181 18.751 -39.392 1.00 93.44 196 ALA A CA 1
ATOM 1570 C C . ALA A 1 196 ? 27.297 17.937 -38.431 1.00 93.44 196 ALA A C 1
ATOM 1572 O O . ALA A 1 196 ? 27.085 18.349 -37.289 1.00 93.44 196 ALA A O 1
ATOM 1573 N N . LYS A 1 197 ? 26.918 16.712 -38.824 1.00 95.12 197 LYS A N 1
ATOM 1574 C CA . LYS A 1 197 ? 26.163 15.774 -37.972 1.00 95.12 197 LYS A CA 1
ATOM 1575 C C . LYS A 1 197 ? 26.893 15.447 -36.668 1.00 95.12 197 LYS A C 1
ATOM 1577 O O . LYS A 1 197 ? 26.279 15.386 -35.604 1.00 95.12 197 LYS A O 1
ATOM 1582 N N . LYS A 1 198 ? 28.217 15.262 -36.710 1.00 93.69 198 LYS A N 1
ATOM 1583 C CA . LYS A 1 198 ? 29.027 15.053 -35.499 1.00 93.69 198 LYS A CA 1
ATOM 1584 C C . LYS A 1 198 ? 28.959 16.265 -34.564 1.00 93.69 198 LYS A C 1
ATOM 1586 O O . LYS A 1 198 ? 28.822 16.077 -33.356 1.00 93.69 198 LYS A O 1
ATOM 1591 N N . CYS A 1 199 ? 29.046 17.482 -35.096 1.00 94.25 199 CYS A N 1
ATOM 1592 C CA . CYS A 1 199 ? 28.926 18.708 -34.304 1.00 94.25 199 CYS A CA 1
ATOM 1593 C C . CYS A 1 199 ? 27.544 18.832 -33.644 1.00 94.25 199 CYS A C 1
ATOM 1595 O O . CYS A 1 199 ? 27.473 19.125 -32.450 1.00 94.25 199 CYS A O 1
ATOM 1597 N N . GLU A 1 200 ? 26.464 18.534 -34.369 1.00 95.94 200 GLU A N 1
ATOM 1598 C CA . GLU A 1 200 ? 25.096 18.524 -33.827 1.00 95.94 200 GLU A CA 1
ATOM 1599 C C . GLU A 1 200 ? 24.923 17.494 -32.703 1.00 95.94 200 GLU A C 1
ATOM 1601 O O . GLU A 1 200 ? 24.402 17.808 -31.631 1.00 95.94 200 GLU A O 1
ATOM 1606 N N . LEU A 1 201 ? 25.418 16.268 -32.903 1.00 95.69 201 LEU A N 1
ATOM 1607 C CA . LEU A 1 201 ? 25.367 15.226 -31.875 1.00 95.69 201 LEU A CA 1
ATOM 1608 C C . LEU A 1 201 ? 26.166 15.619 -30.627 1.00 95.69 201 LEU A C 1
ATOM 1610 O O . LEU A 1 201 ? 25.710 15.380 -29.509 1.00 95.69 201 LEU A O 1
ATOM 1614 N N . LEU A 1 202 ? 27.328 16.256 -30.790 1.00 95.44 202 LEU A N 1
ATOM 1615 C CA . LEU A 1 202 ? 28.113 16.762 -29.662 1.00 95.44 202 LEU A CA 1
ATOM 1616 C C . LEU A 1 202 ? 27.385 17.883 -28.908 1.00 95.44 202 LEU A C 1
ATOM 1618 O O . LEU A 1 202 ? 27.423 17.897 -27.673 1.00 95.44 202 LEU A O 1
ATOM 1622 N N . ALA A 1 203 ? 26.694 18.781 -29.615 1.00 95.62 203 ALA A N 1
ATOM 1623 C CA . ALA A 1 203 ? 25.855 19.805 -28.995 1.00 95.62 203 ALA A CA 1
ATOM 1624 C C . ALA A 1 203 ? 24.716 19.166 -28.183 1.00 95.62 203 ALA A C 1
ATOM 1626 O O . ALA A 1 203 ? 24.566 19.467 -26.998 1.00 95.62 203 ALA A O 1
ATOM 1627 N N . LYS A 1 204 ? 24.011 18.185 -28.759 1.00 97.50 204 LYS A N 1
ATOM 1628 C CA . LYS A 1 204 ? 22.937 17.450 -28.074 1.00 97.50 204 LYS A CA 1
ATOM 1629 C C . LYS A 1 204 ? 23.437 16.678 -26.850 1.00 97.50 204 LYS A C 1
ATOM 1631 O O . LYS A 1 204 ? 22.795 16.682 -25.803 1.00 97.50 204 LYS A O 1
ATOM 1636 N N . ILE A 1 205 ? 24.614 16.052 -26.932 1.00 96.12 205 ILE A N 1
ATOM 1637 C CA . ILE A 1 205 ? 25.251 15.394 -25.778 1.00 96.12 205 ILE A CA 1
ATOM 1638 C C . ILE A 1 205 ? 25.547 16.412 -24.669 1.00 96.12 205 ILE A C 1
ATOM 1640 O O . ILE A 1 205 ? 25.360 16.106 -23.489 1.00 96.12 205 ILE A O 1
ATOM 1644 N N . LYS A 1 206 ? 26.004 17.618 -25.019 1.00 97.56 206 LYS A N 1
ATOM 1645 C CA . LYS A 1 206 ? 26.276 18.680 -24.044 1.00 97.56 206 LYS A CA 1
ATOM 1646 C C . LYS A 1 206 ? 24.993 19.145 -23.350 1.00 97.56 206 LYS A C 1
ATOM 1648 O O . LYS A 1 206 ? 24.994 19.250 -22.125 1.00 97.56 206 LYS A O 1
ATOM 1653 N N . GLU A 1 207 ? 23.912 19.350 -24.098 1.00 96.81 207 GLU A N 1
ATOM 1654 C CA . GLU A 1 207 ? 22.595 19.698 -23.545 1.00 96.81 207 GLU A CA 1
ATOM 1655 C C . GLU A 1 207 ? 22.066 18.610 -22.606 1.00 96.81 207 GLU A C 1
ATOM 1657 O O . GLU A 1 207 ? 21.682 18.901 -21.473 1.00 96.81 207 GLU A O 1
ATOM 1662 N N . LEU A 1 208 ? 22.130 17.340 -23.020 1.00 96.69 208 LEU A N 1
ATOM 1663 C CA . LEU A 1 208 ? 21.699 16.214 -22.187 1.00 96.69 208 LEU A CA 1
ATOM 1664 C C . LEU A 1 208 ? 22.522 16.098 -20.899 1.00 96.69 208 LEU A C 1
ATOM 1666 O O . LEU A 1 208 ? 21.970 15.814 -19.836 1.00 96.69 208 LEU A O 1
ATOM 1670 N N . ARG A 1 209 ? 23.834 16.357 -20.956 1.00 96.81 209 ARG A N 1
ATOM 1671 C CA . ARG A 1 209 ? 24.682 16.395 -19.753 1.00 96.81 209 ARG A CA 1
ATOM 1672 C C . ARG A 1 209 ? 24.278 17.527 -18.811 1.00 96.81 209 ARG A C 1
ATOM 1674 O O . ARG A 1 209 ? 24.196 17.294 -17.609 1.00 96.81 209 ARG A O 1
ATOM 1681 N N . GLN A 1 210 ? 23.986 18.716 -19.337 1.00 97.06 210 GLN A N 1
ATOM 1682 C CA . GLN A 1 210 ? 23.519 19.846 -18.529 1.00 97.06 210 GLN A CA 1
ATOM 1683 C C . GLN A 1 210 ? 22.157 19.560 -17.885 1.00 97.06 210 GLN A C 1
ATOM 1685 O O . GLN A 1 210 ? 21.994 19.780 -16.684 1.00 97.06 210 GLN A O 1
ATOM 1690 N N . ALA A 1 211 ? 21.209 19.008 -18.648 1.00 96.88 211 ALA A N 1
ATOM 1691 C CA . ALA A 1 211 ? 19.900 18.606 -18.139 1.00 96.88 211 ALA A CA 1
ATOM 1692 C C . ALA A 1 211 ? 20.023 17.537 -17.042 1.00 96.88 211 ALA A C 1
ATOM 1694 O O . ALA A 1 211 ? 19.412 17.672 -15.983 1.00 96.88 211 ALA A O 1
ATOM 1695 N N . LYS A 1 212 ? 20.881 16.527 -17.245 1.00 97.19 212 LYS A N 1
ATOM 1696 C CA . LYS A 1 212 ? 21.173 15.502 -16.233 1.00 97.19 212 LYS A CA 1
ATOM 1697 C C . LYS A 1 212 ? 21.712 16.121 -14.942 1.00 97.19 212 LYS A C 1
ATOM 1699 O O . LYS A 1 212 ? 21.211 15.798 -13.869 1.00 97.19 212 LYS A O 1
ATOM 1704 N N . SER A 1 213 ? 22.703 17.010 -15.028 1.00 96.88 213 SER A N 1
ATOM 1705 C CA . SER A 1 213 ? 23.262 17.678 -13.845 1.00 96.88 213 SER A CA 1
ATOM 1706 C C . SER A 1 213 ? 22.227 18.541 -13.120 1.00 96.88 213 SER A C 1
ATOM 1708 O O . SER A 1 213 ? 22.192 18.535 -11.891 1.00 96.88 213 SER A O 1
ATOM 1710 N N . LYS A 1 214 ? 21.353 19.236 -13.859 1.00 97.62 214 LYS A N 1
ATOM 1711 C CA . LYS A 1 214 ? 20.263 20.032 -13.281 1.00 97.62 214 LYS A CA 1
ATOM 1712 C C . LYS A 1 214 ? 19.254 19.155 -12.535 1.00 97.62 214 LYS A C 1
ATOM 1714 O O . LYS A 1 214 ? 18.971 19.420 -11.371 1.00 97.62 214 LYS A O 1
ATOM 1719 N N . LEU A 1 215 ? 18.785 18.075 -13.161 1.00 97.19 215 LEU A N 1
ATOM 1720 C CA . LEU A 1 215 ? 17.862 17.126 -12.531 1.00 97.19 215 LEU A CA 1
ATOM 1721 C C . LEU A 1 215 ? 18.482 16.447 -11.305 1.00 97.19 215 LEU A C 1
ATOM 1723 O O . LEU A 1 215 ? 17.807 16.249 -10.302 1.00 97.19 215 LEU A O 1
ATOM 1727 N N . GLN A 1 216 ? 19.776 16.125 -11.351 1.00 97.25 216 GLN A N 1
ATOM 1728 C CA . GLN A 1 216 ? 20.477 15.541 -10.209 1.00 97.25 216 GLN A CA 1
ATOM 1729 C C . GLN A 1 216 ? 20.545 16.509 -9.015 1.00 97.25 216 GLN A C 1
ATOM 1731 O O . GLN A 1 216 ? 20.367 16.078 -7.875 1.00 97.25 216 GLN A O 1
ATOM 1736 N N . ALA A 1 217 ? 20.760 17.805 -9.266 1.00 97.00 217 ALA A N 1
ATOM 1737 C CA . ALA A 1 217 ? 20.724 18.832 -8.226 1.00 97.00 217 ALA A CA 1
ATOM 1738 C C . ALA A 1 217 ? 19.309 19.009 -7.648 1.00 97.00 217 ALA A C 1
ATOM 1740 O O . ALA A 1 217 ? 19.138 18.988 -6.431 1.00 97.00 217 ALA A O 1
ATOM 1741 N N . GLU A 1 218 ? 18.285 19.091 -8.504 1.00 97.12 218 GLU A N 1
ATOM 1742 C CA . GLU A 1 218 ? 16.881 19.191 -8.076 1.00 97.12 218 GLU A CA 1
ATOM 1743 C C . GLU A 1 218 ? 16.438 17.973 -7.249 1.00 97.12 218 GLU A C 1
ATOM 1745 O O . GLU A 1 218 ? 15.723 18.115 -6.254 1.00 97.12 218 GLU A O 1
ATOM 1750 N N . LEU A 1 219 ? 16.893 16.770 -7.613 1.00 96.88 219 LEU A N 1
ATOM 1751 C CA . LEU A 1 219 ? 16.605 15.541 -6.875 1.00 96.88 219 LEU A CA 1
ATOM 1752 C C . LEU A 1 219 ? 17.240 15.567 -5.478 1.00 96.88 219 LEU A C 1
ATOM 1754 O O . LEU A 1 219 ? 16.568 15.231 -4.501 1.00 96.88 219 LEU A O 1
ATOM 1758 N N . LEU A 1 220 ? 18.498 16.003 -5.359 1.00 97.00 220 LEU A N 1
ATOM 1759 C CA . LEU A 1 220 ? 19.168 16.158 -4.062 1.00 97.00 220 LEU A CA 1
ATOM 1760 C C . LEU A 1 220 ? 18.467 17.194 -3.174 1.00 97.00 220 LEU A C 1
ATOM 1762 O O . LEU A 1 220 ? 18.209 16.920 -1.999 1.00 97.00 220 LEU A O 1
ATOM 1766 N N . ASP A 1 221 ? 18.078 18.337 -3.736 1.00 97.69 221 ASP A N 1
ATOM 1767 C CA . ASP A 1 221 ? 17.325 19.362 -3.009 1.00 97.69 221 ASP A CA 1
ATOM 1768 C C . ASP A 1 221 ? 15.966 18.841 -2.531 1.00 97.69 221 ASP A C 1
ATOM 1770 O O . ASP A 1 221 ? 15.583 19.049 -1.375 1.00 97.69 221 ASP A O 1
ATOM 1774 N N . ASN A 1 222 ? 15.239 18.122 -3.389 1.00 96.94 222 ASN A N 1
ATOM 1775 C CA . ASN A 1 222 ? 13.966 17.505 -3.020 1.00 96.94 222 ASN A CA 1
ATOM 1776 C C . ASN A 1 222 ? 14.145 16.418 -1.957 1.00 96.94 222 ASN A C 1
ATOM 1778 O O . ASN A 1 222 ? 13.343 16.349 -1.025 1.00 96.94 222 ASN A O 1
ATOM 1782 N N . LYS A 1 223 ? 15.220 15.624 -2.022 1.00 97.50 223 LYS A N 1
ATOM 1783 C CA . LYS A 1 223 ? 15.558 14.646 -0.979 1.00 97.50 223 LYS A CA 1
ATOM 1784 C C . LYS A 1 223 ? 15.764 15.334 0.372 1.00 97.50 223 LYS A C 1
ATOM 1786 O O . LYS A 1 223 ? 15.160 14.915 1.358 1.00 97.50 223 LYS A O 1
ATOM 1791 N N . HIS A 1 224 ? 16.529 16.425 0.415 1.00 97.19 224 HIS A N 1
ATOM 1792 C CA . HIS A 1 224 ? 16.744 17.189 1.648 1.00 97.19 224 HIS A CA 1
ATOM 1793 C C . HIS A 1 224 ? 15.472 17.876 2.164 1.00 97.19 224 HIS A C 1
ATOM 1795 O O . HIS A 1 224 ? 15.239 17.912 3.376 1.00 97.19 224 HIS A O 1
ATOM 1801 N N . LYS A 1 225 ? 14.621 18.410 1.279 1.00 97.38 225 LYS A N 1
ATOM 1802 C CA . LYS A 1 225 ? 13.314 18.971 1.668 1.00 97.38 225 LYS A CA 1
ATOM 1803 C C . LYS A 1 225 ? 12.399 17.895 2.254 1.00 97.38 225 LYS A C 1
ATOM 1805 O O . LYS A 1 225 ? 11.821 18.112 3.318 1.00 97.38 225 LYS A O 1
ATOM 1810 N N . ASN A 1 226 ? 12.322 16.731 1.614 1.00 96.19 226 ASN A N 1
ATOM 1811 C CA . ASN A 1 226 ? 11.527 15.604 2.096 1.00 96.19 226 ASN A CA 1
ATOM 1812 C C . ASN A 1 226 ? 12.031 15.098 3.447 1.00 96.19 226 ASN A C 1
ATOM 1814 O O . ASN A 1 226 ? 11.234 14.886 4.355 1.00 96.19 226 ASN A O 1
ATOM 1818 N N . GLU A 1 227 ? 13.345 14.983 3.628 1.00 97.69 227 GLU A N 1
ATOM 1819 C CA . GLU A 1 227 ? 13.938 14.596 4.909 1.00 97.69 227 GLU A CA 1
ATOM 1820 C C . GLU A 1 227 ? 13.579 15.585 6.032 1.00 97.69 227 GLU A C 1
ATOM 1822 O O . GLU A 1 227 ? 13.178 15.173 7.124 1.00 97.69 227 GLU A O 1
ATOM 1827 N N . LYS A 1 228 ? 13.624 16.896 5.756 1.00 97.56 228 LY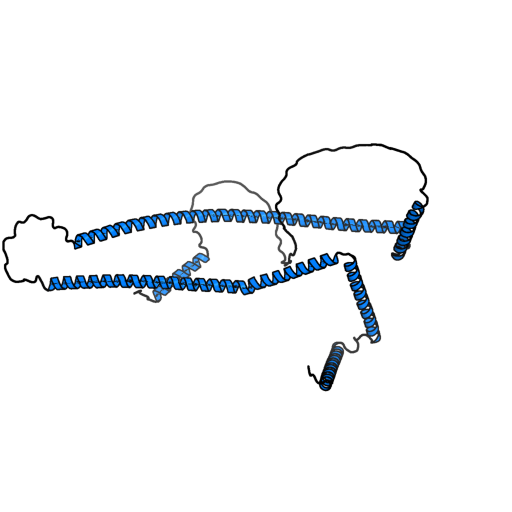S A N 1
ATOM 1828 C CA . LYS A 1 228 ? 13.172 17.928 6.706 1.00 97.56 228 LYS A CA 1
ATOM 1829 C C . LYS A 1 228 ? 11.689 17.785 7.052 1.00 97.56 228 LYS A C 1
ATOM 1831 O O . LYS A 1 228 ? 11.337 17.872 8.228 1.00 97.56 228 LYS A O 1
ATOM 1836 N N . LEU A 1 229 ? 10.827 17.542 6.063 1.00 96.88 229 LEU A N 1
ATOM 1837 C CA . LEU A 1 229 ? 9.391 17.336 6.284 1.00 96.88 229 LEU A CA 1
ATOM 1838 C C . LEU A 1 229 ? 9.122 16.085 7.125 1.00 96.88 229 LEU A C 1
ATOM 1840 O O . LEU A 1 229 ? 8.363 16.155 8.092 1.00 96.88 229 LEU A O 1
ATOM 1844 N N . VAL A 1 230 ? 9.787 14.970 6.815 1.00 96.88 230 VAL A N 1
ATOM 1845 C CA . VAL A 1 230 ? 9.692 13.719 7.579 1.00 96.88 230 VAL A CA 1
ATOM 1846 C C . VAL A 1 230 ? 10.135 13.938 9.025 1.00 96.88 230 VAL A C 1
ATOM 1848 O O . VAL A 1 230 ? 9.424 13.548 9.950 1.00 96.88 230 VAL A O 1
ATOM 1851 N N . ASN A 1 231 ? 11.260 14.618 9.249 1.00 97.25 231 ASN A N 1
ATOM 1852 C CA . ASN A 1 231 ? 11.738 14.930 10.598 1.00 97.25 231 ASN A CA 1
ATOM 1853 C C . ASN A 1 231 ? 10.785 15.878 11.351 1.00 97.25 231 ASN A C 1
ATOM 1855 O O . ASN A 1 231 ? 10.556 15.707 12.554 1.00 97.25 231 ASN A O 1
ATOM 1859 N N . GLY A 1 232 ? 10.163 16.828 10.647 1.00 97.62 232 GLY A N 1
ATOM 1860 C CA . GLY A 1 232 ? 9.114 17.688 11.194 1.00 97.62 232 GLY A CA 1
ATOM 1861 C C . GLY A 1 232 ? 7.857 16.909 11.598 1.00 97.62 232 GLY A C 1
ATOM 1862 O O . GLY A 1 232 ? 7.321 17.121 12.685 1.00 97.62 232 GLY A O 1
ATOM 1863 N N . ILE A 1 233 ? 7.404 15.966 10.767 1.00 97.12 233 ILE A N 1
ATOM 1864 C CA . ILE A 1 233 ? 6.275 15.075 11.081 1.00 97.12 233 ILE A CA 1
ATOM 1865 C C . ILE A 1 233 ? 6.612 14.184 12.281 1.00 97.12 233 ILE A C 1
ATOM 1867 O O . ILE A 1 233 ? 5.844 14.161 13.237 1.00 97.12 233 ILE A O 1
ATOM 1871 N N . LYS A 1 234 ? 7.785 13.539 12.305 1.00 97.50 234 LYS A N 1
ATOM 1872 C CA . LYS A 1 234 ? 8.236 12.714 13.443 1.00 97.50 234 LYS A CA 1
ATOM 1873 C C . LYS A 1 234 ? 8.265 13.487 14.761 1.00 97.50 234 LYS A C 1
ATOM 1875 O O . LYS A 1 234 ? 7.970 12.938 15.817 1.00 97.50 234 LYS A O 1
ATOM 1880 N N . THR A 1 235 ? 8.649 14.759 14.723 1.00 97.00 235 THR A N 1
ATOM 1881 C CA . THR A 1 235 ? 8.673 15.608 15.923 1.00 97.00 235 THR A CA 1
ATOM 1882 C C . THR A 1 235 ? 7.259 15.969 16.378 1.00 97.00 235 THR A C 1
ATOM 1884 O O . THR A 1 235 ? 6.973 15.890 17.570 1.00 97.00 235 THR A O 1
ATOM 1887 N N . ARG A 1 236 ? 6.350 16.277 15.442 1.00 97.44 236 ARG A N 1
ATOM 1888 C CA . ARG A 1 236 ? 4.930 16.517 15.748 1.00 97.44 236 ARG A CA 1
ATOM 1889 C C . ARG A 1 236 ? 4.231 15.280 16.311 1.00 97.44 236 ARG A C 1
ATOM 1891 O O . ARG A 1 236 ? 3.506 15.414 17.287 1.00 97.44 236 ARG A O 1
ATOM 1898 N N . ILE A 1 237 ? 4.495 14.098 15.750 1.00 96.56 237 ILE A N 1
ATOM 1899 C CA . ILE A 1 237 ? 3.969 12.823 16.260 1.00 96.56 237 ILE A CA 1
ATOM 1900 C C . ILE A 1 237 ? 4.423 12.611 17.705 1.00 96.56 237 ILE A C 1
ATOM 1902 O O . ILE A 1 237 ? 3.578 12.459 18.579 1.00 96.56 237 ILE A O 1
ATOM 1906 N N . ARG A 1 238 ? 5.727 12.731 17.990 1.00 96.75 238 ARG A N 1
ATOM 1907 C CA . ARG A 1 238 ? 6.249 12.601 19.363 1.00 96.75 238 ARG A CA 1
ATOM 1908 C C . ARG A 1 238 ? 5.610 13.592 20.336 1.00 96.75 238 ARG A C 1
ATOM 1910 O O . ARG A 1 238 ? 5.290 13.234 21.464 1.00 96.75 238 ARG A O 1
ATOM 1917 N N . HIS A 1 239 ? 5.400 14.839 19.913 1.00 96.81 239 HIS A N 1
ATOM 1918 C CA . HIS A 1 239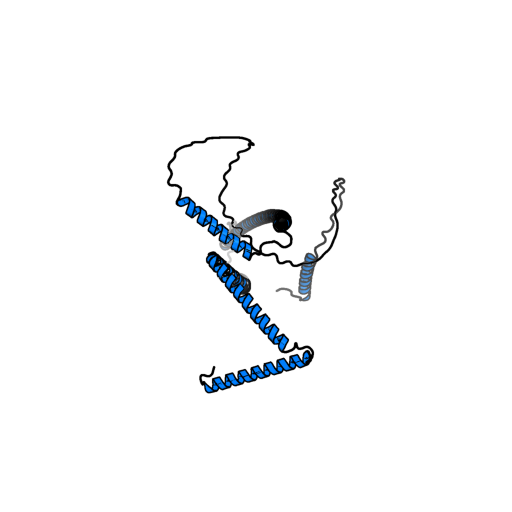 ? 4.710 15.826 20.743 1.00 96.81 239 HIS A CA 1
ATOM 1919 C C . HIS A 1 239 ? 3.245 15.436 21.003 1.00 96.81 239 HIS A C 1
ATOM 1921 O O . HIS A 1 239 ? 2.769 15.546 22.132 1.00 96.81 239 HIS A O 1
ATOM 1927 N N . ALA A 1 240 ? 2.530 14.967 19.977 1.00 95.88 240 ALA A N 1
ATOM 1928 C CA . ALA A 1 240 ? 1.150 14.509 20.109 1.00 95.88 240 ALA A CA 1
ATOM 1929 C C . ALA A 1 240 ? 1.038 13.279 21.026 1.00 95.88 240 ALA A C 1
ATOM 1931 O O . ALA A 1 240 ? 0.158 13.239 21.880 1.00 95.88 240 ALA A O 1
ATOM 1932 N N . GLU A 1 241 ? 1.962 12.322 20.925 1.00 96.75 241 GLU A N 1
ATOM 1933 C CA . GLU A 1 241 ? 2.035 11.146 21.803 1.00 96.75 241 GLU A CA 1
ATOM 1934 C C . GLU A 1 241 ? 2.268 11.533 23.269 1.00 96.75 241 GLU A C 1
ATOM 1936 O O . GLU A 1 241 ? 1.599 11.012 24.166 1.00 96.75 241 GLU A O 1
ATOM 1941 N N . LEU A 1 242 ? 3.174 12.484 23.529 1.00 96.62 242 LEU A N 1
ATOM 1942 C CA . LEU A 1 242 ? 3.410 13.011 24.877 1.00 96.62 242 LEU A CA 1
ATOM 1943 C C . LEU A 1 242 ? 2.172 13.726 25.435 1.00 96.62 242 LEU A C 1
ATOM 1945 O O . LEU A 1 242 ? 1.837 13.531 26.605 1.00 96.62 242 LEU A O 1
ATOM 1949 N N . SER A 1 243 ? 1.476 14.512 24.606 1.00 96.69 243 SER A N 1
ATOM 1950 C CA . SER A 1 243 ? 0.215 15.159 24.993 1.00 96.69 243 SER A CA 1
ATOM 1951 C C . SER A 1 243 ? -0.856 14.124 25.330 1.00 96.69 243 SER A C 1
ATOM 1953 O O . SER A 1 243 ? -1.426 14.168 26.413 1.00 96.69 243 SER A O 1
ATOM 1955 N N . ASN A 1 244 ? -1.053 13.126 24.468 1.00 96.62 244 ASN A N 1
ATOM 1956 C CA . ASN A 1 244 ? -2.042 12.074 24.688 1.00 96.62 244 ASN A CA 1
ATOM 1957 C C . ASN A 1 244 ? -1.730 11.260 25.958 1.00 96.62 244 ASN A C 1
ATOM 1959 O O . ASN A 1 244 ? -2.609 10.971 26.762 1.00 96.62 244 ASN A O 1
ATOM 1963 N N . THR A 1 245 ? -0.451 10.963 26.211 1.00 96.12 245 THR A N 1
ATOM 1964 C CA . THR A 1 245 ? -0.019 10.293 27.451 1.00 96.12 245 THR A CA 1
ATOM 1965 C C . THR A 1 245 ? -0.350 11.125 28.696 1.00 96.12 245 THR A C 1
ATOM 1967 O O . THR A 1 245 ? -0.733 10.576 29.735 1.00 96.12 245 THR A O 1
ATOM 1970 N N . ARG A 1 246 ? -0.212 12.454 28.612 1.00 96.50 246 ARG A N 1
ATOM 1971 C CA . ARG A 1 246 ? -0.611 13.371 29.686 1.00 96.50 246 ARG A CA 1
ATOM 1972 C C . ARG A 1 246 ? -2.126 13.354 29.885 1.00 96.50 246 ARG A C 1
ATOM 1974 O O . ARG A 1 246 ? -2.560 13.235 31.029 1.00 96.50 246 ARG A O 1
ATOM 1981 N N . ASP A 1 247 ? -2.900 13.423 28.811 1.00 96.88 247 ASP A N 1
ATOM 1982 C CA . ASP A 1 247 ? -4.365 13.445 28.870 1.00 96.88 247 ASP A CA 1
ATOM 1983 C C . ASP A 1 247 ? -4.918 12.139 29.450 1.00 96.88 247 ASP A C 1
ATOM 1985 O O . ASP A 1 247 ? -5.732 12.167 30.372 1.00 96.88 247 ASP A O 1
ATOM 1989 N N . VAL A 1 248 ? -4.376 10.990 29.034 1.00 95.94 248 VAL A N 1
ATOM 1990 C CA . VAL A 1 248 ? -4.704 9.676 29.614 1.00 95.94 248 VAL A CA 1
ATOM 1991 C C . VAL A 1 248 ? -4.458 9.657 31.126 1.00 95.94 248 VAL A C 1
ATOM 1993 O O . VAL A 1 248 ? -5.290 9.146 31.878 1.00 95.94 248 VAL A O 1
ATOM 1996 N N . ARG A 1 249 ? -3.350 10.241 31.600 1.00 96.38 249 ARG A N 1
ATOM 1997 C CA . ARG A 1 249 ? -3.058 10.329 33.040 1.00 96.38 249 ARG A CA 1
ATOM 1998 C C . ARG A 1 249 ? -4.078 11.198 33.774 1.00 96.38 249 ARG A C 1
ATOM 2000 O O . ARG A 1 249 ? -4.512 10.822 34.860 1.00 96.38 249 ARG A O 1
ATOM 2007 N N . VAL A 1 250 ? -4.470 12.332 33.196 1.00 96.38 250 VAL A N 1
ATOM 2008 C CA . VAL A 1 250 ? -5.496 13.210 33.781 1.00 96.38 250 VAL A CA 1
ATOM 2009 C C . VAL A 1 250 ? -6.842 12.486 33.847 1.00 96.38 250 VAL A C 1
ATOM 2011 O O . VAL A 1 250 ? -7.475 12.487 34.899 1.00 96.38 250 VAL A O 1
ATOM 2014 N N . CYS A 1 251 ? -7.251 11.789 32.784 1.00 94.38 251 CYS A N 1
ATOM 2015 C CA . CYS A 1 251 ? -8.473 10.981 32.789 1.00 94.38 251 CYS A CA 1
ATOM 2016 C C . CYS A 1 251 ? -8.444 9.894 33.872 1.00 94.38 251 CYS A C 1
ATOM 2018 O O . CYS A 1 251 ? -9.432 9.704 34.576 1.00 94.38 251 CYS A O 1
ATOM 2020 N N . GLN A 1 252 ? -7.312 9.208 34.053 1.00 95.88 252 GLN A N 1
ATOM 2021 C CA . GLN A 1 252 ? -7.154 8.227 35.132 1.00 95.88 252 GLN A CA 1
ATOM 2022 C C . GLN A 1 252 ? -7.290 8.872 36.516 1.00 95.88 252 GLN A C 1
ATOM 2024 O O . GLN A 1 252 ? -8.001 8.338 37.363 1.00 95.88 252 GLN A O 1
ATOM 2029 N N . GLN A 1 253 ? -6.663 10.031 36.740 1.00 96.06 253 GLN A N 1
ATOM 2030 C CA . GLN A 1 253 ? -6.782 10.768 38.003 1.00 96.06 253 GLN A CA 1
ATOM 2031 C C . GLN A 1 253 ? -8.225 11.198 38.284 1.00 96.06 253 GLN A C 1
ATOM 2033 O O . GLN A 1 253 ? -8.701 11.027 39.404 1.00 96.06 253 GLN A O 1
ATOM 2038 N N . LEU A 1 254 ? -8.937 11.698 37.271 1.00 95.38 254 LEU A N 1
ATOM 2039 C CA . LEU A 1 254 ? -10.347 12.074 37.392 1.00 95.38 254 LEU A CA 1
ATOM 2040 C C . LEU A 1 254 ? -11.239 10.862 37.670 1.00 95.38 254 LEU A C 1
ATOM 2042 O O . LEU A 1 254 ? -12.104 10.940 38.534 1.00 95.38 254 LEU A O 1
ATOM 2046 N N . ASN A 1 255 ? -11.005 9.727 37.007 1.00 94.00 255 ASN A N 1
ATOM 2047 C CA . ASN A 1 255 ? -11.765 8.501 37.256 1.00 94.00 255 ASN A CA 1
ATOM 2048 C C . ASN A 1 255 ? -11.555 7.978 38.681 1.00 94.00 255 ASN A C 1
ATOM 2050 O O . ASN A 1 255 ? -12.523 7.608 39.340 1.00 94.00 255 ASN A O 1
ATOM 2054 N N . VAL A 1 256 ? -10.315 7.990 39.178 1.00 94.81 256 VAL A N 1
ATOM 2055 C CA . VAL A 1 256 ? -10.013 7.616 40.569 1.00 94.81 256 VAL A CA 1
ATOM 2056 C C . VAL A 1 256 ? -10.666 8.595 41.550 1.00 94.81 256 VAL A C 1
ATOM 2058 O O . VAL A 1 256 ? -11.267 8.160 42.529 1.00 94.81 256 VAL A O 1
ATOM 2061 N N . GLY A 1 257 ? -10.608 9.901 41.272 1.00 95.38 257 GLY A N 1
ATOM 2062 C CA . GLY A 1 257 ? -11.275 10.924 42.081 1.00 95.38 257 GLY A CA 1
ATOM 2063 C C . GLY A 1 257 ? -12.794 10.743 42.124 1.00 95.38 257 GLY A C 1
ATOM 2064 O O . GLY A 1 257 ? -13.382 10.742 43.202 1.00 95.38 257 GLY A O 1
ATOM 2065 N N . ASN A 1 258 ? -13.424 10.507 40.973 1.00 94.81 258 ASN A N 1
ATOM 2066 C CA . ASN A 1 258 ? -14.861 10.252 40.870 1.00 94.81 258 ASN A CA 1
ATOM 2067 C C . ASN A 1 258 ? -15.266 8.956 41.579 1.00 94.81 258 ASN A C 1
ATOM 2069 O O . ASN A 1 258 ? -16.291 8.935 42.258 1.00 94.81 258 ASN A O 1
ATOM 2073 N N . ALA A 1 259 ? -14.462 7.895 41.470 1.00 93.50 259 ALA A N 1
ATOM 2074 C CA . ALA A 1 259 ? -14.692 6.654 42.203 1.00 93.50 259 ALA A CA 1
ATOM 2075 C C . ALA A 1 259 ? -14.634 6.891 43.720 1.00 93.50 259 ALA A C 1
ATOM 207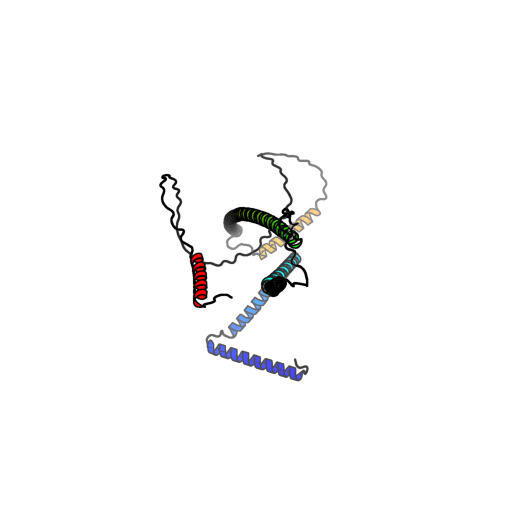7 O O . ALA A 1 259 ? -15.560 6.508 44.429 1.00 93.50 259 ALA A O 1
ATOM 2078 N N . ALA A 1 260 ? -13.615 7.605 44.211 1.00 93.69 260 ALA A N 1
ATOM 2079 C CA . ALA A 1 260 ? -13.494 7.947 45.628 1.00 93.69 260 ALA A CA 1
ATOM 2080 C C . ALA A 1 260 ? -14.668 8.809 46.125 1.00 93.69 260 ALA A C 1
ATOM 2082 O O . ALA A 1 260 ? -15.224 8.541 47.188 1.00 93.69 260 ALA A O 1
ATOM 2083 N N . LEU A 1 261 ? -15.087 9.812 45.345 1.00 94.25 261 LEU A N 1
ATOM 2084 C CA . LEU A 1 261 ? -16.255 10.637 45.663 1.00 94.25 261 LEU A CA 1
ATOM 2085 C C . LEU A 1 261 ? -17.546 9.815 45.696 1.00 94.25 261 LEU A C 1
ATOM 2087 O O . LEU A 1 261 ? -18.357 10.004 46.598 1.00 94.25 261 LEU A O 1
ATOM 2091 N N . THR A 1 262 ? -17.719 8.884 44.756 1.00 93.38 262 THR A N 1
ATOM 2092 C CA . THR A 1 262 ? -18.888 7.995 44.704 1.00 93.38 262 THR A CA 1
ATOM 2093 C C . THR A 1 262 ? -18.936 7.088 45.929 1.00 93.38 262 THR A C 1
ATOM 2095 O O . THR A 1 262 ? -19.971 7.017 46.588 1.00 93.38 262 THR A O 1
ATOM 2098 N N . THR A 1 263 ? -17.814 6.466 46.296 1.00 93.25 263 THR A N 1
ATOM 2099 C CA . THR A 1 263 ? -17.715 5.641 47.508 1.00 93.25 263 THR A CA 1
ATOM 2100 C C . THR A 1 263 ? -17.977 6.464 48.768 1.00 93.25 263 THR A C 1
ATOM 2102 O O . THR A 1 263 ? -18.722 6.025 49.644 1.00 93.25 263 THR A O 1
ATOM 2105 N N . ASN A 1 264 ? -17.424 7.678 48.861 1.00 93.56 264 ASN A N 1
ATOM 2106 C CA . ASN A 1 264 ? -17.668 8.570 49.997 1.00 93.56 264 ASN A CA 1
ATOM 2107 C C . ASN A 1 264 ? -19.145 8.972 50.084 1.00 93.56 264 ASN A C 1
ATOM 2109 O O . ASN A 1 264 ? -19.722 8.932 51.166 1.00 93.56 264 ASN A O 1
ATOM 2113 N N . ALA A 1 265 ? -19.779 9.302 48.956 1.00 92.25 265 ALA A N 1
ATOM 2114 C CA . ALA A 1 265 ? -21.202 9.620 48.904 1.00 92.25 265 ALA A CA 1
ATOM 2115 C C . ALA A 1 265 ? -22.069 8.419 49.312 1.00 92.25 265 ALA A C 1
ATOM 2117 O O . ALA A 1 265 ? -22.982 8.579 50.116 1.00 92.25 265 ALA A O 1
ATOM 2118 N N . GLN A 1 266 ? -21.762 7.214 48.822 1.00 91.19 266 GLN A N 1
ATOM 2119 C CA . GLN A 1 266 ? -22.440 5.978 49.227 1.00 91.19 266 GLN A CA 1
ATOM 2120 C C . GLN A 1 266 ? -22.253 5.682 50.718 1.00 91.19 266 GLN A C 1
ATOM 2122 O O . GLN A 1 266 ? -23.209 5.298 51.384 1.00 91.19 266 GLN A O 1
ATOM 2127 N N . THR A 1 267 ? -21.054 5.906 51.258 1.00 90.94 267 THR A N 1
ATOM 2128 C CA . THR A 1 267 ? -20.767 5.721 52.688 1.00 90.94 267 THR A CA 1
ATOM 2129 C C . THR A 1 267 ? -21.558 6.709 53.539 1.00 90.94 267 THR A C 1
ATOM 2131 O O . THR A 1 267 ? -22.191 6.298 54.505 1.00 90.94 267 THR A O 1
ATOM 2134 N N . LEU A 1 268 ? -21.577 7.992 53.163 1.00 91.25 268 LEU A N 1
ATOM 2135 C CA . LEU A 1 268 ? -22.360 9.023 53.849 1.00 91.25 268 LEU A CA 1
ATOM 2136 C C . LEU A 1 268 ? -23.864 8.742 53.764 1.00 91.25 268 LEU A C 1
ATOM 2138 O O . LEU A 1 268 ? -24.558 8.858 54.766 1.00 91.25 268 LEU A O 1
ATOM 2142 N N . LEU A 1 269 ? -24.371 8.327 52.599 1.00 86.19 269 LEU A N 1
ATOM 2143 C CA . LEU A 1 269 ? -25.761 7.887 52.446 1.00 86.19 269 LEU A CA 1
ATOM 2144 C C . LEU A 1 269 ? -26.062 6.664 53.316 1.00 86.19 269 LEU A C 1
ATOM 2146 O O . LEU A 1 269 ? -27.118 6.606 53.934 1.00 86.19 269 LEU A O 1
ATOM 2150 N N . GLY A 1 270 ? -25.134 5.709 53.402 1.00 83.00 270 GLY A N 1
ATOM 2151 C CA . GLY A 1 270 ? -25.231 4.563 54.303 1.00 83.00 270 GLY A CA 1
ATOM 2152 C C . GLY A 1 270 ? -25.306 4.988 55.768 1.00 83.00 270 GLY A C 1
ATOM 2153 O O . GLY A 1 270 ? -26.201 4.545 56.479 1.00 83.00 270 GLY A O 1
ATOM 2154 N N . GLN A 1 271 ? -24.427 5.895 56.205 1.00 82.44 271 GLN A N 1
ATOM 2155 C CA . GLN A 1 271 ? -24.439 6.458 57.560 1.00 82.44 271 GLN A CA 1
ATOM 2156 C C . GLN A 1 271 ? -25.748 7.195 57.856 1.00 82.44 271 GLN A C 1
ATOM 2158 O O . GLN A 1 271 ? -26.391 6.900 58.858 1.00 82.44 271 GLN A O 1
ATOM 2163 N N . LEU A 1 272 ? -26.189 8.080 56.957 1.00 79.44 272 LEU A N 1
ATOM 2164 C CA . LEU A 1 272 ? -27.458 8.801 57.088 1.00 79.44 272 LEU A CA 1
ATOM 2165 C C . LEU A 1 272 ? -28.653 7.848 57.137 1.00 79.44 272 LEU A C 1
ATOM 2167 O O . LEU A 1 272 ? -29.569 8.059 57.925 1.00 79.44 272 LEU A O 1
ATOM 2171 N N . ASN A 1 273 ? -28.653 6.788 56.329 1.00 73.69 273 ASN A N 1
ATOM 2172 C CA . ASN A 1 273 ? -29.712 5.784 56.358 1.00 73.69 273 ASN A CA 1
ATOM 2173 C C . ASN A 1 273 ? -29.721 5.013 57.683 1.00 73.69 273 ASN A C 1
ATOM 2175 O O . ASN A 1 273 ? -30.797 4.770 58.223 1.00 73.69 273 ASN A O 1
ATOM 2179 N N . VAL A 1 274 ? -28.552 4.668 58.231 1.00 70.69 274 VAL A N 1
ATOM 2180 C CA . VAL A 1 274 ? -28.444 4.038 59.556 1.00 70.69 274 VAL A CA 1
ATOM 2181 C C . VAL A 1 274 ? -28.897 4.996 60.663 1.00 70.69 274 VAL A C 1
ATOM 2183 O O . VAL A 1 274 ? -29.575 4.558 61.586 1.00 70.69 274 VAL A O 1
ATOM 2186 N N . GLU A 1 275 ? -28.598 6.294 60.577 1.00 68.88 275 GLU A N 1
ATOM 2187 C CA . GLU A 1 275 ? -29.094 7.295 61.535 1.00 68.88 275 GLU A CA 1
ATOM 2188 C C . GLU A 1 275 ? -30.614 7.507 61.431 1.00 68.88 275 GLU A C 1
ATOM 2190 O O . GLU A 1 275 ? -31.287 7.629 62.454 1.00 68.88 275 GLU A O 1
ATOM 2195 N N . HIS A 1 276 ? -31.175 7.519 60.217 1.00 62.00 276 HIS A N 1
ATOM 2196 C CA . HIS A 1 276 ? -32.606 7.753 59.999 1.00 62.00 276 HIS A CA 1
ATOM 2197 C C . HIS A 1 276 ? -33.490 6.540 60.286 1.00 62.00 276 HIS A C 1
ATOM 2199 O O . HIS A 1 276 ? -34.610 6.711 60.768 1.00 62.00 276 HIS A O 1
ATOM 2205 N N . TYR A 1 277 ? -33.018 5.334 59.974 1.00 62.25 277 TYR A N 1
ATOM 2206 C CA . TYR A 1 277 ? -33.808 4.108 60.074 1.00 62.25 277 TYR A CA 1
ATOM 2207 C C . TYR A 1 277 ? -33.312 3.143 61.163 1.00 62.25 277 TYR A C 1
ATOM 2209 O O . TYR A 1 277 ? -33.994 2.169 61.469 1.00 62.25 277 TYR A O 1
ATOM 2217 N N . GLY A 1 278 ? -32.162 3.401 61.790 1.00 59.53 278 GLY A N 1
ATOM 2218 C CA . GLY A 1 278 ? -31.530 2.475 62.733 1.00 59.53 278 GLY A CA 1
ATOM 2219 C C . GLY A 1 278 ? -30.894 1.259 62.044 1.00 59.53 278 GLY A C 1
ATOM 2220 O O . GLY A 1 278 ? -31.097 1.008 60.858 1.00 59.53 278 GLY A O 1
ATOM 2221 N N . ILE A 1 279 ? -30.126 0.470 62.807 1.00 59.00 279 ILE A N 1
ATOM 2222 C CA . ILE A 1 279 ? -29.407 -0.727 62.315 1.00 59.00 279 ILE A CA 1
ATOM 2223 C C . ILE A 1 279 ? -30.376 -1.826 61.820 1.00 59.00 279 ILE A C 1
ATOM 2225 O O . ILE A 1 279 ? -29.999 -2.645 60.988 1.00 59.00 279 ILE A O 1
ATOM 2229 N N . GLU A 1 280 ? -31.637 -1.816 62.269 1.00 54.09 280 GLU A N 1
ATOM 2230 C CA . GLU A 1 280 ? -32.640 -2.851 61.960 1.00 54.09 280 GLU A CA 1
ATOM 2231 C C . GLU A 1 280 ? -33.891 -2.333 61.222 1.00 54.09 280 GLU A C 1
ATOM 2233 O O . GLU A 1 280 ? -34.783 -3.120 60.912 1.00 54.09 280 GLU A O 1
ATOM 2238 N N . GLY A 1 281 ? -33.996 -1.031 60.930 1.00 56.62 281 GLY A N 1
ATOM 2239 C CA . GLY A 1 281 ? -35.246 -0.430 60.437 1.00 56.62 281 GLY A CA 1
ATOM 2240 C C . GLY A 1 281 ? -35.224 0.070 58.995 1.00 56.62 281 GLY A C 1
ATOM 2241 O O . GLY A 1 281 ? -36.158 0.767 58.594 1.00 56.62 281 GLY A O 1
ATOM 2242 N N . ALA A 1 282 ? -34.187 -0.242 58.207 1.00 58.56 282 ALA A N 1
ATOM 2243 C CA . ALA A 1 282 ? -34.158 0.130 56.793 1.00 58.56 282 ALA A CA 1
ATOM 2244 C C . ALA A 1 282 ? -35.374 -0.499 56.077 1.00 58.56 282 ALA A C 1
ATOM 2246 O O . ALA A 1 282 ? -35.518 -1.727 56.090 1.00 58.56 282 ALA A O 1
ATOM 2247 N N . PRO A 1 283 ? -36.274 0.293 55.466 1.00 61.53 283 PRO A N 1
ATOM 2248 C CA . PRO A 1 283 ? -37.453 -0.258 54.824 1.00 61.53 283 PRO A CA 1
ATOM 2249 C C . PRO A 1 283 ? -36.995 -1.134 53.659 1.00 61.53 283 PRO A C 1
ATOM 2251 O O . PRO A 1 283 ? -36.215 -0.686 52.818 1.00 61.53 283 PRO A O 1
ATOM 2254 N N . SER A 1 284 ? -37.468 -2.382 53.611 1.00 63.41 284 SER A N 1
ATOM 2255 C CA . SER A 1 284 ? -37.160 -3.284 52.495 1.00 63.41 284 SER A CA 1
ATOM 2256 C C . SER A 1 284 ? -37.506 -2.627 51.153 1.00 63.41 284 SER A C 1
ATOM 2258 O O . SER A 1 284 ? -38.416 -1.801 51.068 1.00 63.41 284 SER A O 1
ATOM 2260 N N . GLU A 1 285 ? -36.810 -3.000 50.081 1.00 62.50 285 GLU A N 1
ATOM 2261 C CA . GLU A 1 285 ? -37.046 -2.447 48.740 1.00 62.50 285 GLU A CA 1
ATOM 2262 C C . GLU A 1 285 ? -38.525 -2.555 48.315 1.00 62.50 285 GLU A C 1
ATOM 2264 O O . GLU A 1 285 ? -39.097 -1.623 47.743 1.00 62.50 285 GLU A O 1
ATOM 2269 N N . ASN A 1 286 ? -39.192 -3.635 48.734 1.00 64.56 286 ASN A N 1
ATOM 2270 C CA . ASN A 1 286 ? -40.633 -3.821 48.585 1.00 64.56 286 ASN A CA 1
ATOM 2271 C C . ASN A 1 286 ? -41.462 -2.791 49.372 1.00 64.56 286 ASN A C 1
ATOM 2273 O O . ASN A 1 286 ? -42.433 -2.266 48.829 1.00 64.56 286 ASN A O 1
ATOM 2277 N N . ALA A 1 287 ? -41.068 -2.457 50.605 1.00 66.50 287 ALA A N 1
ATOM 2278 C CA . ALA A 1 287 ? -41.723 -1.435 51.423 1.00 66.50 287 ALA A CA 1
ATOM 2279 C C . ALA A 1 287 ? -41.579 -0.023 50.818 1.00 66.50 287 ALA A C 1
ATOM 2281 O O . ALA A 1 287 ? -42.547 0.745 50.793 1.00 66.50 287 ALA A O 1
ATOM 2282 N N . LEU A 1 288 ? -40.410 0.306 50.253 1.00 68.00 288 LEU A N 1
ATOM 2283 C CA . LEU A 1 288 ? -40.180 1.574 49.544 1.00 68.00 288 LEU A CA 1
ATOM 2284 C C . LEU A 1 288 ? -40.990 1.669 48.247 1.00 68.00 288 LEU A C 1
ATOM 2286 O O . LEU A 1 288 ? -41.553 2.723 47.943 1.00 68.00 288 LEU A O 1
ATOM 2290 N N . LEU A 1 289 ? -41.095 0.570 47.496 1.00 71.94 289 LEU A N 1
ATOM 2291 C CA . LEU A 1 289 ? -41.937 0.491 46.300 1.00 71.94 289 LEU A CA 1
ATOM 2292 C C . LEU A 1 289 ? -43.423 0.653 46.639 1.00 71.94 289 LEU A C 1
ATOM 2294 O O . LEU A 1 289 ? -44.136 1.353 45.913 1.00 71.94 289 LEU A O 1
ATOM 2298 N N . THR A 1 290 ? -43.899 0.061 47.738 1.00 74.38 290 THR A N 1
ATOM 2299 C CA . THR A 1 290 ? -45.279 0.264 48.206 1.00 74.38 290 THR A CA 1
ATOM 2300 C C . THR A 1 290 ? -45.516 1.690 48.685 1.00 74.38 290 THR A C 1
ATOM 2302 O O . THR A 1 290 ? -46.507 2.291 48.277 1.00 74.38 290 THR A O 1
ATOM 2305 N N . MET A 1 291 ? -44.583 2.282 49.438 1.00 70.69 291 MET A N 1
ATOM 2306 C CA . MET A 1 291 ? -44.683 3.680 49.860 1.00 70.69 291 MET A CA 1
ATOM 2307 C C . MET A 1 291 ? -44.698 4.636 48.666 1.00 70.69 291 MET A C 1
ATOM 2309 O O . MET A 1 291 ? -45.572 5.494 48.608 1.00 70.69 291 MET A O 1
ATOM 2313 N N . ARG A 1 292 ? -43.827 4.452 47.660 1.00 75.38 292 ARG A N 1
ATOM 2314 C CA . ARG A 1 292 ? -43.865 5.256 46.423 1.00 75.38 292 ARG A CA 1
ATOM 2315 C C . ARG A 1 292 ? -45.183 5.104 45.677 1.00 75.38 292 ARG A C 1
ATOM 2317 O O . ARG A 1 292 ? -45.720 6.095 45.193 1.00 75.38 292 ARG A O 1
ATOM 2324 N N . LYS A 1 293 ? -45.724 3.887 45.569 1.00 77.06 293 LYS A N 1
ATOM 2325 C CA . LYS A 1 293 ? -47.028 3.658 44.923 1.00 77.06 293 LYS A CA 1
ATOM 2326 C C . LYS A 1 293 ? -48.159 4.347 45.689 1.00 77.06 293 LYS A C 1
ATOM 2328 O O . LYS A 1 293 ? -49.027 4.955 45.064 1.00 77.06 293 LYS A O 1
ATOM 2333 N N . GLU A 1 294 ? -48.144 4.302 47.017 1.00 75.31 294 GLU A N 1
ATOM 2334 C CA . GLU A 1 294 ? -49.113 5.011 47.858 1.00 75.31 294 GLU A CA 1
ATOM 2335 C C . GLU A 1 294 ? -48.955 6.531 47.805 1.00 75.31 294 GLU A C 1
ATOM 2337 O O . GLU A 1 294 ? -49.951 7.253 47.816 1.00 75.31 294 GLU A O 1
ATOM 2342 N N . GLU A 1 295 ? -47.727 7.027 47.711 1.00 72.38 295 GLU A N 1
ATOM 2343 C CA . GLU A 1 295 ? -47.414 8.450 47.632 1.00 72.38 295 GLU A CA 1
ATOM 2344 C C . GLU A 1 295 ? -47.790 9.025 46.262 1.00 72.38 295 GLU A C 1
ATOM 2346 O O . GLU A 1 295 ? -48.436 10.068 46.195 1.00 72.38 295 GLU A O 1
ATOM 2351 N N . VAL A 1 296 ? -47.546 8.290 45.172 1.00 76.00 296 VAL A N 1
ATOM 2352 C CA . VAL A 1 296 ? -48.075 8.601 43.831 1.00 76.00 296 VAL A CA 1
ATOM 2353 C C . VAL A 1 296 ? -49.608 8.572 43.830 1.00 76.00 296 VAL A C 1
ATOM 2355 O O . VAL A 1 296 ? -50.248 9.436 43.223 1.00 76.00 296 VAL A O 1
ATOM 2358 N N . LYS A 1 297 ? -50.230 7.632 44.552 1.00 77.69 297 LYS A N 1
ATOM 2359 C CA . LYS A 1 297 ? -51.692 7.563 44.706 1.00 77.69 297 LYS A CA 1
ATOM 2360 C C . LYS A 1 297 ? -52.247 8.733 45.533 1.00 77.69 297 LYS A C 1
ATOM 2362 O O . LYS A 1 297 ? -53.287 9.282 45.181 1.00 77.69 297 LYS A O 1
ATOM 2367 N N . ARG A 1 298 ? -51.546 9.178 46.582 1.00 74.38 298 ARG A N 1
ATOM 2368 C CA . ARG A 1 298 ? -51.903 10.378 47.363 1.00 74.38 298 ARG A CA 1
ATOM 2369 C C . ARG A 1 298 ? -51.684 11.667 46.579 1.00 74.38 298 ARG A C 1
ATOM 2371 O O . ARG A 1 298 ? -52.552 12.531 46.614 1.00 74.38 298 ARG A O 1
ATOM 2378 N N . ALA A 1 299 ? -50.584 11.791 45.843 1.00 72.31 299 ALA A N 1
ATOM 2379 C CA . ALA A 1 299 ? -50.295 12.954 45.010 1.00 72.31 299 ALA A CA 1
ATOM 2380 C C . ALA A 1 299 ? -51.304 13.082 43.855 1.00 72.31 299 ALA A C 1
ATOM 2382 O O . ALA A 1 299 ? -51.842 14.161 43.619 1.00 72.31 299 ALA A O 1
ATOM 2383 N N . SER A 1 300 ? -51.646 11.977 43.186 1.00 70.69 300 SER A N 1
ATOM 2384 C CA . SER A 1 300 ? -52.692 11.964 42.151 1.00 70.69 300 SER A CA 1
ATOM 2385 C C . SER A 1 300 ? -54.094 12.233 42.716 1.00 70.69 300 SER A C 1
ATOM 2387 O O . SER A 1 300 ? -54.874 12.954 42.087 1.00 70.69 300 SER A O 1
ATOM 2389 N N . ALA A 1 301 ? -54.409 11.749 43.923 1.00 68.50 301 ALA A N 1
ATOM 2390 C CA . ALA A 1 301 ? -55.646 12.092 44.628 1.00 68.50 301 ALA A CA 1
ATOM 2391 C C . ALA A 1 301 ? -55.685 13.567 45.068 1.00 68.50 301 ALA A C 1
ATOM 2393 O O . ALA A 1 301 ? -56.727 14.207 44.955 1.00 68.50 301 ALA A O 1
ATOM 2394 N N . ALA A 1 302 ? -54.559 14.141 45.500 1.00 66.31 302 ALA A N 1
ATOM 2395 C CA . ALA A 1 302 ? -54.452 15.556 45.850 1.00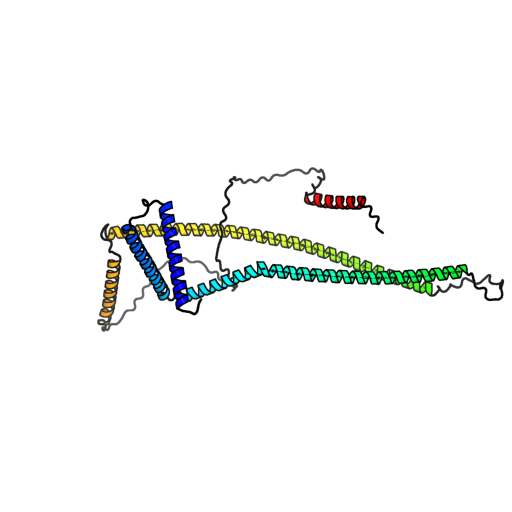 66.31 302 ALA A CA 1
ATOM 2396 C C . ALA A 1 302 ? -54.628 16.461 44.620 1.00 66.31 302 ALA A C 1
ATOM 2398 O O . ALA A 1 302 ? -55.370 17.436 44.685 1.00 66.31 302 ALA A O 1
ATOM 2399 N N . VAL A 1 303 ? -54.040 16.106 43.472 1.00 63.12 303 VAL A N 1
ATOM 2400 C CA . VAL A 1 303 ? -54.241 16.825 42.198 1.00 63.12 303 VAL A CA 1
ATOM 2401 C C . VAL A 1 303 ? -55.685 16.693 41.692 1.00 63.12 303 VAL A C 1
ATOM 2403 O O . VAL A 1 303 ? -56.231 17.645 41.133 1.00 63.12 303 VAL A O 1
ATOM 2406 N N . SER A 1 304 ? -56.337 15.552 41.932 1.00 58.56 304 SER A N 1
ATOM 2407 C CA . SER A 1 304 ? -57.745 15.333 41.566 1.00 58.56 304 SER A CA 1
ATOM 2408 C C . SER A 1 304 ? -58.719 16.076 42.492 1.00 58.56 304 SER A C 1
ATOM 2410 O O . SER A 1 304 ? -59.691 16.656 42.013 1.00 58.56 304 SER A O 1
ATOM 2412 N N . ASN A 1 305 ? -58.428 16.159 43.794 1.00 55.09 305 ASN A N 1
ATOM 2413 C CA . ASN A 1 305 ? -59.221 16.936 44.755 1.00 55.09 305 ASN A CA 1
ATOM 2414 C C . ASN A 1 305 ? -59.035 18.453 44.595 1.00 55.09 305 ASN A C 1
ATOM 2416 O O . ASN A 1 305 ? -59.972 19.209 44.844 1.00 55.09 305 ASN A O 1
ATOM 2420 N N . ASN A 1 306 ? -57.872 18.916 44.124 1.00 48.09 306 ASN A N 1
ATOM 2421 C CA . ASN A 1 306 ? -57.621 20.346 43.905 1.00 48.09 306 ASN A CA 1
ATOM 2422 C C . ASN A 1 306 ? -58.282 20.894 42.619 1.00 48.09 306 ASN A C 1
ATOM 2424 O O . ASN A 1 306 ? -58.387 22.105 42.446 1.00 48.09 306 ASN A O 1
ATOM 2428 N N . ARG A 1 307 ? -58.774 20.021 41.724 1.00 49.66 307 ARG A N 1
ATOM 2429 C CA . ARG A 1 307 ? -59.578 20.422 40.551 1.00 49.66 307 ARG A CA 1
ATOM 2430 C C . ARG A 1 307 ? -61.059 20.655 40.860 1.00 49.66 307 ARG A C 1
ATOM 2432 O O . ARG A 1 307 ? -61.704 21.360 40.095 1.00 49.66 307 ARG A O 1
ATOM 2439 N N . ASN A 1 308 ? -61.581 20.133 41.972 1.00 47.31 308 ASN A N 1
ATOM 2440 C CA . ASN A 1 308 ? -63.000 20.276 42.326 1.00 47.31 308 ASN A CA 1
ATOM 2441 C C . ASN A 1 308 ? -63.311 21.440 43.283 1.00 47.31 308 ASN A C 1
ATOM 2443 O O . ASN A 1 308 ? -64.485 21.729 43.485 1.00 47.31 308 ASN A O 1
ATOM 2447 N N . ASN A 1 309 ? -62.303 22.135 43.830 1.00 47.31 309 ASN A N 1
ATOM 2448 C CA . ASN A 1 309 ? -62.510 23.194 44.833 1.00 47.31 309 ASN A CA 1
ATOM 2449 C C . ASN A 1 309 ? -62.037 24.604 44.441 1.00 47.31 309 ASN A C 1
ATOM 2451 O O . ASN A 1 309 ? -62.185 25.518 45.244 1.00 47.31 309 ASN A O 1
ATOM 2455 N N . ASN A 1 310 ? -61.553 24.831 43.217 1.00 44.84 310 ASN A N 1
ATOM 2456 C CA . ASN A 1 310 ? -61.207 26.178 42.747 1.00 44.84 310 ASN A CA 1
ATOM 2457 C C . ASN A 1 310 ? -62.124 26.623 41.605 1.00 44.84 310 ASN A C 1
ATOM 2459 O O . ASN A 1 310 ? -61.703 26.787 40.464 1.00 44.84 310 ASN A O 1
ATOM 2463 N N . ASN A 1 311 ? -63.392 26.850 41.952 1.00 45.28 311 ASN A N 1
ATOM 2464 C CA . ASN A 1 311 ? -64.271 27.757 41.219 1.00 45.28 311 ASN A CA 1
ATOM 2465 C C . ASN A 1 311 ? -64.596 28.933 42.155 1.00 45.28 311 ASN A C 1
ATOM 2467 O O . ASN A 1 311 ? -65.662 29.007 42.759 1.00 45.28 311 ASN A O 1
ATOM 2471 N N . GLY A 1 312 ? -63.597 29.792 42.362 1.00 37.28 312 GLY A N 1
ATOM 2472 C CA . GLY A 1 312 ? -63.646 30.929 43.274 1.00 37.28 312 GLY A CA 1
ATOM 2473 C C . GLY A 1 312 ? -62.828 32.081 42.707 1.00 37.28 312 GLY A C 1
ATOM 2474 O O . GLY A 1 312 ? -61.606 32.038 42.649 1.00 37.28 312 GLY A O 1
ATOM 2475 N N . THR A 1 313 ? -63.542 33.087 42.231 1.00 44.09 313 THR A N 1
ATOM 2476 C CA . THR A 1 313 ? -63.082 34.351 41.658 1.00 44.09 313 THR A CA 1
ATOM 2477 C C . THR A 1 313 ? -62.348 35.251 42.663 1.00 44.09 313 THR A C 1
ATOM 2479 O O . THR A 1 313 ? -62.952 35.625 43.664 1.00 44.09 313 THR A O 1
ATOM 2482 N N . SER A 1 314 ? -61.127 35.697 42.337 1.00 40.38 314 SER A N 1
ATOM 2483 C CA . SER A 1 314 ? -60.533 37.012 42.698 1.00 40.38 314 SER A CA 1
ATOM 2484 C C . SER A 1 314 ? -59.110 37.107 42.111 1.00 40.38 314 SER A C 1
ATOM 2486 O O . SER A 1 314 ? -58.282 36.229 42.301 1.00 40.38 314 SER A O 1
ATOM 2488 N N . GLN A 1 315 ? -58.868 37.961 41.114 1.00 38.78 315 GLN A N 1
ATOM 2489 C CA . GLN A 1 315 ? -58.393 39.350 41.220 1.00 38.78 315 GLN A CA 1
ATOM 2490 C C . GLN A 1 315 ? -57.068 39.568 41.983 1.00 38.78 315 GLN A C 1
ATOM 2492 O O . GLN A 1 315 ? -57.005 39.419 43.194 1.00 38.78 315 GLN A O 1
ATOM 2497 N N . ALA A 1 316 ? -56.101 40.094 41.213 1.00 36.91 316 ALA A N 1
ATOM 2498 C CA . ALA A 1 316 ? -54.954 40.933 41.578 1.00 36.91 316 ALA A CA 1
ATOM 2499 C C . ALA A 1 316 ? -53.783 40.310 42.367 1.00 36.91 316 ALA A C 1
ATOM 2501 O O . ALA A 1 316 ? -53.919 39.941 43.523 1.00 36.91 316 ALA A O 1
ATOM 2502 N N . ALA A 1 317 ? -52.576 40.364 41.788 1.00 36.06 317 ALA A N 1
ATOM 2503 C CA . ALA A 1 317 ? -51.598 41.402 42.146 1.00 36.06 317 ALA A CA 1
ATOM 2504 C C . ALA A 1 317 ? -50.291 41.258 41.341 1.00 36.06 317 ALA A C 1
ATOM 2506 O O . ALA A 1 317 ? -49.594 40.250 41.410 1.00 36.06 317 ALA A O 1
ATOM 2507 N N . ASN A 1 318 ? -49.951 42.327 40.616 1.00 44.16 318 ASN A N 1
ATOM 2508 C CA . ASN A 1 318 ? -48.584 42.662 40.231 1.00 44.16 318 ASN A CA 1
ATOM 2509 C C . ASN A 1 318 ? -47.704 42.745 41.487 1.00 44.16 318 ASN A C 1
ATOM 2511 O O . ASN A 1 318 ? -48.056 43.445 42.434 1.00 44.16 318 ASN A O 1
ATOM 2515 N N . GLY A 1 319 ? -46.540 42.103 41.449 1.00 33.25 319 GLY A N 1
ATOM 2516 C CA . GLY A 1 319 ? -45.522 42.185 42.492 1.00 33.25 319 GLY A CA 1
ATOM 2517 C C . GLY A 1 319 ? -44.126 42.130 41.888 1.00 33.25 319 GLY A C 1
ATOM 2518 O O . GLY A 1 319 ? -43.503 41.079 41.823 1.00 33.25 319 GLY A O 1
ATOM 2519 N N . THR A 1 320 ? -43.663 43.279 41.407 1.00 42.28 320 THR A N 1
ATOM 2520 C CA . THR A 1 320 ? -42.261 43.588 41.113 1.00 42.28 320 THR A CA 1
ATOM 2521 C C . THR A 1 320 ? -41.431 43.680 42.394 1.00 42.28 320 THR A C 1
ATOM 2523 O O . THR A 1 320 ? -41.743 44.504 43.251 1.00 42.28 320 THR A O 1
ATOM 2526 N N . SER A 1 321 ? -40.325 42.938 42.455 1.00 42.69 321 SER A N 1
ATOM 2527 C CA . SER A 1 321 ? -39.129 43.218 43.276 1.00 42.69 321 SER A CA 1
ATOM 2528 C C . SER A 1 321 ? -38.024 42.251 42.818 1.00 42.69 321 SER A C 1
ATOM 2530 O O . SER A 1 321 ? -38.100 41.054 43.051 1.00 42.69 321 SER A O 1
ATOM 2532 N N . GLN A 1 322 ? -37.091 42.626 41.937 1.00 37.97 322 GLN A N 1
ATOM 2533 C CA . GLN A 1 322 ? -35.917 43.478 42.186 1.00 37.97 322 GLN A CA 1
ATOM 2534 C C . GLN A 1 322 ? -35.284 43.299 43.572 1.00 37.97 322 GLN A C 1
ATOM 2536 O O . GLN A 1 322 ? -35.730 43.905 44.538 1.00 37.97 322 GLN A O 1
ATOM 2541 N N . ALA A 1 323 ? -34.197 42.524 43.609 1.00 36.47 323 ALA A N 1
ATOM 2542 C CA . ALA A 1 323 ? -32.919 42.819 44.270 1.00 36.47 323 ALA A CA 1
ATOM 2543 C C . ALA A 1 323 ? -31.966 41.630 44.025 1.00 36.47 323 ALA A C 1
ATOM 2545 O O . ALA A 1 323 ? -32.419 40.494 44.000 1.00 36.47 323 ALA A O 1
ATOM 2546 N N . ALA A 1 324 ? -30.649 41.733 43.900 1.00 34.91 324 ALA A N 1
ATOM 2547 C CA . ALA A 1 324 ? -29.698 42.784 43.555 1.00 34.91 324 ALA A CA 1
ATOM 2548 C C . ALA A 1 324 ? -28.320 42.082 43.558 1.00 34.91 324 ALA A C 1
ATOM 2550 O O . ALA A 1 324 ? -28.060 41.315 44.474 1.00 34.91 324 ALA A O 1
ATOM 2551 N N . ASN A 1 325 ? -27.478 42.381 42.560 1.00 35.44 325 ASN A N 1
ATOM 2552 C CA . ASN A 1 325 ? -26.004 42.466 42.579 1.00 35.44 325 ASN A CA 1
ATOM 2553 C C . ASN A 1 325 ? -25.169 41.325 43.229 1.00 35.44 325 ASN A C 1
ATOM 2555 O O . ASN A 1 325 ? -25.310 40.994 44.393 1.00 35.44 325 ASN A O 1
ATOM 2559 N N . GLY A 1 326 ? -24.147 40.787 42.558 1.00 29.16 326 GLY A N 1
ATOM 2560 C CA . GLY A 1 326 ? -23.046 41.607 42.061 1.00 29.16 326 GLY A CA 1
ATOM 2561 C C . GLY A 1 326 ? -22.156 40.971 40.990 1.00 29.16 326 GLY A C 1
ATOM 2562 O O . GLY A 1 326 ? -22.171 39.776 40.717 1.00 29.16 326 GLY A O 1
ATOM 2563 N N . ALA A 1 327 ? -21.430 41.888 40.362 1.00 34.81 327 ALA A N 1
ATOM 2564 C CA . ALA A 1 327 ? -20.713 41.818 39.104 1.00 34.81 327 ALA A CA 1
ATOM 2565 C C . ALA A 1 327 ? -19.356 41.102 39.155 1.00 34.81 327 ALA A C 1
ATOM 2567 O O . ALA A 1 327 ? -18.698 41.089 40.190 1.00 34.81 327 ALA A O 1
ATOM 2568 N N . SER A 1 328 ? -18.906 40.646 37.980 1.00 40.16 328 SER A N 1
ATOM 2569 C CA . SER A 1 328 ? -17.543 40.784 37.412 1.00 40.16 328 SER A CA 1
ATOM 2570 C C . SER A 1 328 ? -17.606 40.231 35.978 1.00 40.16 328 SER A C 1
ATOM 2572 O O . SER A 1 328 ? -17.744 39.031 35.792 1.00 40.16 328 SER A O 1
ATOM 2574 N N . GLN A 1 329 ? -17.928 41.045 34.969 1.00 35.28 329 GLN A N 1
ATOM 2575 C CA . GLN A 1 329 ? -17.000 41.741 34.059 1.00 35.28 329 GLN A CA 1
ATOM 2576 C C . GLN A 1 329 ? -15.866 40.904 33.431 1.00 35.28 329 GLN A C 1
ATOM 2578 O O . GLN A 1 329 ? -15.112 40.238 34.128 1.00 35.28 329 GLN A O 1
ATOM 2583 N N . ALA A 1 330 ? -15.706 41.160 32.121 1.00 35.06 330 ALA A N 1
ATOM 2584 C CA . ALA A 1 330 ? -14.592 40.884 31.201 1.00 35.06 330 ALA A CA 1
ATOM 2585 C C . ALA A 1 330 ? -14.670 39.543 30.435 1.00 35.06 330 ALA A C 1
ATOM 2587 O O . ALA A 1 330 ? -14.838 38.496 31.034 1.00 35.06 330 ALA A O 1
ATOM 2588 N N . ALA A 1 331 ? -14.530 39.468 29.108 1.00 32.22 331 ALA A N 1
ATOM 2589 C CA . ALA A 1 331 ? -14.389 40.471 28.057 1.00 32.22 331 ALA A CA 1
ATOM 2590 C C . ALA A 1 331 ? -14.633 39.797 26.687 1.00 32.22 331 ALA A C 1
ATOM 2592 O O . ALA A 1 331 ? -14.435 38.597 26.523 1.00 32.22 331 ALA A O 1
ATOM 2593 N N . ASN A 1 332 ? -15.059 40.610 25.721 1.00 36.97 332 ASN A N 1
ATOM 2594 C CA . ASN A 1 332 ? -15.277 40.297 24.308 1.00 36.97 332 ASN A CA 1
ATOM 2595 C C . ASN A 1 332 ? -14.074 39.668 23.587 1.00 36.97 332 ASN A C 1
ATOM 2597 O O . ASN A 1 332 ? -12.927 40.014 23.856 1.00 36.97 332 ASN A O 1
ATOM 2601 N N . GLY A 1 333 ? -14.371 38.893 22.540 1.00 29.39 333 GLY A N 1
ATOM 2602 C CA . GLY A 1 333 ? -13.404 38.539 21.501 1.00 29.39 333 GLY A CA 1
ATOM 2603 C C . GLY A 1 333 ? -13.965 37.576 20.460 1.00 29.39 333 GLY A C 1
ATOM 2604 O O . GLY A 1 333 ? -13.586 36.413 20.429 1.00 29.39 333 GLY A O 1
ATOM 2605 N N . ALA A 1 334 ? -14.887 38.049 19.620 1.00 38.16 334 ALA A N 1
ATOM 2606 C CA . ALA A 1 334 ? -15.367 37.324 18.447 1.00 38.16 334 ALA A CA 1
ATOM 2607 C C . ALA A 1 334 ? -14.232 37.064 17.443 1.00 38.16 334 ALA A C 1
ATOM 2609 O O . ALA A 1 334 ? -13.456 37.973 17.157 1.00 38.16 334 ALA A O 1
ATOM 2610 N N . SER A 1 335 ? -14.194 35.872 16.843 1.00 34.97 335 SER A N 1
ATOM 2611 C CA . SER A 1 335 ? -13.690 35.653 15.479 1.00 34.97 335 SER A CA 1
ATOM 2612 C C . SER A 1 335 ? -14.193 34.317 14.936 1.00 34.97 335 SER A C 1
ATOM 2614 O O . SER A 1 335 ? -13.958 33.256 15.506 1.00 34.97 335 SER A O 1
ATOM 2616 N N . GLN A 1 336 ? -14.912 34.417 13.822 1.00 38.69 336 GLN A N 1
ATOM 2617 C CA . GLN A 1 336 ? -15.327 33.337 12.939 1.00 38.69 336 GLN A CA 1
ATOM 2618 C C . GLN A 1 336 ? -14.110 32.572 12.398 1.00 38.69 336 GLN A C 1
ATOM 2620 O O . GLN A 1 336 ? -13.158 33.200 11.942 1.00 38.69 336 GLN A O 1
ATOM 2625 N N . ALA A 1 337 ? -14.187 31.241 12.337 1.00 32.41 337 ALA A N 1
ATOM 2626 C CA . ALA A 1 337 ? -13.426 30.451 11.371 1.00 32.41 337 ALA A CA 1
ATOM 2627 C C . ALA A 1 337 ? -14.086 29.083 11.130 1.00 32.41 337 ALA A C 1
ATOM 2629 O O . ALA A 1 337 ? -14.064 28.207 11.983 1.00 32.41 337 ALA A O 1
ATOM 2630 N N . ALA A 1 338 ? -14.665 28.973 9.934 1.00 32.59 338 ALA A N 1
ATOM 2631 C CA . ALA A 1 338 ? -14.651 27.823 9.033 1.00 32.59 338 ALA A CA 1
ATOM 2632 C C . ALA A 1 338 ? -15.059 26.426 9.547 1.00 32.59 338 ALA A C 1
ATOM 2634 O O . ALA A 1 338 ? -14.304 25.725 10.214 1.00 32.59 338 ALA A O 1
ATOM 2635 N N . ASN A 1 339 ? -16.205 25.976 9.019 1.00 40.75 339 ASN A N 1
ATOM 2636 C CA . ASN A 1 339 ? -16.457 24.589 8.628 1.00 40.75 339 ASN A CA 1
ATOM 2637 C C . ASN A 1 339 ? -15.219 23.978 7.957 1.00 40.75 339 ASN A C 1
ATOM 2639 O O . ASN A 1 339 ? -14.869 24.370 6.842 1.00 40.75 339 ASN A O 1
ATOM 2643 N N . VAL A 1 340 ? -14.623 22.978 8.600 1.00 33.31 340 VAL A N 1
ATOM 2644 C CA . VAL A 1 340 ? -13.923 21.889 7.920 1.00 33.31 340 VAL A CA 1
ATOM 2645 C C . VAL A 1 340 ? -14.301 20.611 8.657 1.00 33.31 340 VAL A C 1
ATOM 2647 O O . VAL A 1 340 ? -13.911 20.410 9.806 1.00 33.31 340 VAL A O 1
ATOM 2650 N N . ASP A 1 341 ? -15.088 19.778 7.980 1.00 41.91 341 ASP A N 1
ATOM 2651 C CA . ASP A 1 341 ? -15.315 18.382 8.329 1.00 41.91 341 ASP A CA 1
ATOM 2652 C C . ASP A 1 341 ? -13.969 17.673 8.500 1.00 41.91 341 ASP A C 1
ATOM 2654 O O . ASP A 1 341 ? -13.217 17.494 7.540 1.00 41.91 341 ASP A O 1
ATOM 2658 N N . VAL A 1 342 ? -13.671 17.251 9.726 1.00 36.12 342 VAL A N 1
ATOM 2659 C CA . VAL A 1 342 ? -12.659 16.232 10.000 1.00 36.12 342 VAL A CA 1
ATOM 2660 C C . VAL A 1 342 ? -13.261 15.259 11.005 1.00 36.12 342 VAL A C 1
ATOM 2662 O O . VAL A 1 342 ? -13.125 15.389 12.220 1.00 36.12 342 VAL A O 1
ATOM 2665 N N . ASP A 1 343 ? -13.965 14.282 10.443 1.00 38.59 343 ASP A N 1
ATOM 2666 C CA . ASP A 1 343 ? -14.353 13.034 11.085 1.00 38.59 343 ASP A CA 1
ATOM 2667 C C . ASP A 1 343 ? -13.073 12.278 11.496 1.00 38.59 343 ASP A C 1
ATOM 2669 O O . ASP A 1 343 ? -12.404 11.653 10.672 1.00 38.59 343 ASP A O 1
ATOM 2673 N N . ILE A 1 344 ? -12.702 12.332 12.778 1.00 38.91 344 ILE A N 1
ATOM 2674 C CA . ILE A 1 344 ? -11.743 11.389 13.374 1.00 38.91 344 ILE A CA 1
ATOM 2675 C C . ILE A 1 344 ? -12.488 10.637 14.468 1.00 38.91 344 ILE A C 1
ATOM 2677 O O . ILE A 1 344 ? -12.453 10.956 15.655 1.00 38.91 344 ILE A O 1
ATOM 2681 N N . ASN A 1 345 ? -13.218 9.627 14.009 1.00 34.28 345 ASN A N 1
ATOM 2682 C CA . ASN A 1 345 ? -13.881 8.637 14.832 1.00 34.28 345 ASN A CA 1
ATOM 2683 C C . ASN A 1 345 ? -12.808 7.735 15.467 1.00 34.28 345 ASN A C 1
ATOM 2685 O O . ASN A 1 345 ? -12.226 6.873 14.808 1.00 34.28 345 ASN A O 1
ATOM 2689 N N . SER A 1 346 ? -12.508 7.972 16.743 1.00 40.16 346 SER A N 1
ATOM 2690 C CA . SER A 1 346 ? -11.601 7.151 17.539 1.00 40.16 346 SER A CA 1
ATOM 2691 C C . SER A 1 346 ? -12.336 5.920 18.079 1.00 40.16 346 SER A C 1
ATOM 2693 O O . SER A 1 346 ? -13.198 6.034 18.947 1.00 40.16 346 SER A O 1
ATOM 2695 N N . LYS A 1 347 ? -11.991 4.715 17.600 1.00 38.00 347 LYS A N 1
ATOM 2696 C CA . LYS A 1 347 ? -12.373 3.451 18.259 1.00 38.00 347 LYS A CA 1
ATOM 2697 C C . LYS A 1 347 ? -11.334 2.340 18.055 1.00 38.00 347 LYS A C 1
ATOM 2699 O O . LYS A 1 347 ? -11.217 1.817 16.957 1.00 38.00 347 LYS A O 1
ATOM 2704 N N . GLY A 1 348 ? -10.695 1.950 19.169 1.00 33.28 348 GLY A N 1
ATOM 2705 C CA . GLY A 1 348 ? -10.087 0.632 19.449 1.00 33.28 348 GLY A CA 1
ATOM 2706 C C . GLY A 1 348 ? -8.789 0.297 18.697 1.00 33.28 348 GLY A C 1
ATOM 2707 O O . GLY A 1 348 ? -8.575 0.750 17.590 1.00 33.28 348 GLY A O 1
ATOM 2708 N N . ALA A 1 349 ? -7.846 -0.498 19.197 1.00 33.22 349 ALA A N 1
ATOM 2709 C CA . ALA A 1 349 ? -7.663 -1.179 20.471 1.00 33.22 349 ALA A CA 1
ATOM 2710 C C . ALA A 1 349 ? -6.154 -1.493 20.576 1.00 33.22 349 ALA A C 1
ATOM 2712 O O . ALA A 1 349 ? -5.571 -2.047 19.647 1.00 33.22 349 ALA A O 1
ATOM 2713 N N . TYR A 1 350 ? -5.503 -1.125 21.682 1.00 35.47 350 TYR A N 1
ATOM 2714 C CA . TYR A 1 350 ? -4.096 -1.461 21.905 1.00 35.47 350 TYR A CA 1
ATOM 2715 C C . TYR A 1 350 ? -3.981 -2.888 22.449 1.00 35.47 350 TYR A C 1
ATOM 2717 O O . TYR A 1 350 ? -4.318 -3.151 23.605 1.00 35.47 350 TYR A O 1
ATOM 2725 N N . GLN A 1 351 ? -3.461 -3.796 21.622 1.00 34.03 351 GLN A N 1
ATOM 2726 C CA . GLN A 1 351 ? -2.901 -5.069 22.069 1.00 34.03 351 GLN A CA 1
ATOM 2727 C C . GLN A 1 351 ? -1.611 -4.799 22.851 1.00 34.03 351 GLN A C 1
ATOM 2729 O O . GLN A 1 351 ? -0.628 -4.280 22.324 1.00 34.03 351 GLN A O 1
ATOM 2734 N N . ARG A 1 352 ? -1.632 -5.141 24.142 1.00 32.81 352 ARG A N 1
ATOM 2735 C CA . ARG A 1 352 ? -0.447 -5.194 24.998 1.00 32.81 352 ARG A CA 1
ATOM 2736 C C . ARG A 1 352 ? 0.362 -6.438 24.635 1.00 32.81 352 ARG A C 1
ATOM 2738 O O . ARG A 1 352 ? -0.076 -7.543 24.930 1.00 32.81 352 ARG A O 1
ATOM 2745 N N . HIS A 1 353 ? 1.567 -6.257 24.109 1.00 34.16 353 HIS A N 1
ATOM 2746 C CA . HIS A 1 353 ? 2.634 -7.233 24.305 1.00 34.16 353 HIS A CA 1
ATOM 2747 C C . HIS A 1 353 ? 3.600 -6.678 25.344 1.00 34.16 353 HIS A C 1
ATOM 2749 O O . HIS A 1 353 ? 4.219 -5.633 25.157 1.00 34.16 353 HIS A O 1
ATOM 2755 N N . GLY A 1 354 ? 3.641 -7.356 26.489 1.00 37.28 354 GLY A N 1
ATOM 2756 C CA . GLY A 1 354 ? 4.601 -7.090 27.542 1.00 37.28 354 GLY A CA 1
ATOM 2757 C C . GLY A 1 354 ? 5.963 -7.651 27.163 1.00 37.28 354 GLY A C 1
ATOM 2758 O O . GLY A 1 354 ? 6.087 -8.837 26.874 1.00 37.28 354 GLY A O 1
ATOM 2759 N N . THR A 1 355 ? 6.984 -6.809 27.247 1.00 37.97 355 THR A N 1
ATOM 2760 C CA . THR A 1 355 ? 8.359 -7.248 27.474 1.00 37.97 355 THR A CA 1
ATOM 2761 C C . THR A 1 355 ? 8.954 -6.406 28.590 1.00 37.97 355 THR A C 1
ATOM 2763 O O . THR A 1 355 ? 8.828 -5.182 28.620 1.00 37.97 355 THR A O 1
ATOM 2766 N N . GLN A 1 356 ? 9.520 -7.124 29.549 1.00 33.34 356 GLN A N 1
ATOM 2767 C CA . GLN A 1 356 ? 10.038 -6.669 30.827 1.00 33.34 356 GLN A CA 1
ATOM 2768 C C . GLN A 1 356 ? 11.349 -5.873 30.690 1.00 33.34 356 GLN A C 1
ATOM 2770 O O . GLN A 1 356 ? 12.141 -6.123 29.792 1.00 33.34 356 GLN A O 1
ATOM 2775 N N . ASN A 1 357 ? 11.552 -4.981 31.668 1.00 33.56 357 ASN A N 1
ATOM 2776 C CA . ASN A 1 357 ? 12.804 -4.586 32.332 1.00 33.56 357 ASN A CA 1
ATOM 2777 C C . ASN A 1 357 ? 14.088 -4.326 31.519 1.00 33.56 357 ASN A C 1
ATOM 2779 O O . ASN A 1 357 ? 14.728 -5.255 31.048 1.00 33.56 357 ASN A O 1
ATOM 2783 N N . SER A 1 358 ? 14.630 -3.110 31.677 1.00 35.00 358 SER A N 1
ATOM 2784 C CA . SER A 1 358 ? 15.828 -2.908 32.518 1.00 35.00 358 SER A CA 1
ATOM 2785 C C . SER A 1 358 ? 16.067 -1.426 32.851 1.00 35.00 358 SER A C 1
ATOM 2787 O O . SER A 1 358 ? 15.923 -0.552 32.003 1.00 35.00 358 SER A O 1
ATOM 2789 N N . ASN A 1 359 ? 16.441 -1.190 34.110 1.00 36.41 359 ASN A N 1
ATOM 2790 C CA . ASN A 1 359 ? 16.779 0.076 34.767 1.00 36.41 359 ASN A CA 1
ATOM 2791 C C . ASN A 1 359 ? 17.948 0.848 34.130 1.00 36.41 359 ASN A C 1
ATOM 2793 O O . ASN A 1 359 ? 18.849 0.238 33.564 1.00 36.41 359 ASN A O 1
ATOM 2797 N N . GLY A 1 360 ? 18.027 2.162 34.397 1.00 30.94 360 GLY A N 1
ATOM 2798 C CA . GLY A 1 360 ? 19.319 2.862 34.372 1.00 30.94 360 GLY A CA 1
ATOM 2799 C C . GLY A 1 360 ? 19.294 4.384 34.216 1.00 30.94 360 GLY A C 1
ATOM 2800 O O . GLY A 1 360 ? 19.552 4.885 33.135 1.00 30.94 360 GLY A O 1
ATOM 2801 N N . SER A 1 361 ? 19.023 5.086 35.318 1.00 34.44 361 SER A N 1
ATOM 2802 C CA . SER A 1 361 ? 19.622 6.359 35.768 1.00 34.44 361 SER A CA 1
ATOM 2803 C C . SER A 1 361 ? 19.963 7.501 34.788 1.00 34.44 361 SER A C 1
ATOM 2805 O O . SER A 1 361 ? 20.898 7.441 34.001 1.00 34.44 361 SER A O 1
ATOM 2807 N N . ALA A 1 362 ? 19.258 8.617 35.011 1.00 32.88 362 ALA A N 1
ATOM 2808 C CA . ALA A 1 362 ? 19.745 9.993 35.184 1.00 32.88 362 ALA A CA 1
ATOM 2809 C C . ALA A 1 362 ? 21.164 10.370 34.697 1.00 32.88 362 ALA A C 1
ATOM 2811 O O . ALA A 1 362 ? 22.156 9.844 35.192 1.00 32.88 362 ALA A O 1
ATOM 2812 N N . SER A 1 363 ? 21.275 11.475 33.947 1.00 33.41 363 SER A N 1
ATOM 2813 C CA . SER A 1 363 ? 21.694 12.783 34.500 1.00 33.41 363 SER A CA 1
ATOM 2814 C C . SER A 1 363 ? 21.942 13.825 33.406 1.00 33.41 363 SER A C 1
ATOM 2816 O O . SER A 1 363 ? 22.474 13.543 32.337 1.00 33.41 363 SER A O 1
ATOM 2818 N N . ALA A 1 364 ? 21.555 15.054 33.728 1.00 32.91 364 ALA A N 1
ATOM 2819 C CA . ALA A 1 364 ? 21.873 16.281 33.019 1.00 32.91 364 ALA A CA 1
ATOM 2820 C C . ALA A 1 364 ? 23.335 16.714 33.242 1.00 32.91 364 ALA A C 1
ATOM 2822 O O . ALA A 1 364 ? 23.862 16.501 34.328 1.00 32.91 364 ALA A O 1
ATOM 2823 N N . ALA A 1 365 ? 23.929 17.374 32.239 1.00 31.78 365 ALA A N 1
ATOM 2824 C CA . ALA A 1 365 ? 24.947 18.445 32.305 1.00 31.78 365 ALA A CA 1
ATOM 2825 C C . ALA A 1 365 ? 25.602 18.529 30.910 1.00 31.78 365 ALA A C 1
ATOM 2827 O O . ALA A 1 365 ? 26.213 17.577 30.447 1.00 31.78 365 ALA A O 1
ATOM 2828 N N . SER A 1 366 ? 25.357 19.548 30.085 1.00 31.77 366 SER A N 1
ATOM 2829 C CA . SER A 1 366 ? 25.919 20.902 30.182 1.00 31.77 366 SER A CA 1
ATOM 2830 C C . SER A 1 366 ? 27.417 20.916 30.486 1.00 31.77 366 SER A C 1
ATOM 2832 O O . SER A 1 366 ? 27.814 20.903 31.646 1.00 31.77 366 SER A O 1
ATOM 2834 N N . SER A 1 367 ? 28.235 21.050 29.442 1.00 31.12 367 SER A N 1
ATOM 2835 C CA . SER A 1 367 ? 29.498 21.780 29.542 1.00 31.12 367 SER A CA 1
ATOM 2836 C C . SER A 1 367 ? 29.904 22.343 28.187 1.00 31.12 367 SER A C 1
ATOM 2838 O O . SER A 1 367 ? 29.984 21.646 27.178 1.00 31.12 367 SER A O 1
ATOM 2840 N N . ARG A 1 368 ? 30.109 23.656 28.195 1.00 34.97 368 ARG A N 1
ATOM 2841 C CA . ARG A 1 368 ? 30.491 24.517 27.085 1.00 34.97 368 ARG A CA 1
ATOM 2842 C C . ARG A 1 368 ? 31.810 25.150 27.506 1.00 34.97 368 ARG A C 1
ATOM 2844 O O . ARG A 1 368 ? 31.779 26.020 28.367 1.00 34.97 368 ARG A O 1
ATOM 2851 N N . GLN A 1 369 ? 32.937 24.764 26.912 1.00 32.78 369 GLN A N 1
ATOM 2852 C CA . GLN A 1 369 ? 34.099 25.652 26.852 1.00 32.78 369 GLN A CA 1
ATOM 2853 C C . GLN A 1 369 ? 35.083 25.274 25.743 1.00 32.78 369 GLN A C 1
ATOM 2855 O O . GLN A 1 369 ? 35.241 24.118 25.369 1.00 32.78 369 GLN A O 1
ATOM 2860 N N . GLN A 1 370 ? 35.650 26.336 25.185 1.00 35.44 370 GLN A N 1
ATOM 2861 C CA . GLN A 1 370 ? 36.472 26.449 23.990 1.00 35.44 370 GLN A CA 1
ATOM 2862 C C . GLN A 1 370 ? 37.931 26.043 24.251 1.00 35.44 370 GLN A C 1
ATOM 2864 O O . GLN A 1 370 ? 38.430 26.300 25.342 1.00 35.44 370 GLN A O 1
ATOM 2869 N N . LEU A 1 371 ? 38.630 25.555 23.216 1.00 31.61 371 LEU A N 1
ATOM 2870 C CA . LEU A 1 371 ? 39.808 26.186 22.578 1.00 31.61 371 LEU A CA 1
ATOM 2871 C C . LEU A 1 371 ? 40.733 25.146 21.917 1.00 31.61 371 LEU A C 1
ATOM 2873 O O . LEU A 1 371 ? 41.160 24.190 22.553 1.00 31.61 371 LEU A O 1
ATOM 2877 N N . ASN A 1 372 ? 41.091 25.448 20.664 1.00 30.80 372 ASN A N 1
ATOM 2878 C CA . ASN A 1 372 ? 42.408 25.318 20.020 1.00 30.80 372 ASN A CA 1
ATOM 2879 C C . ASN A 1 372 ? 42.404 24.639 18.648 1.00 30.80 372 ASN A C 1
ATOM 2881 O O . ASN A 1 372 ? 42.064 23.475 18.469 1.00 30.80 372 ASN A O 1
ATOM 2885 N N . ALA A 1 373 ? 42.853 25.435 17.678 1.00 43.22 373 ALA A N 1
ATOM 2886 C CA . ALA A 1 373 ? 43.257 25.021 16.355 1.00 43.22 373 ALA A CA 1
ATOM 2887 C C . ALA A 1 373 ? 44.629 24.335 16.421 1.00 43.22 373 ALA A C 1
ATOM 2889 O O . ALA A 1 373 ? 45.600 24.937 16.876 1.00 43.22 373 ALA A O 1
ATOM 2890 N N . ALA A 1 374 ? 44.718 23.118 15.892 1.00 33.38 374 ALA A N 1
ATOM 2891 C CA . ALA A 1 374 ? 45.960 22.525 15.415 1.00 33.38 374 ALA A CA 1
ATOM 2892 C C . ALA A 1 374 ? 45.634 21.564 14.263 1.00 33.38 374 ALA A C 1
ATOM 2894 O O . ALA A 1 374 ? 44.768 20.702 14.369 1.00 33.38 374 ALA A O 1
ATOM 2895 N N . LYS A 1 375 ? 46.309 21.775 13.133 1.00 42.09 375 LYS A N 1
ATOM 2896 C CA . LYS A 1 375 ? 46.304 20.916 11.944 1.00 42.09 375 LYS A CA 1
ATOM 2897 C C . LYS A 1 375 ? 46.912 19.548 12.270 1.00 42.09 375 LYS A C 1
ATOM 2899 O O . LYS A 1 375 ? 47.961 19.530 12.906 1.00 42.09 375 LYS A O 1
ATOM 2904 N N . THR A 1 376 ? 46.320 18.467 11.747 1.00 34.44 376 THR A N 1
ATOM 2905 C CA . THR A 1 376 ? 46.910 17.220 11.169 1.00 34.44 376 THR A CA 1
ATOM 2906 C C . THR A 1 376 ? 45.877 16.074 11.235 1.00 34.44 376 THR A C 1
ATOM 2908 O O . THR A 1 376 ? 44.911 16.196 11.981 1.00 34.44 376 THR A O 1
ATOM 2911 N N . PRO A 1 377 ? 46.066 14.949 10.521 1.00 40.66 377 PRO A N 1
ATOM 2912 C CA . PRO A 1 377 ? 46.053 14.736 9.072 1.00 40.66 377 PRO A CA 1
ATOM 2913 C C . PRO A 1 377 ? 44.797 13.934 8.638 1.00 40.66 377 PRO A C 1
ATOM 2915 O O . PRO A 1 377 ? 43.982 13.552 9.468 1.00 40.66 377 PRO A O 1
ATOM 2918 N N . LEU A 1 378 ? 44.615 13.696 7.333 1.00 42.31 378 LEU A N 1
ATOM 2919 C CA . LEU A 1 378 ? 43.563 12.818 6.801 1.00 42.31 378 LEU A CA 1
ATOM 2920 C C . LEU A 1 378 ? 43.631 11.422 7.449 1.00 42.31 378 LEU A C 1
ATOM 2922 O O . LEU A 1 378 ? 44.505 10.632 7.103 1.00 42.31 378 LEU A O 1
ATOM 2926 N N . GLU A 1 379 ? 42.699 11.115 8.350 1.00 38.75 379 GLU A N 1
ATOM 2927 C CA . GLU A 1 379 ? 42.408 9.738 8.741 1.00 38.75 379 GLU A CA 1
ATOM 2928 C C . GLU A 1 379 ? 41.564 9.072 7.653 1.00 38.75 379 GLU A C 1
ATOM 2930 O O . GLU A 1 379 ? 40.544 9.598 7.196 1.00 38.75 379 GLU A O 1
ATOM 2935 N N . GLU A 1 380 ? 42.036 7.905 7.225 1.00 46.91 380 GLU A N 1
ATOM 2936 C CA . GLU A 1 380 ? 41.361 6.991 6.319 1.00 46.91 380 GLU A CA 1
ATOM 2937 C C . GLU A 1 380 ? 39.925 6.735 6.785 1.00 46.91 380 GLU A C 1
ATOM 2939 O O . GLU A 1 380 ? 39.683 6.220 7.880 1.00 46.91 380 GLU A O 1
ATOM 2944 N N . LEU A 1 381 ? 38.958 7.042 5.914 1.00 44.22 381 LEU A N 1
ATOM 2945 C CA . LEU A 1 381 ? 37.609 6.508 6.043 1.00 44.22 381 LEU A CA 1
ATOM 2946 C C . LEU A 1 381 ? 37.711 4.980 6.094 1.00 44.22 381 LEU A C 1
ATOM 2948 O O . LEU A 1 381 ? 37.955 4.328 5.076 1.00 44.22 381 LEU A O 1
ATOM 2952 N N . LYS A 1 382 ? 37.496 4.401 7.278 1.00 52.91 382 LYS A N 1
ATOM 2953 C CA . LYS A 1 382 ? 37.254 2.966 7.419 1.00 52.91 382 LYS A CA 1
ATOM 2954 C C . LYS A 1 382 ? 36.047 2.609 6.551 1.00 52.91 382 LYS A C 1
ATOM 2956 O O . LYS A 1 382 ? 34.924 3.024 6.836 1.00 52.91 382 LYS A O 1
ATOM 2961 N N . ARG A 1 383 ? 36.314 1.870 5.470 1.00 53.75 383 ARG A N 1
ATOM 2962 C CA . ARG A 1 383 ? 35.304 1.314 4.563 1.00 53.75 383 ARG A CA 1
ATOM 2963 C C . ARG A 1 383 ? 34.329 0.461 5.369 1.00 53.75 383 ARG A C 1
ATOM 2965 O O . ARG A 1 383 ? 34.750 -0.334 6.210 1.00 53.75 383 ARG A O 1
ATOM 2972 N N . THR A 1 384 ? 33.038 0.646 5.128 1.00 61.81 384 THR A N 1
ATOM 2973 C CA . THR A 1 384 ? 31.987 -0.157 5.757 1.00 61.81 384 THR A CA 1
ATOM 2974 C C . THR A 1 384 ? 32.050 -1.594 5.229 1.00 61.81 384 THR A C 1
ATOM 2976 O O . THR A 1 384 ? 32.458 -1.821 4.092 1.00 61.81 384 THR A O 1
ATOM 2979 N N . GLU A 1 385 ? 31.661 -2.587 6.033 1.00 56.31 385 GLU A N 1
ATOM 2980 C CA . GLU A 1 385 ? 31.730 -4.015 5.654 1.00 56.31 385 GLU A CA 1
ATOM 2981 C C . GLU A 1 385 ? 30.974 -4.331 4.353 1.00 56.31 385 GLU A C 1
ATOM 2983 O O . GLU A 1 385 ? 31.426 -5.159 3.566 1.00 56.31 385 GLU A O 1
ATOM 2988 N N . SER A 1 386 ? 29.903 -3.587 4.060 1.00 57.53 386 SER A N 1
ATOM 2989 C CA . SER A 1 386 ? 29.177 -3.673 2.788 1.00 57.53 386 SER A CA 1
ATOM 2990 C C . SER A 1 386 ? 30.046 -3.308 1.576 1.00 57.53 386 SER A C 1
ATOM 2992 O O . SER A 1 386 ? 29.906 -3.925 0.531 1.00 57.53 386 SER A O 1
ATOM 2994 N N . GLN A 1 387 ? 30.978 -2.357 1.709 1.00 58.22 387 GLN A N 1
ATOM 2995 C CA . GLN A 1 387 ? 31.889 -1.970 0.622 1.00 58.22 387 GLN A CA 1
ATOM 2996 C C . GLN A 1 387 ? 33.030 -2.979 0.424 1.00 58.22 387 GLN A C 1
ATOM 2998 O O . GLN A 1 387 ? 33.557 -3.091 -0.678 1.00 58.22 387 GLN A O 1
ATOM 3003 N N . ARG A 1 388 ? 33.400 -3.743 1.464 1.00 62.62 388 ARG A N 1
ATOM 3004 C CA . ARG A 1 388 ? 34.357 -4.858 1.332 1.00 62.62 388 ARG A CA 1
ATOM 3005 C C . ARG A 1 388 ? 33.749 -6.068 0.623 1.00 62.62 388 ARG A C 1
ATOM 3007 O O . ARG A 1 388 ? 34.475 -6.748 -0.093 1.00 62.62 388 ARG A O 1
ATOM 3014 N N . GLY A 1 389 ? 32.454 -6.326 0.815 1.00 69.88 389 GLY A N 1
ATOM 3015 C CA . GLY A 1 389 ? 31.748 -7.420 0.140 1.00 69.88 389 GLY A CA 1
ATOM 3016 C C . GLY A 1 389 ? 31.683 -7.226 -1.375 1.00 69.88 389 GLY A C 1
ATOM 3017 O O . GLY A 1 389 ? 32.016 -8.139 -2.128 1.00 69.88 389 GLY A O 1
ATOM 3018 N N . ASP A 1 390 ? 31.351 -6.011 -1.816 1.00 68.44 390 ASP A N 1
ATOM 3019 C CA . ASP A 1 390 ? 31.214 -5.702 -3.243 1.00 68.44 390 ASP A CA 1
ATOM 3020 C C . ASP A 1 390 ? 32.568 -5.715 -3.975 1.00 68.44 390 ASP A C 1
ATOM 3022 O O . ASP A 1 390 ? 32.668 -6.232 -5.086 1.00 68.44 390 ASP A O 1
ATOM 3026 N N . GLU A 1 391 ? 33.642 -5.218 -3.347 1.00 70.06 391 GLU A N 1
ATOM 3027 C CA . GLU A 1 391 ? 34.991 -5.277 -3.931 1.00 70.06 391 GLU A CA 1
ATOM 3028 C C . GLU A 1 391 ? 35.535 -6.714 -3.985 1.00 70.06 391 GLU A C 1
ATOM 3030 O O . GLU A 1 391 ? 36.161 -7.087 -4.977 1.00 70.06 391 GLU A O 1
ATOM 3035 N N . ALA A 1 392 ? 35.257 -7.545 -2.973 1.00 70.62 392 ALA A N 1
ATOM 3036 C CA . ALA A 1 392 ? 35.652 -8.954 -2.977 1.00 70.62 392 ALA A CA 1
ATOM 3037 C C . ALA A 1 392 ? 34.931 -9.749 -4.079 1.00 70.62 392 ALA A C 1
ATOM 3039 O O . ALA A 1 392 ? 35.571 -10.530 -4.779 1.00 70.62 392 ALA A O 1
ATOM 3040 N N . ALA A 1 393 ? 33.637 -9.493 -4.305 1.00 72.56 393 ALA A N 1
ATOM 3041 C CA . ALA A 1 393 ? 32.866 -10.139 -5.369 1.00 72.56 393 ALA A CA 1
ATOM 3042 C C . ALA A 1 393 ? 33.303 -9.701 -6.781 1.00 72.56 393 ALA A C 1
ATOM 3044 O O . ALA A 1 393 ? 33.258 -10.489 -7.731 1.00 72.56 393 ALA A O 1
ATOM 3045 N N . VAL A 1 394 ? 33.744 -8.448 -6.937 1.00 77.38 394 VAL A N 1
ATOM 3046 C CA . VAL A 1 394 ? 34.303 -7.943 -8.202 1.00 77.38 394 VAL A CA 1
ATOM 3047 C C . VAL A 1 394 ? 35.687 -8.536 -8.463 1.00 77.38 394 VAL A C 1
ATOM 3049 O O . VAL A 1 394 ? 35.978 -8.923 -9.596 1.00 77.38 394 VAL A O 1
ATOM 3052 N N . GLN A 1 395 ? 36.518 -8.657 -7.427 1.00 77.19 395 GLN A N 1
ATOM 3053 C CA . GLN A 1 395 ? 37.846 -9.252 -7.541 1.00 77.19 395 GLN A CA 1
ATOM 3054 C C . GLN A 1 395 ? 37.765 -10.757 -7.840 1.00 77.19 395 GLN A C 1
ATOM 3056 O O . GLN A 1 395 ? 38.443 -11.230 -8.746 1.00 77.19 395 GLN A O 1
ATOM 3061 N N . GLU A 1 396 ? 36.856 -11.484 -7.184 1.00 79.88 396 GLU A N 1
ATOM 3062 C CA . GLU A 1 396 ? 36.619 -12.909 -7.443 1.00 79.88 396 GLU A CA 1
ATOM 3063 C C . GLU A 1 396 ? 36.107 -13.161 -8.874 1.00 79.88 396 GLU A C 1
ATOM 3065 O O . GLU A 1 396 ? 36.520 -14.121 -9.522 1.00 79.88 396 GLU A O 1
ATOM 3070 N N . ASN A 1 397 ? 35.264 -12.274 -9.418 1.00 74.38 397 ASN A N 1
ATOM 3071 C CA . ASN A 1 397 ? 34.830 -12.354 -10.819 1.00 74.38 397 ASN A CA 1
ATOM 3072 C C . ASN A 1 397 ? 35.955 -12.043 -11.818 1.00 74.38 397 ASN A C 1
ATOM 3074 O O . ASN A 1 397 ? 35.995 -12.624 -12.904 1.00 74.38 397 ASN A O 1
ATOM 3078 N N . LEU A 1 398 ? 36.861 -11.121 -11.483 1.00 75.69 398 LEU A N 1
ATOM 3079 C CA . LEU A 1 398 ? 38.017 -10.796 -12.322 1.00 75.69 398 LEU A CA 1
ATOM 3080 C C . LEU A 1 398 ? 39.056 -11.920 -12.326 1.00 75.69 398 LEU A C 1
ATOM 3082 O O . LEU A 1 398 ? 39.636 -12.199 -13.377 1.00 75.69 398 LEU A O 1
ATOM 3086 N N . ASP A 1 399 ? 39.257 -12.577 -11.186 1.00 76.94 399 ASP A N 1
ATOM 3087 C CA . ASP A 1 399 ? 40.179 -13.703 -11.063 1.00 76.94 399 ASP A CA 1
ATOM 3088 C C . ASP A 1 399 ? 39.599 -14.965 -11.726 1.00 76.94 399 ASP A C 1
ATOM 3090 O O . ASP A 1 399 ? 40.308 -15.604 -12.503 1.00 76.94 399 ASP A O 1
ATOM 3094 N N . LYS A 1 400 ? 38.287 -15.232 -11.598 1.00 76.31 400 LYS A N 1
ATOM 3095 C CA . LYS A 1 400 ? 37.595 -16.282 -12.377 1.00 76.31 400 LYS A CA 1
ATOM 3096 C C . LYS A 1 400 ? 37.714 -16.066 -13.885 1.00 76.31 400 LYS A C 1
ATOM 3098 O O . LYS A 1 400 ? 38.074 -16.987 -14.608 1.00 76.31 400 LYS A O 1
ATOM 3103 N N . ARG A 1 401 ? 37.540 -14.831 -14.370 1.00 71.56 401 ARG A N 1
ATOM 3104 C CA . ARG A 1 401 ? 37.745 -14.506 -15.797 1.00 71.56 401 ARG A CA 1
ATOM 3105 C C . ARG A 1 401 ? 39.191 -14.660 -16.269 1.00 71.56 401 ARG A C 1
ATOM 3107 O O . ARG A 1 401 ? 39.418 -14.874 -17.458 1.00 71.56 401 ARG A O 1
ATOM 3114 N N . ARG A 1 402 ? 40.176 -14.520 -15.377 1.00 73.19 402 ARG A N 1
ATOM 3115 C CA . ARG A 1 402 ? 41.589 -14.773 -15.697 1.00 73.19 402 ARG A CA 1
ATOM 3116 C C . ARG A 1 402 ? 41.917 -16.261 -15.722 1.00 73.19 402 ARG A C 1
ATOM 3118 O O . ARG A 1 402 ? 42.716 -16.666 -16.563 1.00 73.19 402 ARG A O 1
ATOM 3125 N N . GLU A 1 403 ? 41.317 -17.050 -14.836 1.00 71.38 403 GLU A N 1
ATOM 3126 C CA . GLU A 1 403 ? 41.498 -18.505 -14.789 1.00 71.38 403 GLU A CA 1
ATOM 3127 C C . GLU A 1 403 ? 40.753 -19.226 -15.921 1.00 71.38 403 GLU A C 1
ATOM 3129 O O . GLU A 1 403 ? 41.263 -20.207 -16.458 1.00 71.38 403 GLU A O 1
ATOM 3134 N N . GLU A 1 404 ? 39.602 -18.706 -16.355 1.00 70.88 404 GLU A N 1
ATOM 3135 C CA . GLU A 1 404 ? 38.785 -19.303 -17.422 1.00 70.88 404 GLU A CA 1
ATOM 3136 C C . GLU A 1 404 ? 39.317 -19.040 -18.841 1.00 70.88 404 GLU A C 1
ATOM 3138 O O . GLU A 1 404 ? 38.772 -19.568 -19.807 1.00 70.88 404 GLU A O 1
ATOM 3143 N N . GLY A 1 405 ? 40.412 -18.283 -18.996 1.00 55.00 405 GLY A N 1
ATOM 3144 C CA . GLY A 1 405 ? 41.131 -18.187 -20.271 1.00 55.00 405 GLY A CA 1
ATOM 3145 C C . GLY A 1 405 ? 40.280 -17.702 -21.450 1.00 55.00 405 GLY A C 1
ATOM 3146 O O . GLY A 1 405 ? 40.630 -17.969 -22.600 1.00 55.00 405 GLY A O 1
ATOM 3147 N N . GLU A 1 406 ? 39.181 -16.985 -21.196 1.00 50.78 406 GLU A N 1
ATOM 3148 C CA . GLU A 1 406 ? 38.343 -16.402 -22.242 1.00 50.78 406 GLU A CA 1
ATOM 3149 C C . GLU A 1 406 ? 39.046 -15.181 -22.847 1.00 50.78 406 GLU A C 1
ATOM 3151 O O . GLU A 1 406 ? 38.759 -14.017 -22.556 1.00 50.78 406 GLU A O 1
ATOM 3156 N N . THR A 1 407 ? 39.994 -15.447 -23.744 1.00 50.41 407 THR A N 1
ATOM 3157 C CA . THR A 1 407 ? 40.307 -14.508 -24.816 1.00 50.41 407 THR A CA 1
ATOM 3158 C C . THR A 1 407 ? 39.057 -14.365 -25.679 1.00 50.41 407 THR A C 1
ATOM 3160 O O . THR A 1 407 ? 38.700 -15.276 -26.426 1.00 50.41 407 THR A O 1
ATOM 3163 N N . ALA A 1 408 ? 38.374 -13.233 -25.518 1.00 45.72 408 ALA A N 1
ATOM 3164 C CA . ALA A 1 408 ? 37.217 -12.841 -26.312 1.00 45.72 408 ALA A CA 1
ATOM 3165 C C . ALA A 1 408 ? 37.511 -12.895 -27.833 1.00 45.72 408 ALA A C 1
ATOM 3167 O O . ALA A 1 408 ? 38.646 -12.603 -28.226 1.00 45.72 408 ALA A O 1
ATOM 3168 N N . PRO A 1 409 ? 36.520 -13.240 -28.680 1.00 48.34 409 PRO A N 1
ATOM 3169 C CA . PRO A 1 409 ? 36.632 -13.137 -30.137 1.00 48.34 409 PRO A CA 1
ATOM 3170 C C . PRO A 1 409 ? 36.693 -11.691 -30.647 1.00 48.34 409 PRO A C 1
ATOM 3172 O O . PRO A 1 409 ? 36.064 -10.798 -30.027 1.00 48.34 409 PRO A O 1
#

Organism: NCBI:txid83891

pLDDT: mean 73.01, std 22.35, range [29.16, 97.69]

Foldseek 3Di:
DDPDVVVVVVVVVVVVVVVVVVVVVVVVVCCVVQPPVRDPPPVVVVVVVVVVVVVVVVVVVVVVVVVVVCVVVVCVVVVVVVVVVVVVVVVVVVVVVCCVPPVVVVVVVVVVVVVVVVVVVVVVVVVVVVVVVVVVVVVVVVVVVVVVVVVVVDVVVPPPCPDDDDDPDDDDDDPDVPPQDVVRVVVVVVVVVVVVVVVVVVVVVVVVVVVVVVVVVVVVVVVVVVVVVVVVVVVVVVVVVVVVVVVVVVVVVVVVVVVVVVVVVVVVVVVVQCVVQNPPGNQPPVRVVVVVVVVVVVVVVVVVVVVVPPPDDDDDDDDDDDDDDDDDDDDDDDDDDDDDDDDPDDDDDDDDDDDDDDDDDDDDDDDDDDDDDDDDDDDDDPDDVVVVVVVVVVVVVVVVVVVVPPPDD

Secondary structure (DSSP, 8-state):
--S-HHHHHHHHHHHHHHHHHHHHHHHHHHHHHH-TTSSPPHHHHHHHHHHHHHHHHHHHHHHHHHHHHHHHTSTHHHHHHHHHHHHHHHHHHHHHHHIIIIIHHHHHHHHHHHHHHHHHHHHHHHHHHHHHHHHHHHHHHHHHHHHHHHHHHHHHH-----S------------------HHHHHHHHHHHHHHHHHHHHHHHHHHHHHHHHHHHHHHHHHHHHHHHHHHHHHHHHHHHHHHHHHHHHHHHHHHHHHHHHHHHHHHHHHHHHHHHHTTT-PPPHHHHHHHHHHHHHHHHHHHHHTTSS---------------------------------------------------------------------------HHHHHHHHHHHHHHHHHHHTT----

Sequence (409 aa):
MSADPVKRLEELEAELRARNEALSSRIQSLLTESGDSELPELHVLREDRVRLIEEIQHNKDEGDALLLQVEGNGEVASLYRVAARVQRFEEFADRANNYVKTVLPNEIERIAEADRLHSDDEVAAYIKDLQTKREGELKKIALLKERTAKRAQDMRNGPRVEHGELNALSRVTKAKEEELDKETRDTQAYTDEAKAKKCELLAKIKELRQAKSKLQAELLDNKHKNEKLVNGIKTRIRHAELSNTRDVRVCQQLNVGNAALTTNAQTLLGQLNVEHYGIEGAPSENALLTMRKEEVKRASAAVSNNRNNNNGTSQAANGTSQAANGASQAANGASQAANVDVDINSKGAYQRHGTQNSNGSASAASSRQQLNAAKTPLEELKRTESQRGDEAAVQENLDKRREEGETAP